Protein AF-A0A439Z851-F1 (afdb_monomer)

Foldseek 3Di:
DAKDKDKDKDWDWDADPVGDIDIDMDIDMDMFTDWDWAKEKDKEWVPHFEEAEAAFFAKIKMKIKIATQTQAWFADKWKWKCQQDPDCPPIDTFAADDDPREFPQPPPRPRIRGHGTIGMGMDMDTDHFAKGKMKMKIWTPWDAGPVGDTDIYMYMGIGIYHYWYPLFAALLVCLVQLQQAQLDPPSGDPPLVVCVVVLSFVDSHLQLADDEPLQPPDDRSQWGKFQCQVRNNYDPDLLIAIAGSLQLSLLSNDDDDQFLLSLLSSLLSSLSSRSSRVARAQASLRSLSSCLQCCHDQSNPQPHHQCPVSSRYGDAPVVSHHGDDDGDGCPGSQAQPFAQRPDPPPPPPQPPVGGFFGSLLSSVSSNCSNNVQFIHSHDQGKTFGDPPPDTDFIDGSDRPGSSVRVVVVDPRPGGD

Mean predicted aligned error: 7.25 Å

Nearest PDB structures (foldseek):
  3wea-assembly1_A  TM=4.927E-01  e=2.701E-03  Camponotus japonicus
  9deq-assembly1_A  TM=4.827E-01  e=2.124E-02  Homo sapiens
  8xen-assembly1_A  TM=4.424E-01  e=2.382E-02  Homo sapiens
  6k73-assembly2_B  TM=4.014E-01  e=3.517E-01  Escherichia coli
  6k73-assembly1_A  TM=3.479E-01  e=2.797E-01  Escherichia coli

Solvent-accessible surface area (backbone atoms only — not comparable to full-atom values): 22623 Å² total; per-residue (Å²): 120,46,86,44,73,51,70,51,74,51,76,51,77,49,68,50,99,87,72,54,74,47,68,58,71,52,77,50,79,48,72,52,72,42,82,44,68,39,46,45,45,48,38,22,44,72,86,37,43,67,86,41,80,41,48,44,69,38,80,38,40,39,40,40,40,42,28,22,78,28,74,47,68,41,42,69,78,44,51,40,31,30,78,50,47,97,52,82,86,67,44,43,64,57,47,65,42,65,48,97,87,32,40,62,27,42,87,83,65,78,80,44,51,35,62,72,29,43,38,38,28,38,46,76,53,57,38,50,69,19,81,45,58,34,46,33,40,38,36,40,52,64,52,64,49,97,88,71,54,71,47,62,34,61,22,70,32,59,23,32,33,40,8,24,54,77,68,45,44,38,39,70,54,52,36,70,35,57,51,30,50,51,72,52,91,87,63,56,46,83,66,46,60,54,35,34,74,72,63,72,32,77,44,70,58,35,58,50,49,41,84,44,88,89,52,78,88,64,70,40,54,52,35,44,67,37,39,46,88,82,49,72,36,54,83,84,59,90,36,38,40,35,37,44,41,64,29,51,50,54,47,35,59,50,93,79,71,76,26,43,62,57,53,39,46,36,26,44,52,26,38,41,51,24,34,43,48,70,37,52,64,59,56,64,54,52,30,51,49,36,26,45,46,47,21,34,81,69,40,43,91,38,83,44,57,40,37,85,82,70,78,48,42,58,47,42,64,82,75,46,62,45,71,46,79,81,76,44,47,65,87,34,60,50,26,63,47,60,24,32,72,83,63,96,76,76,80,68,86,69,88,67,78,56,34,43,29,14,42,53,17,52,37,46,53,34,43,29,32,19,62,43,26,46,28,19,19,36,88,77,32,35,26,31,39,37,79,86,84,49,74,80,40,74,33,58,28,38,84,63,30,54,57,47,43,53,40,74,71,52,94,54,67,43,49,82

pLDDT: mean 92.01, std 7.91, range [50.75, 98.88]

Sequence (416 aa):
MGDYSNIGTASGSFTDDAGHTATPQDTDPSSYFGADPHITLDKKTNGVDHGLNIFQGQPVTWTYDVKNDGNVALSNVVVTDDNGTPGIGDDFHPAAILSGGFNSGDANQNGLLDVGETWHYQATGTAQLGGYVNNATATTDAYTDTAGHSRTPSATDSSDYEGYSNKALTQGFWGSHTDAWDNIPGNEGNPTKSAVKSGVLSSLDVNPSVDDPATVGVDESKYLLLGDANHNGLVDDDHNLWISISLAKSIESSSTSGDARVIMLQQAIAAQLNIDNGVAQPFNLIDEAVMWLKGQGAWASLGVNLDSNNDGFIDTNGAGTALAGPAVKTSSIAWNKYVDVIDPASGIADWNGGQEANGEGLKNALMWFNQDQLVTSGPGGNVGWFNGTTIIDEHPNTLDQFWLTLHEVGGLTGIK

Structure (mmCIF, N/CA/C/O backbone):
data_AF-A0A439Z851-F1
#
_entry.id   AF-A0A439Z851-F1
#
loop_
_atom_site.group_PDB
_atom_site.id
_atom_site.type_symbol
_atom_site.label_atom_id
_atom_site.label_alt_id
_atom_site.label_comp_id
_atom_site.label_asym_id
_atom_site.label_entity_id
_atom_site.label_seq_id
_atom_site.pdbx_PDB_ins_code
_atom_site.Cartn_x
_atom_site.Cartn_y
_atom_site.Cartn_z
_atom_site.occupancy
_atom_site.B_iso_or_equiv
_atom_site.auth_seq_id
_atom_site.auth_comp_id
_atom_site.auth_asym_id
_atom_site.auth_atom_id
_atom_site.pdbx_PDB_model_num
ATOM 1 N N . MET A 1 1 ? 15.062 -5.256 -45.054 1.00 73.56 1 MET A N 1
ATOM 2 C CA . MET A 1 1 ? 16.273 -5.178 -44.217 1.00 73.56 1 MET A CA 1
ATOM 3 C C . MET A 1 1 ? 17.325 -6.111 -44.784 1.00 73.56 1 MET A C 1
ATOM 5 O O . MET A 1 1 ? 16.938 -7.127 -45.354 1.00 73.56 1 MET A O 1
ATOM 9 N N . GLY A 1 2 ? 18.606 -5.764 -44.655 1.00 80.75 2 GLY A N 1
ATOM 10 C CA . GLY A 1 2 ? 19.725 -6.557 -45.184 1.00 80.75 2 GLY A CA 1
ATOM 11 C C . GLY A 1 2 ? 20.246 -6.094 -46.548 1.00 80.75 2 GLY A C 1
ATOM 12 O O . GLY A 1 2 ? 19.911 -5.000 -47.007 1.00 80.75 2 GLY A O 1
ATOM 13 N N . ASP A 1 3 ? 21.080 -6.925 -47.172 1.00 86.56 3 ASP A N 1
ATOM 14 C CA . ASP A 1 3 ? 21.765 -6.605 -48.427 1.00 86.56 3 ASP A CA 1
ATOM 15 C C . ASP A 1 3 ? 20.793 -6.494 -49.608 1.00 86.56 3 ASP A C 1
ATOM 17 O O . ASP A 1 3 ? 20.005 -7.399 -49.892 1.00 86.56 3 ASP A O 1
ATOM 21 N N . TYR A 1 4 ? 20.894 -5.393 -50.345 1.00 88.12 4 TYR A N 1
ATOM 22 C CA . TYR A 1 4 ? 20.236 -5.185 -51.625 1.00 88.12 4 TYR A CA 1
ATOM 23 C C . TYR A 1 4 ? 21.284 -4.981 -52.711 1.00 88.12 4 TYR A C 1
ATOM 25 O O . TYR A 1 4 ? 22.249 -4.244 -52.519 1.00 88.12 4 TYR A O 1
ATOM 33 N N . SER A 1 5 ? 21.063 -5.579 -53.881 1.00 90.06 5 SER A N 1
ATOM 34 C CA . SER A 1 5 ? 21.848 -5.295 -55.080 1.00 90.06 5 SER A CA 1
ATOM 35 C C . SER A 1 5 ? 20.963 -5.228 -56.320 1.00 90.06 5 SER A C 1
ATOM 37 O O . SER A 1 5 ? 19.970 -5.947 -56.440 1.00 90.06 5 SER A O 1
ATOM 39 N N . ASN A 1 6 ? 21.332 -4.363 -57.257 1.00 89.88 6 ASN A N 1
ATOM 40 C CA . ASN A 1 6 ? 20.752 -4.278 -58.587 1.00 89.88 6 ASN A CA 1
ATOM 41 C C . ASN A 1 6 ? 21.854 -4.076 -59.626 1.00 89.88 6 ASN A C 1
ATOM 43 O O . ASN A 1 6 ? 22.918 -3.548 -59.329 1.00 89.88 6 ASN A O 1
ATOM 47 N N . ILE A 1 7 ? 21.596 -4.488 -60.864 1.00 93.25 7 ILE A N 1
ATOM 48 C CA . ILE A 1 7 ? 22.549 -4.345 -61.966 1.00 93.25 7 ILE A CA 1
ATOM 49 C C . ILE A 1 7 ? 21.865 -3.562 -63.082 1.00 93.25 7 ILE A C 1
ATOM 51 O O . ILE A 1 7 ? 20.864 -4.015 -63.641 1.00 93.25 7 ILE A O 1
ATOM 55 N N . GLY A 1 8 ? 22.393 -2.383 -63.404 1.00 89.19 8 GLY A N 1
ATOM 56 C CA . GLY A 1 8 ? 22.031 -1.653 -64.614 1.00 89.19 8 GLY A CA 1
ATOM 57 C C . GLY A 1 8 ? 22.664 -2.332 -65.822 1.00 89.19 8 GLY A C 1
ATOM 58 O O . GLY A 1 8 ? 23.831 -2.699 -65.775 1.00 89.19 8 GLY A O 1
ATOM 59 N N . THR A 1 9 ? 21.909 -2.539 -66.898 1.00 94.88 9 THR A N 1
ATOM 60 C CA . THR A 1 9 ? 22.429 -3.134 -68.138 1.00 94.88 9 THR A CA 1
ATOM 61 C C . THR A 1 9 ? 22.182 -2.192 -69.307 1.00 94.88 9 THR A C 1
ATOM 63 O O . THR A 1 9 ? 21.034 -1.844 -69.583 1.00 94.88 9 THR A O 1
ATOM 66 N N . ALA A 1 10 ? 23.242 -1.829 -70.027 1.00 92.69 10 ALA A N 1
ATOM 67 C CA . ALA A 1 10 ? 23.162 -1.149 -71.313 1.00 92.69 10 ALA A CA 1
ATOM 68 C C . ALA A 1 10 ? 23.450 -2.159 -72.429 1.00 92.69 10 ALA A C 1
ATOM 70 O O . ALA A 1 10 ? 24.402 -2.930 -72.347 1.00 92.69 10 ALA A O 1
ATOM 71 N N . SER A 1 11 ? 22.633 -2.172 -73.481 1.00 93.69 11 SER A N 1
ATOM 72 C CA . SER A 1 11 ? 22.869 -3.022 -74.652 1.00 93.69 11 SER A CA 1
ATOM 73 C C . SER A 1 11 ? 22.677 -2.233 -75.940 1.00 93.69 11 SER A C 1
ATOM 75 O O . SER A 1 11 ? 21.852 -1.321 -76.011 1.00 93.69 11 SER A O 1
ATOM 77 N N . GLY A 1 12 ? 23.469 -2.574 -76.954 1.00 88.75 12 GLY A N 1
ATOM 78 C CA . GLY A 1 12 ? 23.361 -2.033 -78.303 1.00 88.75 12 GLY A CA 1
ATOM 79 C C . GLY A 1 12 ? 23.318 -3.151 -79.336 1.00 88.75 12 GLY A C 1
ATOM 80 O O . GLY A 1 12 ? 23.657 -4.294 -79.046 1.00 88.75 12 GLY A O 1
ATOM 81 N N . SER A 1 13 ? 22.909 -2.822 -80.557 1.00 92.69 13 SER A N 1
ATOM 82 C CA . SER A 1 13 ? 23.019 -3.708 -81.715 1.00 92.69 13 SER A CA 1
ATOM 83 C C . SER A 1 13 ? 23.504 -2.891 -82.902 1.00 92.69 13 SER A C 1
ATOM 85 O O . SER A 1 13 ? 22.978 -1.810 -83.169 1.00 92.69 13 SER A O 1
ATOM 87 N N . PHE A 1 14 ? 24.513 -3.395 -83.600 1.00 91.31 14 PHE A N 1
ATOM 88 C CA . PHE A 1 14 ? 24.993 -2.828 -84.853 1.00 91.31 14 PHE A CA 1
ATOM 89 C C . PHE A 1 14 ? 25.066 -3.936 -85.892 1.00 91.31 14 PHE A C 1
ATOM 91 O O . PHE A 1 14 ? 25.589 -5.006 -85.597 1.00 91.31 14 PHE A O 1
ATOM 98 N N . THR A 1 15 ? 24.543 -3.685 -87.091 1.00 92.62 15 THR A N 1
ATOM 99 C CA . THR A 1 15 ? 24.711 -4.578 -88.242 1.00 92.62 15 THR A CA 1
ATOM 100 C C . THR A 1 15 ? 25.468 -3.827 -89.325 1.00 92.62 15 THR A C 1
ATOM 102 O O . THR A 1 15 ? 25.049 -2.732 -89.696 1.00 92.62 15 THR A O 1
ATOM 105 N N . ASP A 1 16 ? 26.589 -4.384 -89.781 1.00 90.88 16 ASP A N 1
ATOM 106 C CA . ASP A 1 16 ? 27.398 -3.785 -90.843 1.00 90.88 16 ASP A CA 1
ATOM 107 C C . ASP A 1 16 ? 26.775 -4.001 -92.237 1.00 90.88 16 ASP A C 1
ATOM 109 O O . ASP A 1 16 ? 25.852 -4.799 -92.421 1.00 90.88 16 ASP A O 1
ATOM 113 N N . ASP A 1 17 ? 27.304 -3.305 -93.244 1.00 91.00 17 ASP A N 1
ATOM 114 C CA . ASP A 1 17 ? 26.834 -3.406 -94.635 1.00 91.00 17 ASP A CA 1
ATOM 115 C C . ASP A 1 17 ? 27.077 -4.799 -95.262 1.00 91.00 17 ASP A C 1
ATOM 117 O O . ASP A 1 17 ? 26.545 -5.101 -96.332 1.00 91.00 17 ASP A O 1
ATOM 121 N N . ALA A 1 18 ? 27.874 -5.656 -94.610 1.00 92.06 18 ALA A N 1
ATOM 122 C CA . ALA A 1 18 ? 28.127 -7.042 -95.006 1.00 92.06 18 ALA A CA 1
ATOM 123 C C . ALA A 1 18 ? 27.180 -8.047 -94.316 1.00 92.06 18 ALA A C 1
ATOM 125 O O . ALA A 1 18 ? 27.230 -9.240 -94.623 1.00 92.06 18 ALA A O 1
ATOM 126 N N . GLY A 1 19 ? 26.296 -7.581 -93.429 1.00 89.75 19 GLY A N 1
ATOM 127 C CA . GLY A 1 19 ? 25.303 -8.392 -92.728 1.00 89.75 19 GLY A CA 1
ATOM 128 C C . GLY A 1 19 ? 25.787 -9.029 -91.423 1.00 89.75 19 GLY A C 1
ATOM 129 O O . GLY A 1 19 ? 25.095 -9.901 -90.897 1.00 89.75 19 GLY A O 1
ATOM 130 N N . HIS A 1 20 ? 26.938 -8.629 -90.875 1.00 91.25 20 HIS A N 1
ATOM 131 C CA . HIS A 1 20 ? 27.374 -9.081 -89.553 1.00 91.25 20 HIS A CA 1
ATOM 132 C C . HIS A 1 20 ? 26.755 -8.222 -88.454 1.00 91.25 20 HIS A C 1
ATOM 134 O O . HIS A 1 20 ? 26.862 -6.998 -88.489 1.00 91.25 20 HIS A O 1
ATOM 140 N N . THR A 1 21 ? 26.174 -8.862 -87.439 1.00 91.38 21 THR A N 1
ATOM 141 C CA . THR A 1 21 ? 25.609 -8.180 -86.268 1.00 91.38 21 THR A CA 1
ATOM 142 C C . THR A 1 21 ? 26.505 -8.347 -85.042 1.00 91.38 21 THR A C 1
ATOM 144 O O . THR A 1 21 ? 26.934 -9.456 -84.728 1.00 91.38 21 THR A O 1
ATOM 147 N N . ALA A 1 22 ? 26.735 -7.258 -84.308 1.00 90.62 22 ALA A N 1
ATOM 148 C CA . ALA A 1 22 ? 27.354 -7.257 -82.986 1.00 90.62 22 ALA A CA 1
ATOM 149 C C . ALA A 1 22 ? 26.386 -6.677 -81.949 1.00 90.62 22 ALA A C 1
ATOM 151 O O . ALA A 1 22 ? 25.751 -5.651 -82.196 1.00 90.62 22 ALA A O 1
ATOM 152 N N . THR A 1 23 ? 26.307 -7.312 -80.779 1.00 90.25 23 THR A N 1
ATOM 153 C CA . THR A 1 23 ? 25.448 -6.882 -79.667 1.00 90.25 23 THR A CA 1
ATOM 154 C C . THR A 1 23 ? 26.278 -6.619 -78.410 1.00 90.25 23 THR A C 1
ATOM 156 O O . THR A 1 23 ? 26.336 -7.480 -77.528 1.00 90.25 23 THR A O 1
ATOM 159 N N . PRO A 1 24 ? 26.999 -5.485 -78.330 1.00 90.81 24 PRO A N 1
ATOM 160 C CA . PRO A 1 24 ? 27.742 -5.145 -77.126 1.00 90.81 24 PRO A CA 1
ATOM 161 C C . PRO A 1 24 ? 26.783 -4.939 -75.948 1.00 90.81 24 PRO A C 1
ATOM 163 O O . PRO A 1 24 ? 25.703 -4.361 -76.099 1.00 90.81 24 PRO A O 1
ATOM 166 N N . GLN A 1 25 ? 27.207 -5.398 -74.775 1.00 94.25 25 GLN A N 1
ATOM 167 C CA . GLN A 1 25 ? 26.517 -5.212 -73.506 1.00 94.25 25 GLN A CA 1
ATOM 168 C C . GLN A 1 25 ? 27.514 -4.683 -72.479 1.00 94.25 25 GLN A C 1
ATOM 170 O O . GLN A 1 25 ? 28.668 -5.111 -72.469 1.00 94.25 25 GLN A O 1
ATOM 175 N N . ASP A 1 26 ? 27.047 -3.783 -71.623 1.00 94.81 26 ASP A N 1
ATOM 176 C CA . ASP A 1 26 ? 27.766 -3.315 -70.445 1.00 94.81 26 ASP A CA 1
ATOM 177 C C . ASP A 1 26 ? 26.853 -3.394 -69.217 1.00 94.81 26 ASP A C 1
ATOM 179 O O . ASP A 1 26 ? 25.626 -3.278 -69.334 1.00 94.81 26 ASP A O 1
ATOM 183 N N . THR A 1 27 ? 27.439 -3.628 -68.047 1.00 93.62 27 THR A N 1
ATOM 184 C CA . THR A 1 27 ? 26.701 -3.796 -66.791 1.00 93.62 27 THR A CA 1
ATOM 185 C C . THR A 1 27 ? 27.349 -3.018 -65.662 1.00 93.62 27 THR A C 1
ATOM 187 O O . THR A 1 27 ? 28.555 -3.133 -65.463 1.00 93.62 27 THR A O 1
ATOM 190 N N . ASP A 1 28 ? 26.536 -2.322 -64.872 1.00 92.88 28 ASP A N 1
ATOM 191 C CA . ASP A 1 28 ? 26.976 -1.543 -63.715 1.00 92.88 28 ASP A CA 1
ATOM 192 C C . ASP A 1 28 ? 26.214 -1.987 -62.450 1.00 92.88 28 ASP A C 1
ATOM 194 O O . ASP A 1 28 ? 24.989 -1.808 -62.380 1.00 92.88 28 ASP A O 1
ATOM 198 N N . PRO A 1 29 ? 26.875 -2.646 -61.479 1.00 91.19 29 PRO A N 1
ATOM 199 C CA . PRO A 1 29 ? 26.244 -3.064 -60.234 1.00 91.19 29 PRO A CA 1
ATOM 200 C C . PRO A 1 29 ? 26.103 -1.899 -59.241 1.00 91.19 29 PRO A C 1
ATOM 202 O O . PRO A 1 29 ? 26.996 -1.074 -59.078 1.00 91.19 29 PRO A O 1
ATOM 205 N N . SER A 1 30 ? 25.005 -1.887 -58.493 1.00 89.31 30 SER A N 1
ATOM 206 C CA . SER A 1 30 ? 24.768 -1.003 -57.352 1.00 89.31 30 SER A CA 1
ATOM 207 C C . SER A 1 30 ? 24.191 -1.809 -56.187 1.00 89.31 30 SER A C 1
ATOM 209 O O . SER A 1 30 ? 23.520 -2.821 -56.393 1.00 89.31 30 SER A O 1
ATOM 211 N N . SER A 1 31 ? 24.488 -1.408 -54.953 1.00 89.00 31 SER A N 1
ATOM 212 C CA . SER A 1 31 ? 24.058 -2.123 -53.749 1.00 89.00 31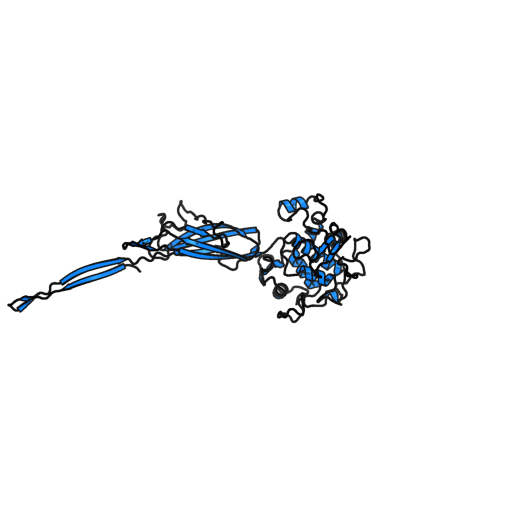 SER A CA 1
ATOM 213 C C . SER A 1 31 ? 23.952 -1.202 -52.539 1.00 89.00 31 SER A C 1
ATOM 215 O O . SER A 1 31 ? 24.675 -0.210 -52.455 1.00 89.00 31 SER A O 1
ATOM 217 N N . TYR A 1 32 ? 23.099 -1.562 -51.579 1.00 87.00 32 TYR A N 1
ATOM 218 C CA . TYR A 1 32 ? 23.018 -0.924 -50.261 1.00 87.00 32 TYR A CA 1
ATOM 219 C C . TYR A 1 32 ? 22.652 -1.950 -49.178 1.00 87.00 32 TYR A C 1
ATOM 221 O O . TYR A 1 32 ? 22.094 -3.001 -49.487 1.00 87.00 32 TYR A O 1
ATOM 229 N N . PHE A 1 33 ? 22.933 -1.639 -47.910 1.00 87.38 33 PHE A N 1
ATOM 230 C CA . PHE A 1 33 ? 22.472 -2.418 -46.756 1.00 87.38 33 PHE A CA 1
ATOM 231 C C . PHE A 1 33 ? 21.316 -1.689 -46.066 1.00 87.38 33 PHE A C 1
ATOM 233 O O . PHE A 1 33 ? 21.454 -0.534 -45.667 1.00 87.38 33 PHE A O 1
ATOM 240 N N . GLY A 1 34 ? 20.162 -2.345 -45.938 1.00 89.19 34 GLY A N 1
ATOM 241 C CA . GLY A 1 34 ? 19.017 -1.800 -45.210 1.00 89.19 34 GLY A CA 1
ATOM 242 C C . GLY A 1 34 ? 19.156 -2.023 -43.705 1.00 89.19 34 GLY A C 1
ATOM 243 O O . GLY A 1 34 ? 18.816 -3.115 -43.232 1.00 89.19 34 GLY A O 1
ATOM 244 N N . ALA A 1 35 ? 19.628 -1.002 -42.985 1.00 93.12 35 ALA A N 1
ATOM 245 C CA . ALA A 1 35 ? 19.745 -1.005 -41.529 1.00 93.12 35 ALA A CA 1
ATOM 246 C C . ALA A 1 35 ? 18.383 -0.837 -40.832 1.00 93.12 35 ALA A C 1
ATOM 248 O O . ALA A 1 35 ? 17.551 -0.023 -41.236 1.00 93.12 35 ALA A O 1
ATOM 249 N N . ASP A 1 36 ? 18.202 -1.597 -39.759 1.00 94.19 36 ASP A N 1
ATOM 250 C CA . ASP A 1 36 ? 17.069 -1.591 -38.840 1.00 94.19 36 ASP A CA 1
ATOM 251 C C . ASP A 1 36 ? 17.590 -1.580 -37.400 1.00 94.19 36 ASP A C 1
ATOM 253 O O . ASP A 1 36 ? 17.677 -2.623 -36.748 1.00 94.19 36 ASP A O 1
ATOM 257 N N . PRO A 1 37 ? 18.054 -0.423 -36.914 1.00 96.81 37 PRO A N 1
ATOM 258 C CA . PRO A 1 37 ? 18.438 -0.286 -35.520 1.00 96.81 37 PRO A CA 1
ATOM 259 C C . PRO A 1 37 ? 17.169 -0.375 -34.657 1.00 96.81 37 PRO A C 1
ATOM 261 O O . PRO A 1 37 ? 16.234 0.406 -34.847 1.00 96.81 37 PRO A O 1
ATOM 264 N N . HIS A 1 38 ? 17.131 -1.323 -33.723 1.00 97.94 38 HIS A N 1
ATOM 265 C CA . HIS A 1 38 ? 15.991 -1.551 -32.837 1.00 97.94 38 HIS A CA 1
ATOM 266 C C . HIS A 1 38 ? 16.469 -2.133 -31.505 1.00 97.94 38 HIS A C 1
ATOM 268 O O . HIS A 1 38 ? 17.499 -2.809 -31.455 1.00 97.94 38 HIS A O 1
ATOM 274 N N . ILE A 1 39 ? 15.733 -1.827 -30.438 1.00 98.75 39 ILE A N 1
ATOM 275 C CA . ILE A 1 39 ? 15.947 -2.397 -29.112 1.00 98.75 39 ILE A CA 1
ATOM 276 C C . ILE A 1 39 ? 14.608 -2.767 -28.482 1.00 98.75 39 ILE A C 1
ATOM 278 O O . ILE A 1 39 ? 13.585 -2.156 -28.790 1.00 98.75 39 ILE A O 1
ATOM 282 N N . THR A 1 40 ? 14.636 -3.695 -27.533 1.00 98.81 40 THR A N 1
ATOM 283 C CA . THR A 1 40 ? 13.547 -3.940 -26.583 1.00 98.81 40 THR A CA 1
ATOM 284 C C . THR A 1 40 ? 14.035 -3.700 -25.162 1.00 98.81 40 THR A C 1
ATOM 286 O O . THR A 1 40 ? 15.229 -3.821 -24.887 1.00 98.81 40 THR A O 1
ATOM 289 N N . LEU A 1 41 ? 13.107 -3.395 -24.261 1.00 98.88 41 LEU A N 1
ATOM 290 C CA . LEU A 1 41 ? 13.341 -3.273 -22.828 1.00 98.88 41 LEU A CA 1
ATOM 291 C C . LEU A 1 41 ? 12.378 -4.225 -22.114 1.00 98.88 41 LEU A C 1
ATOM 293 O O . LEU A 1 41 ? 11.213 -4.278 -22.489 1.00 98.88 41 LEU A O 1
ATOM 297 N N . ASP A 1 42 ? 12.888 -4.977 -21.146 1.00 98.69 42 ASP A N 1
ATOM 298 C CA . ASP A 1 42 ? 12.107 -5.822 -20.236 1.00 98.69 42 ASP A CA 1
ATOM 299 C C . ASP A 1 42 ? 12.479 -5.433 -18.799 1.00 98.69 42 ASP A C 1
ATOM 301 O O . ASP A 1 42 ? 13.640 -5.544 -18.385 1.00 98.69 42 ASP A O 1
ATOM 305 N N . LYS A 1 43 ? 11.505 -4.897 -18.071 1.00 98.31 43 LYS A N 1
ATOM 306 C CA . LYS A 1 43 ? 11.617 -4.399 -16.711 1.00 98.31 43 LYS A CA 1
ATOM 307 C C . LYS A 1 43 ? 10.860 -5.323 -15.769 1.00 98.31 43 LYS A C 1
ATOM 309 O O . LYS A 1 43 ? 9.739 -5.731 -16.027 1.00 98.31 43 LYS A O 1
ATOM 314 N N . LYS A 1 44 ? 11.455 -5.612 -14.611 1.00 98.56 44 LYS A N 1
ATOM 315 C CA . LYS A 1 44 ? 10.802 -6.420 -13.573 1.00 98.56 44 LYS A CA 1
ATOM 316 C C . LYS A 1 44 ? 11.004 -5.846 -12.181 1.00 98.56 44 LYS A C 1
ATOM 318 O O . LYS A 1 44 ? 12.098 -5.393 -11.848 1.00 98.56 44 LYS A O 1
ATOM 323 N N . THR A 1 45 ? 9.980 -5.973 -11.344 1.00 98.38 45 THR A N 1
ATOM 324 C CA . THR A 1 45 ? 9.999 -5.741 -9.895 1.00 98.38 45 THR A CA 1
ATOM 325 C C . THR A 1 45 ? 10.200 -7.081 -9.182 1.00 98.38 45 THR A C 1
ATOM 327 O O . THR A 1 45 ? 9.363 -7.974 -9.267 1.00 98.38 45 THR A O 1
ATOM 330 N N . ASN A 1 46 ? 11.312 -7.262 -8.467 1.00 97.38 46 ASN A N 1
ATOM 331 C CA . ASN A 1 46 ? 11.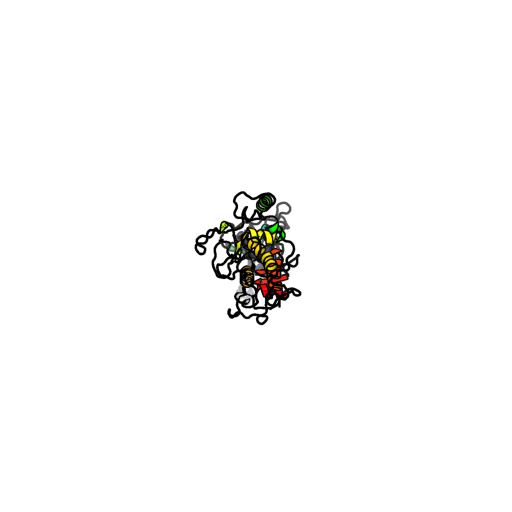648 -8.511 -7.763 1.00 97.38 46 ASN A CA 1
ATOM 332 C C . ASN A 1 46 ? 11.557 -9.774 -8.652 1.00 97.38 46 ASN A C 1
ATOM 334 O O . ASN A 1 46 ? 11.229 -10.863 -8.181 1.00 97.38 46 ASN A O 1
ATOM 338 N N . GLY A 1 47 ? 11.867 -9.633 -9.946 1.00 97.25 47 GLY A N 1
ATOM 339 C CA . GLY A 1 47 ? 11.806 -10.722 -10.925 1.00 97.25 47 GLY A CA 1
ATOM 340 C C . GLY A 1 47 ? 10.405 -11.040 -11.461 1.00 97.25 47 GLY A C 1
ATOM 341 O O . GLY A 1 47 ? 10.262 -12.015 -12.197 1.00 97.25 47 GLY A O 1
ATOM 342 N N . VAL A 1 48 ? 9.397 -10.228 -11.134 1.00 97.25 48 VAL A N 1
ATOM 343 C CA . VAL A 1 48 ? 8.029 -10.304 -11.663 1.00 97.25 48 VAL A CA 1
ATOM 344 C C . VAL A 1 48 ? 7.707 -9.016 -12.421 1.00 97.25 48 VAL A C 1
ATOM 346 O O . VAL A 1 48 ? 8.187 -7.948 -12.059 1.00 97.25 48 VAL A O 1
ATOM 349 N N . ASP A 1 49 ? 6.938 -9.136 -13.494 1.00 93.94 49 ASP A N 1
ATOM 350 C CA . ASP A 1 49 ? 6.551 -8.018 -14.358 1.00 93.94 49 ASP A CA 1
ATOM 351 C C . ASP A 1 49 ? 5.404 -7.198 -13.726 1.00 93.94 49 ASP A C 1
ATOM 353 O O . ASP A 1 49 ? 5.599 -6.067 -13.276 1.00 93.94 49 ASP A O 1
ATOM 357 N N . HIS A 1 50 ? 4.248 -7.843 -13.532 1.00 95.00 50 HIS A N 1
ATOM 358 C CA . HIS A 1 50 ? 3.024 -7.225 -13.014 1.00 95.00 50 HIS A CA 1
ATOM 359 C C . HIS A 1 50 ? 2.334 -8.085 -11.946 1.00 95.00 50 HIS A C 1
ATOM 361 O O . HIS A 1 50 ? 2.494 -9.311 -11.925 1.00 95.00 50 HIS A O 1
ATOM 367 N N . GLY A 1 51 ? 1.507 -7.453 -11.107 1.00 90.56 51 GLY A N 1
ATOM 368 C CA . GLY A 1 51 ? 0.598 -8.135 -10.175 1.00 90.56 51 GLY A CA 1
ATOM 369 C C . GLY A 1 51 ? 1.277 -8.699 -8.926 1.00 90.56 51 GLY A C 1
ATOM 370 O O . GLY A 1 51 ? 0.844 -9.715 -8.379 1.00 90.56 51 GLY A O 1
ATOM 371 N N . LEU A 1 52 ? 2.385 -8.089 -8.504 1.00 94.50 52 LEU A N 1
ATOM 372 C CA . LEU A 1 52 ? 3.086 -8.477 -7.288 1.00 94.50 52 LEU A CA 1
ATOM 373 C C . LEU A 1 52 ? 2.493 -7.753 -6.073 1.00 94.50 52 LEU A C 1
ATOM 375 O O . LEU A 1 52 ? 2.346 -6.539 -6.098 1.00 94.50 52 LEU A O 1
ATOM 379 N N . ASN A 1 53 ? 2.265 -8.474 -4.975 1.00 95.31 53 ASN A N 1
ATOM 380 C CA . ASN A 1 53 ? 1.896 -7.872 -3.692 1.00 95.31 53 ASN A CA 1
ATOM 381 C C . ASN A 1 53 ? 3.120 -7.820 -2.777 1.00 95.31 53 ASN A C 1
ATOM 383 O O . ASN A 1 53 ? 3.778 -8.841 -2.547 1.00 95.31 53 ASN A O 1
ATOM 387 N N . ILE A 1 54 ? 3.437 -6.635 -2.253 1.00 95.19 54 ILE A N 1
ATOM 388 C CA . ILE A 1 54 ? 4.613 -6.414 -1.404 1.00 95.19 54 ILE A CA 1
ATOM 389 C C . ILE A 1 54 ? 4.202 -5.636 -0.160 1.00 95.19 54 ILE A C 1
ATOM 391 O O . ILE A 1 54 ? 3.506 -4.632 -0.247 1.00 95.19 54 ILE A O 1
ATOM 395 N N . PHE A 1 55 ? 4.662 -6.057 1.016 1.00 94.75 55 PHE A N 1
ATOM 396 C CA . PHE A 1 55 ? 4.449 -5.254 2.216 1.00 94.75 55 PHE A CA 1
ATOM 397 C C . PHE A 1 55 ? 5.296 -3.981 2.201 1.00 94.75 55 PHE A C 1
ATOM 399 O O . PHE A 1 55 ? 6.476 -4.005 1.834 1.00 94.75 55 PHE A O 1
ATOM 406 N N . GLN A 1 56 ? 4.713 -2.877 2.658 1.00 93.44 56 GLN A N 1
ATOM 407 C CA . GLN A 1 56 ? 5.389 -1.592 2.763 1.00 93.44 56 GLN A CA 1
ATOM 408 C C . GLN A 1 56 ? 6.716 -1.725 3.532 1.00 93.44 56 GLN A C 1
ATOM 410 O O . GLN A 1 56 ? 6.829 -2.422 4.542 1.00 93.44 56 GLN A O 1
ATOM 415 N N . GLY A 1 57 ? 7.750 -1.037 3.050 1.00 92.31 57 GLY A N 1
ATOM 416 C CA . GLY A 1 57 ? 9.079 -1.029 3.658 1.00 92.31 57 GLY A CA 1
ATOM 417 C C . GLY A 1 57 ? 9.928 -2.266 3.352 1.00 92.31 57 GLY A C 1
ATOM 418 O O . GLY A 1 57 ? 11.112 -2.269 3.694 1.00 92.31 57 GLY A O 1
ATOM 419 N N . GLN A 1 58 ? 9.384 -3.292 2.686 1.00 95.50 58 GLN A N 1
ATOM 420 C CA . GLN A 1 58 ? 10.192 -4.411 2.199 1.00 95.50 58 GLN A CA 1
ATOM 421 C C . GLN A 1 58 ? 11.109 -3.967 1.052 1.00 95.50 58 GLN A C 1
ATOM 423 O O . GLN A 1 58 ? 10.738 -3.088 0.270 1.00 95.50 58 GLN A O 1
ATOM 428 N N . PRO A 1 59 ? 12.314 -4.552 0.935 1.00 97.19 59 PRO A N 1
ATOM 429 C CA . PRO A 1 59 ? 13.236 -4.218 -0.140 1.00 97.19 59 PRO A CA 1
ATOM 430 C C . PRO A 1 59 ? 12.661 -4.601 -1.510 1.00 97.19 59 PRO A C 1
ATOM 432 O O . PRO A 1 59 ? 12.086 -5.676 -1.689 1.00 97.19 59 PRO A O 1
ATOM 435 N N . VAL A 1 60 ? 12.878 -3.728 -2.489 1.00 98.19 60 VAL A N 1
ATOM 436 C CA . VAL A 1 60 ? 12.519 -3.928 -3.895 1.00 98.19 60 VAL A CA 1
ATOM 437 C C . VAL A 1 60 ? 13.779 -3.844 -4.742 1.00 98.19 60 VAL A C 1
ATOM 439 O O . VAL A 1 60 ? 14.638 -2.992 -4.517 1.00 98.19 60 VAL A O 1
ATOM 442 N N . THR A 1 61 ? 13.898 -4.742 -5.713 1.00 98.25 61 THR A N 1
ATOM 443 C CA . THR A 1 61 ? 14.935 -4.722 -6.745 1.00 98.25 61 THR A CA 1
ATOM 444 C C . THR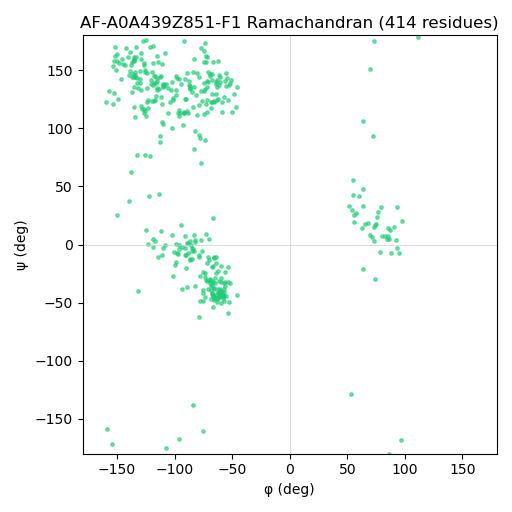 A 1 61 ? 14.263 -4.609 -8.103 1.00 98.25 61 THR A C 1
ATOM 446 O O . THR A 1 61 ? 13.448 -5.460 -8.453 1.00 98.25 61 THR A O 1
ATOM 449 N N . TRP A 1 62 ? 14.625 -3.583 -8.866 1.00 98.69 62 TRP A N 1
ATOM 450 C CA . TRP A 1 62 ? 14.220 -3.442 -10.259 1.00 98.69 62 TRP A CA 1
ATOM 451 C C . TRP A 1 62 ? 15.350 -3.911 -11.163 1.00 98.69 62 TRP A C 1
ATOM 453 O O . TRP A 1 62 ? 16.510 -3.543 -10.951 1.00 98.69 62 TRP A O 1
ATOM 463 N N . THR A 1 63 ? 15.016 -4.726 -12.157 1.00 98.62 63 THR A N 1
ATOM 464 C CA . THR A 1 63 ? 15.944 -5.192 -13.194 1.00 98.62 63 THR A CA 1
ATOM 465 C C . THR A 1 63 ? 15.483 -4.702 -14.552 1.00 98.62 63 THR A C 1
ATOM 467 O O . THR A 1 63 ? 14.280 -4.635 -14.787 1.00 98.62 63 THR A O 1
ATOM 470 N N . TYR A 1 64 ? 16.437 -4.392 -15.426 1.00 98.81 64 TYR A N 1
ATOM 471 C CA . TYR A 1 64 ? 16.186 -3.843 -16.756 1.00 98.81 64 TYR A CA 1
ATOM 472 C C . TYR A 1 64 ? 17.073 -4.569 -17.763 1.00 98.81 64 TYR A C 1
ATOM 474 O O . TYR A 1 64 ? 18.303 -4.481 -17.678 1.00 98.81 64 TYR A O 1
ATOM 482 N N . ASP A 1 65 ? 16.448 -5.248 -18.716 1.00 98.75 65 ASP A N 1
ATOM 483 C CA . ASP A 1 65 ? 17.117 -6.014 -19.760 1.00 98.75 65 ASP A CA 1
ATOM 484 C C . ASP A 1 65 ? 16.906 -5.318 -21.110 1.00 98.75 65 ASP A C 1
ATOM 486 O O . ASP A 1 65 ? 15.818 -5.352 -21.685 1.00 98.75 65 ASP A O 1
ATOM 490 N N . VAL A 1 66 ? 17.954 -4.659 -21.617 1.00 98.88 66 VAL A N 1
ATOM 491 C CA . VAL A 1 66 ? 17.932 -3.972 -22.917 1.00 98.88 66 VAL A CA 1
ATOM 492 C C . VAL A 1 66 ? 18.528 -4.881 -23.977 1.00 98.88 66 VAL A C 1
ATOM 494 O O . VAL A 1 66 ? 19.728 -5.152 -23.960 1.00 98.88 66 VAL A O 1
ATOM 497 N N . LYS A 1 67 ? 17.717 -5.327 -24.931 1.00 98.75 67 LYS A N 1
ATOM 498 C CA . LYS A 1 67 ? 18.146 -6.236 -25.999 1.00 98.75 67 LYS A CA 1
ATOM 499 C C . LYS A 1 67 ? 18.200 -5.525 -27.339 1.00 98.75 67 LYS A C 1
ATOM 501 O O . LYS A 1 67 ? 17.264 -4.815 -27.680 1.00 98.75 67 LYS A O 1
ATOM 506 N N . ASN A 1 68 ? 19.244 -5.777 -28.127 1.00 98.56 68 ASN A N 1
ATOM 507 C CA . ASN A 1 68 ? 19.277 -5.398 -29.540 1.00 98.56 68 ASN A CA 1
ATOM 508 C C . ASN A 1 68 ? 18.773 -6.560 -30.399 1.00 98.56 68 ASN A C 1
ATOM 510 O O . ASN A 1 68 ? 19.468 -7.548 -30.635 1.00 98.56 68 ASN A O 1
ATOM 514 N N . ASP A 1 69 ? 17.535 -6.443 -30.850 1.00 98.25 69 ASP A N 1
ATOM 515 C CA . ASP A 1 69 ? 16.872 -7.331 -31.804 1.00 98.25 69 ASP A CA 1
ATOM 516 C C . ASP A 1 69 ? 16.814 -6.729 -33.223 1.00 98.25 69 ASP A C 1
ATOM 518 O O . ASP A 1 69 ? 16.181 -7.299 -34.114 1.00 98.25 69 ASP A O 1
ATOM 522 N N . GLY A 1 70 ? 17.502 -5.604 -33.438 1.00 97.12 70 GLY A N 1
ATOM 523 C CA . GLY A 1 70 ? 17.760 -5.027 -34.749 1.00 97.12 70 GLY A CA 1
ATOM 524 C C . GLY A 1 70 ? 18.840 -5.779 -35.531 1.00 97.12 70 GLY A C 1
ATOM 525 O O . GLY A 1 70 ? 19.159 -6.940 -35.270 1.00 97.12 70 GLY A O 1
ATOM 526 N N . ASN A 1 71 ? 19.422 -5.118 -36.534 1.00 95.94 71 ASN A N 1
ATOM 527 C CA . ASN A 1 71 ? 20.437 -5.730 -37.408 1.00 95.94 71 ASN A CA 1
ATOM 528 C C . ASN A 1 71 ? 21.768 -4.963 -37.494 1.00 95.94 71 ASN A C 1
ATOM 530 O O . ASN A 1 71 ? 22.590 -5.258 -38.365 1.00 95.94 71 ASN A O 1
ATOM 534 N N . VAL A 1 72 ? 21.983 -3.993 -36.605 1.00 96.75 72 VAL A N 1
ATOM 535 C CA . VAL A 1 72 ? 23.219 -3.208 -36.487 1.00 96.75 72 VAL A CA 1
ATOM 536 C C . VAL A 1 72 ? 23.579 -3.017 -35.017 1.00 96.75 72 VAL A C 1
ATOM 538 O O . VAL A 1 72 ? 22.690 -2.957 -34.173 1.00 96.75 72 VAL A O 1
ATOM 541 N N . ALA A 1 73 ? 24.872 -2.923 -34.711 1.00 97.62 73 ALA A N 1
ATOM 542 C CA . ALA A 1 73 ? 25.358 -2.628 -33.364 1.00 97.62 73 ALA A CA 1
ATOM 543 C C . ALA A 1 73 ? 25.006 -1.192 -32.945 1.00 97.62 73 ALA A C 1
ATOM 545 O O . ALA A 1 73 ? 24.991 -0.284 -33.784 1.00 97.62 73 ALA A O 1
ATOM 546 N N . LEU A 1 74 ? 24.744 -0.989 -31.654 1.00 98.38 74 LEU A N 1
ATOM 547 C CA . LEU A 1 74 ? 24.297 0.288 -31.093 1.00 98.38 74 LEU A CA 1
ATOM 548 C C . LEU A 1 74 ? 25.235 0.756 -29.976 1.00 98.38 74 LEU A C 1
ATOM 550 O O . LEU A 1 74 ? 25.804 -0.057 -29.254 1.00 98.38 74 LEU A O 1
ATOM 554 N N . SER A 1 75 ? 25.400 2.069 -29.819 1.00 97.19 75 SER A N 1
ATOM 555 C CA . SER A 1 75 ? 26.247 2.672 -28.782 1.00 97.19 75 SER A CA 1
ATOM 556 C C . SER A 1 75 ? 25.432 3.481 -27.777 1.00 97.19 75 SER A C 1
ATOM 558 O O . SER A 1 75 ? 24.307 3.890 -28.064 1.00 97.19 75 SER A O 1
ATOM 560 N N . ASN A 1 76 ? 26.041 3.755 -26.617 1.00 96.69 76 ASN A N 1
ATOM 561 C CA . ASN A 1 76 ? 25.509 4.659 -25.592 1.00 96.69 76 ASN A CA 1
ATOM 562 C C . ASN A 1 76 ? 24.089 4.283 -25.131 1.00 96.69 76 ASN A C 1
ATOM 564 O O . ASN A 1 76 ? 23.159 5.081 -25.214 1.00 96.69 76 ASN A O 1
ATOM 568 N N . VAL A 1 77 ? 23.925 3.039 -24.675 1.00 98.38 77 VAL A N 1
ATOM 569 C CA . VAL A 1 77 ? 22.651 2.562 -24.130 1.00 98.38 77 VAL A CA 1
ATOM 570 C C . VAL A 1 77 ? 22.407 3.202 -22.763 1.00 98.38 77 VAL A C 1
ATOM 572 O O . VAL A 1 77 ? 23.130 2.926 -21.800 1.00 98.38 77 VAL A O 1
ATOM 575 N N . VAL A 1 78 ? 21.372 4.035 -22.680 1.00 98.31 78 VAL A N 1
ATOM 576 C CA . VAL A 1 78 ? 20.942 4.722 -21.459 1.00 98.31 78 VAL A CA 1
ATOM 577 C C . VAL A 1 78 ? 19.534 4.266 -21.105 1.00 98.31 78 VAL A C 1
ATOM 579 O O . VAL A 1 78 ? 18.618 4.406 -21.913 1.00 98.31 78 VAL A O 1
ATOM 582 N N . VAL A 1 79 ? 19.369 3.750 -19.888 1.00 98.75 79 VAL A N 1
ATOM 583 C CA . VAL A 1 79 ? 18.061 3.477 -19.284 1.00 98.75 79 VAL A CA 1
ATOM 584 C C . VAL A 1 79 ? 17.720 4.638 -18.356 1.00 98.75 79 VAL A C 1
ATOM 586 O O . VAL A 1 79 ? 18.540 5.015 -17.518 1.00 98.75 79 VAL A O 1
ATOM 589 N N . THR A 1 80 ? 16.533 5.206 -18.515 1.00 98.56 80 THR A N 1
ATOM 590 C CA . THR A 1 80 ? 15.954 6.214 -17.622 1.00 98.56 80 THR A CA 1
ATOM 591 C C . THR A 1 80 ? 14.697 5.630 -16.998 1.00 98.56 80 THR A C 1
ATOM 593 O O . THR A 1 80 ? 13.841 5.127 -17.720 1.00 98.56 80 THR A O 1
ATOM 596 N N . ASP A 1 81 ? 14.606 5.678 -15.679 1.00 98.50 81 ASP A N 1
ATOM 597 C CA . ASP A 1 81 ? 13.483 5.201 -14.875 1.00 98.50 81 ASP A CA 1
ATOM 598 C C . ASP A 1 81 ? 12.741 6.398 -14.279 1.00 98.50 81 ASP A C 1
ATOM 600 O O . ASP A 1 81 ? 13.408 7.318 -13.807 1.00 98.50 81 ASP A O 1
ATOM 604 N N . ASP A 1 82 ? 11.407 6.388 -14.309 1.00 97.38 82 ASP A N 1
ATOM 605 C CA . ASP A 1 82 ? 10.563 7.497 -13.833 1.00 97.38 82 ASP A CA 1
ATOM 606 C C . ASP A 1 82 ? 10.337 7.496 -12.311 1.00 97.38 82 ASP A C 1
ATOM 608 O O . ASP A 1 82 ? 9.560 8.288 -11.779 1.00 97.38 82 ASP A O 1
ATOM 612 N N . ASN A 1 83 ? 10.980 6.566 -11.595 1.00 95.75 83 ASN A N 1
ATOM 613 C CA . ASN A 1 83 ? 10.841 6.367 -10.156 1.00 95.75 83 ASN A CA 1
ATOM 614 C C . ASN A 1 83 ? 9.385 6.141 -9.694 1.00 95.75 83 ASN A C 1
ATOM 616 O O . ASN A 1 83 ? 9.073 6.247 -8.504 1.00 95.75 83 ASN A O 1
ATOM 620 N N . GLY A 1 84 ? 8.491 5.761 -10.608 1.00 94.25 84 GLY A N 1
ATOM 621 C CA . GLY A 1 84 ? 7.063 5.620 -10.358 1.00 94.25 84 GLY A CA 1
ATOM 622 C C . GLY A 1 84 ? 6.311 6.944 -10.270 1.00 94.25 84 GLY A C 1
ATOM 623 O O . GLY A 1 84 ? 5.255 7.003 -9.634 1.00 94.25 84 GLY A O 1
ATOM 624 N N . THR A 1 85 ? 6.834 8.020 -10.867 1.00 93.75 85 THR A N 1
ATOM 625 C CA . THR A 1 85 ? 6.160 9.319 -10.898 1.00 93.75 85 THR A CA 1
ATOM 626 C C . THR A 1 85 ? 5.998 9.861 -12.323 1.00 93.75 85 THR A C 1
ATOM 628 O O . THR A 1 85 ? 6.819 9.606 -13.195 1.00 93.75 85 THR A O 1
ATOM 631 N N . PRO A 1 86 ? 4.947 10.657 -12.612 1.00 90.38 86 PRO A N 1
ATOM 632 C CA . PRO A 1 86 ? 4.790 11.268 -13.936 1.00 90.38 86 PRO A CA 1
ATOM 633 C C . PRO A 1 86 ? 5.788 12.396 -14.250 1.00 90.38 86 PRO A C 1
ATOM 635 O O . PRO A 1 86 ? 5.772 12.932 -15.361 1.00 90.38 86 PRO A O 1
ATOM 638 N N . GLY A 1 87 ? 6.545 12.876 -13.259 1.00 90.75 87 GLY A N 1
ATOM 639 C CA . GLY A 1 87 ? 7.369 14.073 -13.375 1.00 90.75 87 GLY A CA 1
ATOM 640 C C . GLY A 1 87 ? 8.850 13.734 -13.435 1.00 90.75 87 GLY A C 1
ATOM 641 O O . GLY A 1 87 ? 9.337 12.991 -12.613 1.00 90.75 87 GLY A O 1
ATOM 642 N N . ILE A 1 88 ? 9.598 14.407 -14.307 1.00 93.12 88 ILE A N 1
ATOM 643 C CA . ILE A 1 88 ? 11.023 14.111 -14.557 1.00 93.12 88 ILE A CA 1
ATOM 644 C C . ILE A 1 88 ? 12.005 14.518 -13.435 1.00 93.12 88 ILE A C 1
ATOM 646 O O . ILE A 1 88 ? 13.210 14.630 -13.661 1.00 93.12 88 ILE A O 1
ATOM 650 N N . GLY A 1 89 ? 11.496 14.924 -12.270 1.00 95.12 89 GLY A N 1
ATOM 651 C CA . GLY A 1 89 ? 12.295 15.571 -11.222 1.00 95.12 89 GLY A CA 1
ATOM 652 C C . GLY A 1 89 ? 13.136 14.595 -10.403 1.00 95.12 89 GLY A C 1
ATOM 653 O O . GLY A 1 89 ? 14.174 14.991 -9.867 1.00 95.12 89 GLY A O 1
ATOM 654 N N . ASP A 1 90 ? 12.676 13.352 -10.306 1.00 95.56 90 ASP A N 1
ATOM 655 C CA . ASP A 1 90 ? 13.299 12.247 -9.583 1.00 95.56 90 ASP A CA 1
ATOM 656 C C . ASP A 1 90 ? 13.681 11.066 -10.488 1.00 95.56 90 ASP A C 1
ATOM 658 O O . ASP A 1 90 ? 14.216 10.076 -9.982 1.00 95.56 90 ASP A O 1
ATOM 662 N N . ASP A 1 91 ? 13.499 11.204 -11.807 1.00 97.44 91 ASP A N 1
ATOM 663 C CA . ASP A 1 91 ? 13.993 10.256 -12.801 1.00 97.44 91 ASP A CA 1
ATOM 664 C C . ASP A 1 91 ? 15.482 9.958 -12.593 1.00 97.44 91 ASP A C 1
ATOM 666 O O . ASP A 1 91 ? 16.303 10.845 -12.315 1.00 97.44 91 ASP A O 1
ATOM 670 N N . PHE A 1 92 ? 15.862 8.699 -12.791 1.00 98.06 92 PHE A N 1
ATOM 671 C CA . PHE A 1 92 ? 17.236 8.262 -12.573 1.00 98.06 92 PHE A CA 1
ATOM 672 C C . PHE A 1 92 ? 17.709 7.240 -13.607 1.00 98.06 92 PHE A C 1
ATOM 674 O O . PHE A 1 92 ? 16.939 6.693 -14.392 1.00 98.06 92 PHE A O 1
ATOM 681 N N . HIS A 1 93 ? 19.017 6.972 -13.599 1.00 98.25 93 HIS A N 1
ATOM 682 C CA . HIS A 1 93 ? 19.642 5.954 -14.440 1.00 98.25 93 HIS A CA 1
ATOM 683 C C . HIS A 1 93 ? 20.026 4.729 -13.601 1.00 98.25 93 HIS A C 1
ATOM 685 O O . HIS A 1 93 ? 20.922 4.843 -12.754 1.00 98.25 93 HIS A O 1
ATOM 691 N N . PRO A 1 94 ? 19.387 3.562 -13.812 1.00 98.50 94 PRO A N 1
ATOM 692 C CA . PRO A 1 94 ? 19.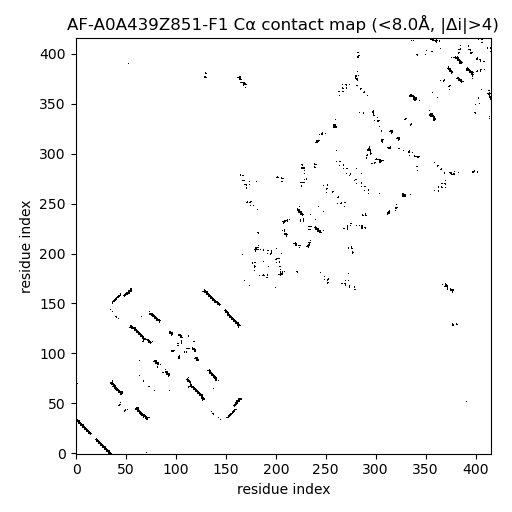781 2.315 -13.168 1.00 98.50 94 PRO A CA 1
ATOM 693 C C . PRO A 1 94 ? 21.255 1.970 -13.419 1.00 98.50 94 PRO A C 1
ATOM 695 O O . PRO A 1 94 ? 21.818 2.251 -14.480 1.00 98.50 94 PRO A O 1
ATOM 698 N N . ALA A 1 95 ? 21.898 1.329 -12.444 1.00 98.38 95 ALA A N 1
ATOM 699 C CA . ALA A 1 95 ? 23.306 0.967 -12.549 1.00 98.38 95 ALA A CA 1
ATOM 700 C C . ALA A 1 95 ? 23.484 -0.264 -13.448 1.00 98.38 95 ALA A C 1
ATOM 702 O O . ALA A 1 95 ? 22.811 -1.276 -13.261 1.00 98.38 95 ALA A O 1
ATOM 703 N N . ALA A 1 96 ? 24.425 -0.211 -14.393 1.00 98.25 96 ALA A N 1
ATOM 704 C CA . ALA A 1 96 ? 24.781 -1.373 -15.203 1.00 98.25 96 ALA A CA 1
ATOM 705 C C . ALA A 1 96 ? 25.358 -2.497 -14.327 1.00 98.25 96 ALA A C 1
ATOM 707 O O . ALA A 1 96 ? 26.229 -2.261 -13.483 1.00 98.25 96 ALA A O 1
ATOM 708 N N . ILE A 1 97 ? 24.917 -3.732 -14.558 1.00 98.19 97 ILE A N 1
ATOM 709 C CA . ILE A 1 97 ? 25.505 -4.914 -13.925 1.00 98.19 97 ILE A CA 1
ATOM 710 C C . ILE A 1 97 ? 26.770 -5.254 -14.704 1.00 98.19 97 ILE A C 1
ATOM 712 O O . ILE A 1 97 ? 26.684 -5.655 -15.864 1.00 98.19 97 ILE A O 1
ATOM 716 N N . LEU A 1 98 ? 27.942 -5.074 -14.089 1.00 98.06 98 LEU A N 1
ATOM 717 C CA . LEU A 1 98 ? 29.221 -5.182 -14.791 1.00 98.06 98 LEU A CA 1
ATOM 718 C C . LEU A 1 98 ? 29.888 -6.557 -14.647 1.00 98.06 98 LEU A C 1
ATOM 720 O O . LEU A 1 98 ? 29.935 -7.132 -13.560 1.00 98.06 98 LEU A O 1
ATOM 724 N N . SER A 1 99 ? 30.518 -7.021 -15.727 1.00 96.12 99 SER A N 1
ATOM 725 C CA . SER A 1 99 ? 31.452 -8.149 -15.755 1.00 96.12 99 SER A CA 1
ATOM 726 C C . SER A 1 99 ? 32.745 -7.709 -16.442 1.00 96.12 99 SER A C 1
ATOM 728 O O . SER A 1 99 ? 32.741 -7.291 -17.595 1.00 96.12 99 SER A O 1
ATOM 730 N N . GLY A 1 100 ? 33.868 -7.718 -15.719 1.00 93.38 100 GLY A N 1
ATOM 731 C CA . GLY A 1 100 ? 35.157 -7.278 -16.276 1.00 93.38 100 GLY A CA 1
ATOM 732 C C . GLY A 1 100 ? 35.235 -5.789 -16.655 1.00 93.38 100 GLY A C 1
ATOM 733 O O . GLY A 1 100 ? 36.138 -5.408 -17.390 1.00 93.38 100 GLY A O 1
ATOM 734 N N . GLY A 1 101 ? 34.322 -4.949 -16.152 1.00 95.44 101 GLY A N 1
ATOM 735 C CA . GLY A 1 101 ? 34.246 -3.515 -16.473 1.00 95.44 101 GLY A CA 1
ATOM 736 C C . GLY A 1 101 ? 33.308 -3.166 -17.633 1.00 95.44 101 GLY A C 1
ATOM 737 O O . GLY A 1 101 ? 33.108 -1.984 -17.896 1.00 95.44 101 GLY A O 1
ATOM 738 N N . PHE A 1 102 ? 32.703 -4.168 -18.270 1.00 97.19 102 PHE A N 1
ATOM 739 C CA . PHE A 1 102 ? 31.697 -4.022 -19.324 1.00 97.19 102 PHE A CA 1
ATOM 740 C C . PHE A 1 102 ? 30.328 -4.422 -18.798 1.00 97.19 102 PHE A C 1
ATOM 742 O O . PHE A 1 102 ? 30.245 -5.061 -17.747 1.00 97.19 102 PHE A O 1
ATOM 749 N N . ASN A 1 103 ? 29.258 -4.067 -19.511 1.00 98.19 103 ASN A N 1
ATOM 750 C CA . ASN A 1 103 ? 27.947 -4.608 -19.179 1.00 98.19 103 ASN A CA 1
ATOM 751 C C . ASN A 1 103 ? 28.013 -6.147 -19.213 1.00 98.19 103 ASN A C 1
ATOM 753 O O . ASN A 1 103 ? 28.679 -6.731 -20.060 1.00 98.19 103 ASN A O 1
ATOM 757 N N . SER A 1 104 ? 27.352 -6.818 -18.277 1.00 97.69 104 SER A N 1
ATOM 758 C CA . SER A 1 104 ? 27.326 -8.283 -18.195 1.00 97.69 104 SER A CA 1
ATOM 759 C C . SER A 1 104 ? 26.752 -8.964 -19.445 1.00 97.69 104 SER A C 1
ATOM 761 O O . SER A 1 104 ? 27.035 -10.141 -19.661 1.00 97.69 104 SER A O 1
ATOM 763 N N . GLY A 1 105 ? 26.009 -8.219 -20.266 1.00 97.19 105 GL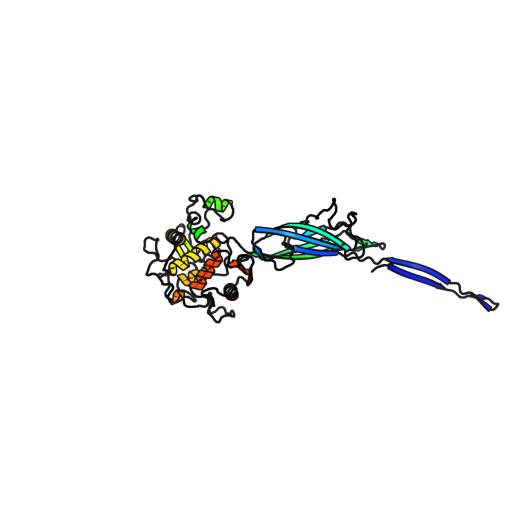Y A N 1
ATOM 764 C CA . GLY A 1 105 ? 25.515 -8.621 -21.579 1.00 97.19 105 GLY A CA 1
ATOM 765 C C . GLY A 1 105 ? 26.441 -8.385 -22.773 1.00 97.19 105 GLY A C 1
ATOM 766 O O . GLY A 1 105 ? 26.148 -8.899 -23.849 1.00 97.19 105 GLY A O 1
ATOM 767 N N . ASP A 1 106 ? 27.515 -7.609 -22.598 1.00 97.88 106 ASP A N 1
ATOM 768 C CA . ASP A 1 106 ? 28.506 -7.297 -23.636 1.00 97.88 106 ASP A CA 1
ATOM 769 C C . ASP A 1 106 ? 29.454 -8.498 -23.783 1.00 97.88 106 ASP A C 1
ATOM 771 O O . ASP A 1 106 ? 30.403 -8.695 -23.012 1.00 97.88 106 ASP A O 1
ATOM 775 N N . ALA A 1 107 ? 29.134 -9.375 -24.732 1.00 96.25 107 ALA A N 1
ATOM 776 C CA . ALA A 1 107 ? 29.740 -10.694 -24.844 1.00 96.25 107 ALA A CA 1
ATOM 777 C C . ALA A 1 107 ? 31.176 -10.626 -25.372 1.00 96.25 107 ALA A C 1
ATOM 779 O O . ALA A 1 107 ? 31.994 -11.504 -25.073 1.00 96.25 107 ALA A O 1
ATOM 780 N N . ASN A 1 108 ? 31.487 -9.601 -26.167 1.00 96.31 108 ASN A N 1
ATOM 781 C CA . ASN A 1 108 ? 32.804 -9.411 -26.766 1.00 96.31 108 ASN A CA 1
ATOM 782 C C . ASN A 1 108 ? 33.605 -8.250 -26.147 1.00 96.31 108 ASN A C 1
ATOM 784 O O . ASN A 1 108 ? 34.768 -8.072 -26.520 1.00 96.31 108 ASN A O 1
ATOM 788 N N . GLN A 1 109 ? 33.032 -7.542 -25.168 1.00 97.00 109 GLN A N 1
ATOM 789 C CA . GLN A 1 109 ? 33.656 -6.473 -24.387 1.00 97.00 109 GLN A CA 1
ATOM 790 C C . GLN A 1 109 ? 34.118 -5.295 -25.251 1.00 97.00 109 GLN A C 1
ATOM 792 O O . GLN A 1 109 ? 35.221 -4.765 -25.074 1.00 97.00 109 GLN A O 1
ATOM 797 N N . ASN A 1 110 ? 33.301 -4.904 -26.231 1.00 96.94 110 ASN A N 1
ATOM 798 C CA . ASN A 1 110 ? 33.612 -3.802 -27.142 1.00 96.94 110 ASN A CA 1
ATOM 799 C C . ASN A 1 110 ? 32.896 -2.485 -26.781 1.00 96.94 110 ASN A C 1
ATOM 801 O O . ASN A 1 110 ? 33.204 -1.453 -27.384 1.00 96.94 110 ASN A O 1
ATOM 805 N N . GLY A 1 111 ? 31.993 -2.492 -25.793 1.00 96.62 111 GLY A N 1
ATOM 806 C CA . GLY A 1 111 ? 31.214 -1.325 -25.380 1.00 96.62 111 GLY A CA 1
ATOM 807 C C . GLY A 1 111 ? 30.086 -0.935 -26.342 1.00 96.62 111 GLY A C 1
ATOM 808 O O . GLY A 1 111 ? 29.593 0.193 -26.265 1.00 96.62 111 GLY A O 1
ATOM 809 N N . LEU A 1 112 ? 29.687 -1.830 -27.244 1.00 97.88 112 LEU A N 1
ATOM 810 C CA . LEU A 1 112 ? 28.542 -1.702 -28.140 1.00 97.88 112 LEU A CA 1
ATOM 811 C C . LEU A 1 112 ? 27.519 -2.780 -27.789 1.00 97.88 112 LEU A C 1
ATOM 813 O O . LEU A 1 112 ? 27.883 -3.913 -27.515 1.00 97.88 112 LEU A O 1
ATOM 817 N N . LEU A 1 113 ? 26.236 -2.430 -27.824 1.00 98.50 113 LEU A N 1
ATOM 818 C CA . LEU A 1 113 ? 25.162 -3.409 -27.748 1.00 98.50 113 LEU A CA 1
ATOM 819 C C . LEU A 1 113 ? 25.041 -4.067 -29.125 1.00 98.50 113 LEU A C 1
ATOM 821 O O . LEU A 1 113 ? 24.372 -3.548 -30.030 1.00 98.50 113 LEU A O 1
ATOM 825 N N . ASP A 1 114 ? 25.751 -5.177 -29.301 1.00 98.62 114 ASP A N 1
ATOM 826 C CA . ASP A 1 114 ? 25.779 -5.906 -30.563 1.00 98.62 114 ASP A CA 1
ATOM 827 C C . ASP A 1 114 ? 24.462 -6.646 -30.826 1.00 98.62 114 ASP A C 1
ATOM 829 O O . ASP A 1 114 ? 23.629 -6.868 -29.946 1.00 98.62 114 ASP A O 1
ATOM 833 N N . VAL A 1 115 ? 24.253 -7.024 -32.087 1.00 98.00 115 VAL A N 1
ATOM 834 C CA . VAL A 1 115 ? 23.037 -7.726 -32.508 1.00 98.00 115 VAL A CA 1
ATOM 835 C C . VAL A 1 115 ? 22.890 -9.035 -31.733 1.00 98.00 115 VAL A C 1
ATOM 837 O O . VAL A 1 115 ? 23.748 -9.916 -31.805 1.00 98.00 115 VAL A O 1
ATOM 840 N N . GLY A 1 116 ? 21.765 -9.180 -31.036 1.00 97.62 116 GLY A N 1
ATOM 841 C CA . GLY A 1 116 ? 21.445 -10.337 -30.207 1.00 97.62 116 GLY A CA 1
ATOM 842 C C . GLY A 1 116 ? 21.939 -10.255 -28.761 1.00 97.62 116 GLY A C 1
ATOM 843 O O . GLY A 1 116 ? 21.555 -11.116 -27.970 1.00 97.62 116 GLY A O 1
ATOM 844 N N . GLU A 1 117 ? 22.733 -9.248 -28.391 1.00 98.62 117 GLU A N 1
ATOM 845 C CA . GLU A 1 117 ? 23.127 -9.025 -26.999 1.00 98.62 117 GLU A CA 1
ATOM 846 C C . GLU A 1 117 ? 21.968 -8.480 -26.161 1.00 98.62 117 GLU A C 1
ATOM 848 O O . GLU A 1 117 ? 21.008 -7.896 -26.672 1.00 98.62 117 GLU A O 1
ATOM 853 N N . THR A 1 118 ? 22.048 -8.691 -24.848 1.00 98.69 118 THR A N 1
ATOM 854 C CA . THR A 1 118 ? 21.101 -8.141 -23.873 1.00 98.69 118 THR A CA 1
ATOM 855 C C . THR A 1 118 ? 21.875 -7.573 -22.705 1.00 98.69 118 THR A C 1
ATOM 857 O O . THR A 1 118 ? 22.476 -8.326 -21.952 1.00 98.69 118 THR A O 1
ATOM 860 N N . TRP A 1 119 ? 21.889 -6.252 -22.578 1.00 98.69 119 TRP A N 1
ATOM 861 C CA . TRP A 1 119 ? 22.575 -5.544 -21.511 1.00 98.69 119 TRP A CA 1
ATOM 862 C C . TRP A 1 119 ? 21.685 -5.422 -20.275 1.00 98.69 119 TRP A C 1
ATOM 864 O O . TRP A 1 119 ? 20.507 -5.088 -20.380 1.00 98.69 119 TRP A O 1
ATOM 874 N N . HIS A 1 120 ? 22.273 -5.658 -19.104 1.00 98.69 120 HIS A N 1
ATOM 875 C CA . HIS A 1 120 ? 21.563 -5.762 -17.833 1.00 98.69 120 HIS A CA 1
ATOM 876 C C . HIS A 1 120 ? 21.860 -4.574 -16.915 1.00 98.69 120 HIS A C 1
ATOM 878 O O . HIS A 1 120 ? 23.019 -4.169 -16.748 1.00 98.69 120 HIS A O 1
ATOM 884 N N . TYR A 1 121 ? 20.819 -4.052 -16.272 1.00 98.88 121 TYR A N 1
ATOM 885 C CA . TYR A 1 121 ? 20.901 -2.967 -15.298 1.00 98.88 121 TYR A CA 1
ATOM 886 C C . TYR A 1 121 ? 20.049 -3.283 -14.066 1.00 98.88 121 TYR A C 1
ATOM 888 O O . TYR A 1 121 ? 19.118 -4.088 -14.132 1.00 98.88 121 TYR A O 1
ATOM 896 N N . GLN A 1 122 ? 20.352 -2.635 -12.940 1.00 98.50 122 GLN A N 1
ATOM 897 C CA . GLN A 1 122 ? 19.585 -2.777 -11.706 1.00 98.50 122 GLN A CA 1
ATOM 898 C C . GLN A 1 122 ? 19.457 -1.482 -10.903 1.00 98.50 122 GLN A C 1
ATOM 900 O O . GLN A 1 122 ? 20.334 -0.614 -10.918 1.00 98.50 122 GLN A O 1
ATOM 905 N N . ALA A 1 123 ? 18.385 -1.415 -10.120 1.00 98.62 123 ALA A N 1
ATOM 906 C CA . ALA A 1 123 ? 18.153 -0.417 -9.086 1.00 98.62 123 ALA A CA 1
ATOM 907 C C . ALA A 1 123 ? 17.513 -1.070 -7.851 1.00 98.62 123 ALA A C 1
ATOM 909 O O . ALA A 1 123 ? 16.979 -2.177 -7.929 1.00 98.62 123 ALA A O 1
ATOM 910 N N . THR A 1 124 ? 17.580 -0.402 -6.700 1.00 98.00 124 THR A N 1
ATOM 911 C CA . THR A 1 124 ? 17.016 -0.913 -5.441 1.00 98.00 124 THR A CA 1
ATOM 912 C C . THR A 1 124 ? 16.267 0.173 -4.692 1.00 98.00 124 THR A C 1
ATOM 914 O O . THR A 1 124 ? 16.704 1.323 -4.690 1.00 98.00 124 THR A O 1
ATOM 917 N N . GLY A 1 125 ? 15.211 -0.210 -3.984 1.00 97.00 125 GLY A N 1
ATOM 918 C CA . GLY A 1 125 ? 14.412 0.684 -3.154 1.00 97.00 125 GLY A CA 1
ATOM 919 C C . GLY A 1 125 ? 13.630 -0.076 -2.090 1.00 97.00 125 GLY A C 1
ATOM 920 O O . GLY A 1 125 ? 13.980 -1.198 -1.720 1.00 97.00 125 GLY A O 1
ATOM 921 N N . THR A 1 126 ? 12.568 0.546 -1.592 1.00 96.62 126 THR A N 1
ATOM 922 C CA . THR A 1 126 ? 11.646 -0.044 -0.615 1.00 96.62 126 THR A CA 1
ATOM 923 C C . THR A 1 126 ? 10.215 0.141 -1.089 1.00 96.62 126 THR A C 1
ATOM 925 O O . THR A 1 126 ? 9.881 1.226 -1.563 1.00 96.62 126 THR A O 1
ATOM 928 N N . ALA A 1 127 ? 9.380 -0.883 -0.924 1.00 96.31 127 ALA A N 1
ATOM 929 C CA . ALA A 1 127 ? 7.983 -0.836 -1.330 1.00 96.31 127 ALA A CA 1
ATOM 930 C C . ALA A 1 127 ? 7.214 0.253 -0.570 1.00 96.31 127 ALA A C 1
ATOM 932 O O . ALA A 1 127 ? 7.382 0.429 0.643 1.00 96.31 127 ALA A O 1
ATOM 933 N N . GLN A 1 128 ? 6.376 0.981 -1.296 1.00 93.88 128 GLN A N 1
ATOM 934 C CA . GLN A 1 128 ? 5.462 1.977 -0.751 1.00 93.88 128 GLN A CA 1
ATOM 935 C C . GLN A 1 128 ? 4.103 1.336 -0.448 1.00 93.88 128 GLN A C 1
ATOM 937 O O . GLN A 1 128 ? 3.927 0.143 -0.661 1.00 93.88 128 GLN A O 1
ATOM 942 N N . LEU A 1 129 ? 3.190 2.103 0.145 1.00 94.25 129 LEU A N 1
ATOM 943 C CA . LEU A 1 129 ? 1.802 1.683 0.341 1.00 94.25 129 LEU A CA 1
ATOM 944 C C . LEU A 1 129 ? 1.004 2.058 -0.919 1.00 94.25 129 LEU A C 1
ATOM 946 O O . LEU A 1 129 ? 1.222 3.149 -1.446 1.00 94.25 129 LEU A O 1
ATOM 950 N N . GLY A 1 130 ? 0.087 1.196 -1.351 1.00 94.88 130 GLY A N 1
ATOM 951 C CA . GLY A 1 130 ? -0.755 1.403 -2.531 1.00 94.88 130 GLY A CA 1
ATOM 952 C C . GLY A 1 130 ? -0.116 0.944 -3.838 1.00 94.88 130 GLY A C 1
ATOM 953 O O . GLY A 1 130 ? 1.010 0.439 -3.860 1.00 94.88 130 GLY A O 1
ATOM 954 N N . GLY A 1 131 ? -0.860 1.124 -4.927 1.00 94.88 131 GLY A N 1
ATOM 955 C CA . GLY A 1 131 ? -0.419 0.787 -6.273 1.00 94.88 131 GLY A CA 1
ATOM 956 C C . GLY A 1 131 ? 0.775 1.621 -6.721 1.00 94.88 131 GLY A C 1
ATOM 957 O O . GLY A 1 131 ? 0.763 2.853 -6.657 1.00 94.88 131 GLY A O 1
ATOM 958 N N . TYR A 1 132 ? 1.801 0.935 -7.210 1.00 95.44 132 TYR A N 1
ATOM 959 C CA . TYR A 1 132 ? 3.028 1.532 -7.713 1.00 95.44 132 TYR A CA 1
ATOM 960 C C . TYR A 1 132 ? 3.297 1.020 -9.124 1.00 95.44 132 TYR A C 1
ATOM 962 O O . TYR A 1 132 ? 3.599 -0.155 -9.317 1.00 95.44 132 TYR A O 1
ATOM 970 N N . VAL A 1 133 ? 3.217 1.917 -10.106 1.00 96.00 133 VAL A N 1
ATOM 971 C CA . VAL A 1 133 ? 3.566 1.648 -11.506 1.00 96.00 133 VAL A CA 1
ATOM 972 C C . VAL A 1 133 ? 4.811 2.448 -11.826 1.00 96.00 133 VAL A C 1
ATOM 974 O O . VAL A 1 133 ? 4.817 3.657 -11.611 1.00 96.00 133 VAL A O 1
ATOM 977 N N . ASN A 1 134 ? 5.848 1.794 -12.342 1.00 96.88 134 ASN A N 1
ATOM 978 C CA . ASN A 1 134 ? 7.108 2.456 -12.649 1.00 96.88 134 ASN A CA 1
ATOM 979 C C . ASN A 1 134 ? 7.560 2.142 -14.074 1.00 96.88 134 ASN A C 1
ATOM 981 O O . ASN A 1 134 ? 7.852 0.989 -14.414 1.00 96.88 134 ASN A O 1
ATOM 985 N N . ASN A 1 135 ? 7.677 3.191 -14.882 1.00 97.69 135 ASN A N 1
ATOM 986 C CA . ASN A 1 135 ? 8.037 3.099 -16.285 1.00 97.69 135 ASN A CA 1
ATOM 987 C C . ASN A 1 135 ? 9.525 3.373 -16.477 1.00 97.69 135 ASN A C 1
ATOM 989 O O . ASN A 1 135 ? 10.124 4.247 -15.855 1.00 97.69 135 ASN A O 1
ATOM 993 N N . ALA A 1 136 ? 10.128 2.647 -17.407 1.00 98.50 136 ALA A N 1
ATOM 994 C CA . ALA A 1 136 ? 11.478 2.911 -17.856 1.00 98.50 136 ALA A CA 1
ATOM 995 C C . ALA A 1 136 ? 11.523 3.077 -19.370 1.00 98.50 136 ALA A C 1
ATOM 997 O O . ALA A 1 136 ? 10.756 2.470 -20.115 1.00 98.50 136 ALA A O 1
ATOM 998 N N . THR A 1 137 ? 12.455 3.909 -19.821 1.00 98.56 137 THR A N 1
ATOM 999 C CA . THR A 1 137 ? 12.765 4.131 -21.230 1.00 98.56 137 THR A CA 1
ATOM 1000 C C . THR A 1 137 ? 14.241 3.850 -21.466 1.00 98.56 137 THR A C 1
ATOM 1002 O O . THR A 1 137 ? 15.106 4.487 -20.868 1.00 98.56 137 THR A O 1
ATOM 1005 N N . ALA A 1 138 ? 14.542 2.924 -22.369 1.00 98.75 138 ALA A N 1
ATOM 1006 C CA . ALA A 1 138 ? 15.881 2.707 -22.894 1.00 98.75 138 ALA A CA 1
ATOM 1007 C C . ALA A 1 138 ? 16.055 3.492 -24.197 1.00 98.75 138 ALA A C 1
ATOM 1009 O O . ALA A 1 138 ? 15.163 3.500 -25.045 1.00 98.75 138 ALA A O 1
ATOM 1010 N N . THR A 1 139 ? 17.209 4.128 -24.374 1.00 98.38 139 THR A N 1
ATOM 1011 C CA . THR A 1 139 ? 17.599 4.838 -25.600 1.00 98.38 139 THR A CA 1
ATOM 1012 C C . THR A 1 139 ? 19.038 4.510 -25.970 1.00 98.38 139 THR A C 1
ATOM 1014 O O . THR A 1 139 ? 19.818 4.078 -25.121 1.00 98.38 139 THR A O 1
ATOM 1017 N N . THR A 1 140 ? 19.392 4.719 -27.235 1.00 98.19 140 THR A N 1
ATOM 1018 C CA . THR A 1 140 ? 20.778 4.646 -27.720 1.00 98.19 140 THR A CA 1
ATOM 1019 C C . THR A 1 140 ? 21.167 5.945 -28.418 1.00 98.19 140 THR A C 1
ATOM 1021 O O . THR A 1 140 ? 20.323 6.813 -28.656 1.00 98.19 140 THR A O 1
ATOM 1024 N N . ASP A 1 141 ? 22.424 6.064 -28.842 1.00 97.44 141 ASP A N 1
ATOM 1025 C CA . ASP A 1 141 ? 22.768 7.059 -29.859 1.00 97.44 141 ASP A CA 1
ATOM 1026 C C . ASP A 1 141 ? 22.028 6.779 -31.175 1.00 97.44 141 ASP A C 1
ATOM 1028 O O . ASP A 1 141 ? 21.612 5.652 -31.469 1.00 97.44 141 ASP A O 1
ATOM 1032 N N . ALA A 1 142 ? 21.892 7.817 -32.002 1.00 95.94 142 ALA A N 1
ATOM 1033 C CA . ALA A 1 142 ? 21.326 7.673 -33.332 1.00 95.94 142 ALA A CA 1
ATOM 1034 C C . ALA A 1 142 ? 22.259 6.854 -34.239 1.00 95.94 142 ALA A C 1
ATOM 1036 O O . ALA A 1 142 ? 23.393 7.255 -34.510 1.00 95.94 142 ALA A O 1
ATOM 1037 N N . TYR A 1 143 ? 21.755 5.755 -34.796 1.00 94.94 143 TYR A N 1
ATOM 1038 C CA . TYR A 1 143 ? 22.423 5.066 -35.892 1.00 94.94 143 TYR A CA 1
ATOM 1039 C C . TYR A 1 143 ? 22.207 5.859 -37.182 1.00 94.94 143 TYR A C 1
ATOM 1041 O O . TYR A 1 143 ? 21.063 6.111 -37.564 1.00 94.94 143 TYR A O 1
ATOM 1049 N N . THR A 1 144 ? 23.293 6.245 -37.853 1.00 93.31 144 THR A N 1
ATOM 1050 C CA . THR A 1 144 ? 23.252 6.968 -39.132 1.00 93.31 144 THR A CA 1
ATOM 1051 C C . THR A 1 144 ? 23.752 6.068 -40.251 1.00 93.31 144 THR A C 1
ATOM 1053 O O . THR A 1 144 ? 24.883 5.587 -40.201 1.00 93.31 144 THR A O 1
ATOM 1056 N N . ASP A 1 145 ? 22.910 5.836 -41.256 1.00 88.81 145 ASP A N 1
ATOM 1057 C CA . ASP A 1 145 ? 23.267 5.028 -42.416 1.00 88.81 145 ASP A CA 1
ATOM 1058 C C . ASP A 1 145 ? 24.225 5.767 -43.371 1.00 88.81 145 ASP A C 1
ATOM 1060 O O . ASP A 1 145 ? 24.524 6.955 -43.232 1.00 88.81 145 ASP A O 1
ATOM 1064 N N . THR A 1 146 ? 24.718 5.055 -44.385 1.00 86.31 146 THR A N 1
ATOM 1065 C CA . THR A 1 146 ? 25.653 5.618 -45.373 1.00 86.31 146 THR A CA 1
ATOM 1066 C C . THR A 1 146 ? 25.020 6.694 -46.264 1.00 86.31 146 THR A C 1
ATOM 1068 O O . THR A 1 146 ? 25.741 7.493 -46.860 1.00 86.31 146 THR A O 1
ATOM 1071 N N . ALA A 1 147 ? 23.689 6.744 -46.355 1.00 87.00 147 ALA A N 1
ATOM 1072 C CA . ALA A 1 147 ? 22.958 7.793 -47.060 1.00 87.00 147 ALA A CA 1
ATOM 1073 C C . ALA A 1 147 ? 22.719 9.041 -46.182 1.00 87.00 147 ALA A C 1
ATOM 1075 O O . ALA A 1 147 ? 22.217 10.051 -46.679 1.00 87.00 147 ALA A O 1
ATOM 1076 N N . GLY A 1 148 ? 23.125 9.007 -44.907 1.00 88.19 148 GLY A N 1
ATOM 1077 C CA . GLY A 1 148 ? 22.986 10.105 -43.954 1.00 88.19 148 GLY A CA 1
ATOM 1078 C C . GLY A 1 148 ? 21.627 10.150 -43.252 1.00 88.19 148 GLY A C 1
ATOM 1079 O O . GLY A 1 148 ? 21.297 11.170 -42.648 1.00 88.19 148 GLY A O 1
ATOM 1080 N N . HIS A 1 149 ? 20.825 9.087 -43.329 1.00 89.81 149 HIS A N 1
ATOM 1081 C CA . HIS A 1 149 ? 19.577 8.979 -42.580 1.00 89.81 149 HIS A CA 1
ATOM 1082 C C . HIS A 1 149 ? 19.840 8.415 -41.188 1.00 89.81 149 HIS A C 1
ATOM 1084 O O . HIS A 1 149 ? 20.526 7.404 -41.041 1.00 89.81 149 HIS A O 1
ATOM 1090 N N . SER A 1 150 ? 19.257 9.044 -40.168 1.00 93.94 150 SER A N 1
ATOM 1091 C CA . SER A 1 150 ? 19.447 8.643 -38.776 1.00 93.94 150 SER A CA 1
ATOM 1092 C C . SER A 1 150 ? 18.170 8.081 -38.162 1.00 93.94 150 SER A C 1
ATOM 1094 O O . SER A 1 150 ? 17.068 8.570 -38.424 1.00 93.94 150 SER A O 1
ATOM 1096 N N . ARG A 1 151 ? 18.329 7.077 -37.301 1.00 93.88 151 ARG A N 1
ATOM 1097 C CA . ARG A 1 151 ? 17.281 6.559 -36.418 1.00 93.88 151 ARG A CA 1
ATOM 1098 C C . ARG A 1 151 ? 17.835 6.407 -35.012 1.00 93.88 151 ARG A C 1
ATOM 1100 O O . ARG A 1 151 ? 18.949 5.921 -34.849 1.00 93.88 151 ARG A O 1
ATOM 1107 N N . THR A 1 152 ? 17.036 6.779 -34.023 1.00 96.44 152 THR A N 1
ATOM 1108 C CA . THR A 1 152 ? 17.361 6.604 -32.606 1.00 96.44 152 THR A CA 1
ATOM 1109 C C . THR A 1 152 ? 16.445 5.533 -32.031 1.00 96.44 152 THR A C 1
ATOM 1111 O O . THR A 1 152 ? 15.260 5.809 -31.840 1.00 96.44 152 THR A O 1
ATOM 1114 N N . PRO A 1 153 ? 16.947 4.309 -31.812 1.00 97.69 153 PRO A N 1
ATOM 1115 C CA . PRO A 1 153 ? 16.219 3.282 -31.083 1.00 97.69 153 PRO A CA 1
ATOM 1116 C C . PRO A 1 153 ? 15.797 3.757 -29.695 1.00 97.69 153 PRO A C 1
ATOM 1118 O O . PRO A 1 153 ? 16.579 4.366 -28.960 1.00 97.69 153 PRO A O 1
ATOM 1121 N N . SER A 1 154 ? 14.557 3.439 -29.342 1.00 98.25 154 SER A N 1
ATOM 1122 C CA . SER A 1 154 ? 14.023 3.617 -28.001 1.00 98.25 154 SER A CA 1
ATOM 1123 C C . SER A 1 154 ? 13.022 2.513 -27.696 1.00 98.25 154 SER A C 1
ATOM 1125 O O . SER A 1 154 ? 12.225 2.171 -28.571 1.00 98.25 154 SER A O 1
ATOM 1127 N N . ALA A 1 155 ? 13.010 2.024 -26.464 1.00 98.69 155 ALA A N 1
ATOM 1128 C CA . ALA A 1 155 ? 12.002 1.094 -25.971 1.00 98.69 155 ALA A CA 1
ATOM 1129 C C . ALA A 1 155 ? 11.516 1.543 -24.598 1.00 98.69 155 ALA A C 1
ATOM 1131 O O . ALA A 1 155 ? 12.301 2.062 -23.807 1.00 98.69 155 ALA A O 1
ATOM 1132 N N . THR A 1 156 ? 10.234 1.338 -24.328 1.00 98.31 156 THR A N 1
ATOM 1133 C CA . THR A 1 156 ? 9.613 1.629 -23.036 1.00 98.31 156 THR A CA 1
ATOM 1134 C C . THR A 1 156 ? 9.023 0.361 -22.469 1.00 98.31 156 THR A C 1
ATOM 1136 O O . THR A 1 156 ? 8.425 -0.405 -23.225 1.00 98.31 156 THR A O 1
ATOM 1139 N N . ASP A 1 157 ? 9.141 0.188 -21.164 1.00 98.62 157 ASP A N 1
ATOM 1140 C CA . ASP A 1 157 ? 8.518 -0.918 -20.454 1.00 98.62 157 ASP A CA 1
ATOM 1141 C C . ASP A 1 157 ? 8.174 -0.511 -19.021 1.00 98.62 157 ASP A C 1
ATOM 1143 O O . ASP A 1 157 ? 8.744 0.449 -18.491 1.00 98.62 157 ASP A O 1
ATOM 1147 N N . SER A 1 158 ? 7.235 -1.213 -18.400 1.00 97.50 158 SER A N 1
ATOM 1148 C CA . SER A 1 158 ? 6.727 -0.882 -17.069 1.00 97.50 158 SER A CA 1
ATOM 1149 C C . SER A 1 158 ? 6.631 -2.128 -16.218 1.00 97.50 158 SER A C 1
ATOM 1151 O O . SER A 1 158 ? 6.198 -3.150 -16.721 1.00 97.50 158 SER A O 1
ATOM 1153 N N . SER A 1 159 ? 6.914 -2.003 -14.927 1.00 98.25 159 SER A N 1
ATOM 1154 C CA . SER A 1 159 ? 6.588 -3.037 -13.948 1.00 98.25 159 SER A CA 1
ATOM 1155 C C . SER A 1 159 ? 5.789 -2.427 -12.800 1.00 98.25 159 SER A C 1
ATOM 1157 O O . SER A 1 159 ? 5.887 -1.219 -12.540 1.00 98.25 159 SER A O 1
ATOM 1159 N N . ASP A 1 160 ? 5.008 -3.247 -12.097 1.00 96.75 160 ASP A N 1
ATOM 1160 C CA . ASP A 1 160 ? 4.156 -2.778 -11.000 1.00 96.75 160 ASP A CA 1
ATOM 1161 C C . ASP A 1 160 ? 4.137 -3.697 -9.777 1.00 96.75 160 ASP A C 1
ATOM 1163 O O . ASP A 1 160 ? 4.639 -4.826 -9.791 1.00 96.75 160 ASP A O 1
ATOM 1167 N N . TYR A 1 161 ? 3.623 -3.148 -8.679 1.00 96.69 161 TYR A N 1
ATOM 1168 C CA . TYR A 1 161 ? 3.224 -3.892 -7.494 1.00 96.69 161 TYR A CA 1
ATOM 1169 C C . TYR A 1 161 ? 2.111 -3.152 -6.741 1.00 96.69 161 TYR A C 1
ATOM 1171 O O . TYR A 1 161 ? 1.995 -1.929 -6.841 1.00 96.69 161 TYR A O 1
ATOM 1179 N N . GLU A 1 162 ? 1.352 -3.885 -5.928 1.00 96.12 162 GLU A N 1
ATOM 1180 C CA . GLU A 1 162 ? 0.455 -3.325 -4.917 1.00 96.12 162 GLU A CA 1
ATOM 1181 C C . GLU A 1 162 ? 1.107 -3.426 -3.530 1.00 96.12 162 GLU A C 1
ATOM 1183 O O . GLU A 1 162 ? 1.556 -4.489 -3.079 1.00 96.12 162 GLU A O 1
ATOM 1188 N N . GLY A 1 163 ? 1.217 -2.282 -2.860 1.00 95.88 163 GLY A N 1
ATOM 1189 C CA . GLY A 1 163 ? 1.859 -2.143 -1.564 1.00 95.88 163 GLY A CA 1
ATOM 1190 C C . GLY A 1 163 ? 0.896 -2.288 -0.390 1.00 95.88 163 GLY A C 1
ATOM 1191 O O . GLY A 1 163 ? 0.087 -1.393 -0.172 1.00 95.88 163 GLY A O 1
ATOM 1192 N N . TYR A 1 164 ? 1.014 -3.334 0.428 1.00 95.56 164 TYR A N 1
ATOM 1193 C CA . TYR A 1 164 ? 0.137 -3.558 1.590 1.00 95.56 164 TYR A CA 1
ATOM 1194 C C . TYR A 1 164 ? 0.760 -3.111 2.914 1.00 95.56 164 TYR A C 1
ATOM 1196 O O . TYR A 1 164 ? 1.964 -3.257 3.136 1.00 95.56 164 TYR A O 1
ATOM 1204 N N . SER A 1 165 ? -0.060 -2.604 3.833 1.00 93.06 165 SER A N 1
ATOM 1205 C CA . SER A 1 165 ? 0.369 -2.328 5.206 1.00 93.06 165 SER A CA 1
ATOM 1206 C C . SER A 1 165 ? 0.630 -3.627 5.978 1.00 93.06 165 SER A C 1
ATOM 1208 O O . SER A 1 165 ? -0.057 -4.626 5.788 1.00 93.06 165 SER A O 1
ATOM 1210 N N . ASN A 1 166 ? 1.626 -3.596 6.860 1.00 87.81 166 ASN A N 1
ATOM 1211 C CA . ASN A 1 166 ? 1.990 -4.657 7.811 1.00 87.81 166 ASN A CA 1
ATOM 1212 C C . ASN A 1 166 ? 2.370 -4.053 9.175 1.00 87.81 166 ASN A C 1
ATOM 1214 O O . ASN A 1 166 ? 3.387 -4.404 9.784 1.00 87.81 166 ASN A O 1
ATOM 1218 N N . LYS A 1 167 ? 1.640 -3.003 9.547 1.00 92.62 167 LYS A N 1
ATOM 1219 C CA . LYS A 1 167 ? 1.958 -2.126 10.674 1.00 92.62 167 LYS A CA 1
ATOM 1220 C C . LYS A 1 167 ? 0.894 -2.164 11.765 1.00 92.62 167 LYS A C 1
ATOM 1222 O O . LYS A 1 167 ? 1.016 -1.396 12.718 1.00 92.62 167 LYS A O 1
ATOM 1227 N N . ALA A 1 168 ? -0.139 -2.996 11.632 1.00 95.62 168 ALA A N 1
ATOM 1228 C CA . ALA A 1 168 ? -1.149 -3.115 12.665 1.00 95.62 168 ALA A CA 1
ATOM 1229 C C . ALA A 1 168 ? -0.555 -3.761 13.920 1.00 95.62 168 ALA A C 1
ATOM 1231 O O . ALA A 1 168 ? 0.284 -4.661 13.896 1.00 95.62 168 ALA A O 1
ATOM 1232 N N . LEU A 1 169 ? -0.993 -3.259 15.062 1.00 96.56 169 LEU A N 1
ATOM 1233 C CA . LEU A 1 169 ? -0.521 -3.640 16.374 1.00 96.56 169 LEU A CA 1
ATOM 1234 C C . LEU A 1 169 ? -1.663 -4.301 17.132 1.00 96.56 169 LEU A C 1
ATOM 1236 O O . LEU A 1 169 ? -2.804 -3.837 17.158 1.00 96.56 169 LEU A O 1
ATOM 1240 N N . THR A 1 170 ? -1.336 -5.419 17.770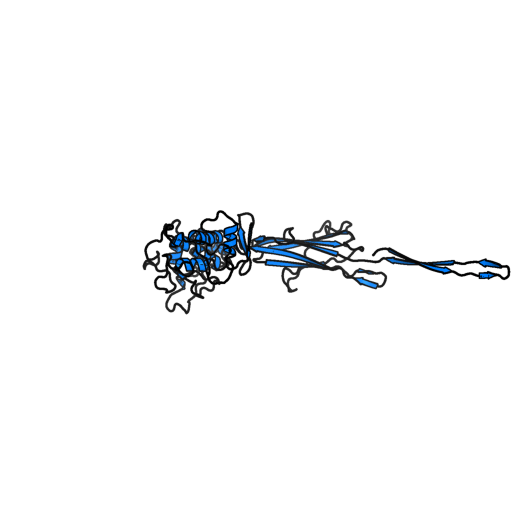 1.00 95.31 170 THR A N 1
ATOM 1241 C CA . THR A 1 170 ? -2.320 -6.197 18.524 1.00 95.31 170 THR A CA 1
ATOM 1242 C C . THR A 1 170 ? -2.827 -5.431 19.747 1.00 95.31 170 THR A C 1
ATOM 1244 O O . THR A 1 170 ? -2.096 -4.641 20.342 1.00 95.31 170 THR A O 1
ATOM 1247 N N . GLN A 1 171 ? -4.016 -5.786 20.230 1.00 93.50 171 GLN A N 1
ATOM 1248 C CA . GLN A 1 171 ? -4.552 -5.338 21.524 1.00 93.50 171 GLN A CA 1
ATOM 1249 C C . GLN A 1 171 ? -3.520 -5.433 22.672 1.00 93.50 171 GLN A C 1
ATOM 1251 O O . GLN A 1 171 ? -3.338 -4.512 23.463 1.00 93.50 171 GLN A O 1
ATOM 1256 N N . GLY A 1 172 ? -2.767 -6.538 22.752 1.00 93.12 172 GLY A N 1
ATOM 1257 C CA . GLY A 1 172 ? -1.753 -6.723 23.798 1.00 93.12 172 GLY A CA 1
ATOM 1258 C C . GLY A 1 172 ? -0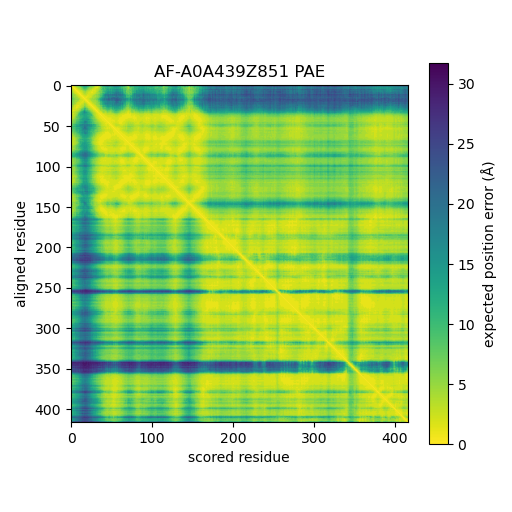.589 -5.726 23.716 1.00 93.12 172 GLY A C 1
ATOM 1259 O O . GLY A 1 172 ? -0.002 -5.368 24.742 1.00 93.12 172 GLY A O 1
ATOM 1260 N N . PHE A 1 173 ? -0.263 -5.247 22.513 1.00 96.00 173 PHE A N 1
ATOM 1261 C CA . PHE A 1 173 ? 0.689 -4.155 22.341 1.00 96.00 173 PHE A CA 1
ATOM 1262 C C . PHE A 1 173 ? 0.112 -2.865 22.934 1.00 96.00 173 PHE A C 1
ATOM 1264 O O . PHE A 1 173 ? 0.727 -2.294 23.834 1.00 96.00 173 PHE A O 1
ATOM 1271 N N . TRP A 1 174 ? -1.090 -2.460 22.523 1.00 96.88 174 TRP A N 1
ATOM 1272 C CA . TRP A 1 174 ? -1.727 -1.227 22.996 1.00 96.88 174 TRP A CA 1
ATOM 1273 C C . TRP A 1 174 ? -1.967 -1.214 24.509 1.00 96.88 174 TRP A C 1
ATOM 1275 O O . TRP A 1 174 ? -1.662 -0.223 25.178 1.00 96.88 174 TRP A O 1
ATOM 1285 N N . GLY A 1 175 ? -2.382 -2.347 25.080 1.00 94.81 175 GLY A N 1
ATOM 1286 C CA . GLY A 1 175 ? -2.532 -2.527 26.525 1.00 94.81 175 GLY A CA 1
ATOM 1287 C C . GLY A 1 175 ? -1.218 -2.503 27.319 1.00 94.81 175 GLY A C 1
ATOM 1288 O O . GLY A 1 175 ? -1.246 -2.279 28.529 1.00 94.81 175 GLY A O 1
ATOM 1289 N N . SER A 1 176 ? -0.062 -2.703 26.675 1.00 94.12 176 SER A N 1
ATOM 1290 C CA . SER A 1 176 ? 1.267 -2.567 27.303 1.00 94.12 176 SER A CA 1
ATOM 1291 C C . SER A 1 176 ? 1.950 -1.219 27.039 1.00 94.12 176 SER A C 1
ATOM 1293 O O . SER A 1 176 ? 2.963 -0.926 27.675 1.00 94.12 176 SER A O 1
ATOM 1295 N N . HIS A 1 177 ? 1.369 -0.391 26.166 1.00 96.19 177 HIS A N 1
ATOM 1296 C CA . HIS A 1 177 ? 1.844 0.942 25.777 1.00 96.19 177 HIS A CA 1
ATOM 1297 C C . HIS A 1 177 ? 0.766 1.998 26.053 1.00 96.19 177 HIS A C 1
ATOM 1299 O O . HIS A 1 177 ? 0.513 2.883 25.246 1.00 96.19 177 HIS A O 1
ATOM 1305 N N . THR A 1 178 ? 0.083 1.894 27.198 1.00 95.69 178 THR A N 1
ATOM 1306 C CA . THR A 1 178 ? -1.025 2.802 27.544 1.00 95.69 178 THR A CA 1
ATOM 1307 C C . THR A 1 178 ? -0.608 4.259 27.724 1.00 95.69 178 THR A C 1
ATOM 1309 O O . THR A 1 178 ? -1.461 5.128 27.818 1.00 95.69 178 THR A O 1
ATOM 1312 N N . ASP A 1 179 ? 0.685 4.515 27.885 1.00 95.81 179 ASP A N 1
ATOM 1313 C CA . ASP A 1 179 ? 1.271 5.853 27.932 1.00 95.81 179 ASP A CA 1
ATOM 1314 C C . ASP A 1 179 ? 1.439 6.472 26.536 1.00 95.81 179 ASP A C 1
ATOM 1316 O O . ASP A 1 179 ? 1.720 7.654 26.451 1.00 95.81 179 ASP A O 1
ATOM 1320 N N . ALA A 1 180 ? 1.259 5.701 25.459 1.00 96.62 180 ALA A N 1
ATOM 1321 C CA . ALA A 1 180 ? 1.392 6.170 24.080 1.00 96.62 180 ALA A CA 1
ATOM 1322 C C . ALA A 1 180 ? 0.113 6.797 23.499 1.00 96.62 180 ALA A C 1
ATOM 1324 O O . ALA A 1 180 ? 0.095 7.135 22.323 1.00 96.62 180 ALA A O 1
ATOM 1325 N N . TRP A 1 181 ? -0.975 6.851 24.264 1.00 96.44 181 TRP A N 1
ATOM 1326 C CA . TRP A 1 181 ? -2.292 7.311 23.799 1.00 96.44 181 TRP A CA 1
ATOM 1327 C C . TRP A 1 181 ? -3.107 7.949 24.931 1.00 96.44 181 TRP A C 1
ATOM 1329 O O . TRP A 1 181 ? -4.339 7.906 24.947 1.00 96.44 181 TRP A O 1
ATOM 1339 N N . ASP A 1 182 ? -2.424 8.474 25.950 1.00 94.44 182 ASP A N 1
ATOM 1340 C CA . ASP A 1 182 ? -3.079 8.984 27.151 1.00 94.44 182 ASP A CA 1
ATOM 1341 C C . ASP A 1 182 ? -3.275 10.493 27.205 1.00 94.44 182 ASP A C 1
ATOM 1343 O O . ASP A 1 182 ? -3.854 10.961 28.189 1.00 94.44 182 ASP A O 1
ATOM 1347 N N . ASN A 1 183 ? -2.852 11.218 26.165 1.00 93.62 183 ASN A N 1
ATOM 1348 C CA . ASN A 1 183 ? -2.920 12.673 26.065 1.00 93.62 183 ASN A CA 1
ATOM 1349 C C . ASN A 1 183 ? -2.191 13.390 27.210 1.00 93.62 183 ASN A C 1
ATOM 1351 O O . ASN A 1 183 ? -2.550 14.515 27.576 1.00 93.62 183 ASN A O 1
ATOM 1355 N N . ILE A 1 184 ? -1.172 12.765 27.816 1.00 92.06 184 ILE A N 1
ATOM 1356 C CA . ILE A 1 184 ? -0.346 13.378 28.863 1.00 92.06 184 ILE A CA 1
ATOM 1357 C C . ILE A 1 184 ? 1.077 13.582 28.332 1.00 92.06 184 ILE A C 1
ATOM 1359 O O . ILE A 1 184 ? 1.938 12.718 28.514 1.00 92.06 184 ILE A O 1
ATOM 1363 N N . PRO A 1 185 ? 1.388 14.771 27.777 1.00 89.50 185 PRO A N 1
ATOM 1364 C CA . PRO A 1 185 ? 2.691 15.035 27.188 1.00 89.50 185 PRO A CA 1
ATOM 1365 C C . PRO A 1 185 ? 3.856 14.748 28.140 1.00 89.50 185 PRO A C 1
ATOM 1367 O O . PRO A 1 185 ? 3.969 15.339 29.221 1.00 89.50 185 PRO A O 1
ATOM 1370 N N . GLY A 1 186 ? 4.778 13.891 27.700 1.00 90.50 186 GLY A N 1
ATOM 1371 C CA . GLY A 1 186 ? 6.008 13.584 28.427 1.00 90.50 186 GLY A CA 1
ATOM 1372 C C . GLY A 1 186 ? 5.858 12.481 29.473 1.00 90.50 186 GLY A C 1
ATOM 1373 O O . GLY A 1 186 ? 6.813 12.235 30.223 1.00 90.50 186 GLY A O 1
ATOM 1374 N N . ASN A 1 187 ? 4.702 11.816 29.528 1.00 93.38 187 ASN A N 1
ATOM 1375 C CA . ASN A 1 187 ? 4.466 10.660 30.388 1.00 93.38 187 ASN A CA 1
ATOM 1376 C C . ASN A 1 187 ? 5.068 9.361 29.814 1.00 93.38 187 ASN A C 1
ATOM 1378 O O . ASN A 1 187 ? 5.155 8.355 30.519 1.00 93.38 187 ASN A O 1
ATOM 1382 N N . GLU A 1 188 ? 5.551 9.378 28.569 1.00 95.88 188 GLU A N 1
ATOM 1383 C CA . GLU A 1 188 ? 5.949 8.169 27.849 1.00 95.88 188 GLU A CA 1
ATOM 1384 C C . GLU A 1 188 ? 7.245 7.572 28.415 1.00 95.88 188 GLU A C 1
ATOM 1386 O O . GLU A 1 188 ? 8.309 8.206 28.483 1.00 95.88 188 GLU A O 1
ATOM 1391 N N . GLY A 1 189 ? 7.183 6.307 28.810 1.00 94.19 189 GLY A N 1
ATOM 1392 C CA . GLY A 1 189 ? 8.297 5.514 29.298 1.00 94.19 189 GLY A CA 1
ATOM 1393 C C . GLY A 1 189 ? 8.939 4.648 28.215 1.00 94.19 189 GLY A C 1
ATOM 1394 O O . GLY A 1 189 ? 8.710 4.785 27.015 1.00 94.19 189 GLY A O 1
ATOM 1395 N N . ASN A 1 190 ? 9.788 3.721 28.657 1.00 93.44 190 ASN A N 1
ATOM 1396 C CA . ASN A 1 190 ? 10.050 2.514 27.876 1.00 93.44 190 ASN A CA 1
ATOM 1397 C C . ASN A 1 190 ? 8.985 1.481 28.274 1.00 93.44 190 ASN A C 1
ATOM 1399 O O . ASN A 1 190 ? 8.755 1.336 29.478 1.00 93.44 190 ASN A O 1
ATOM 1403 N N . PRO A 1 191 ? 8.393 0.737 27.326 1.00 94.19 191 PRO A N 1
ATOM 1404 C CA . PRO A 1 191 ? 8.862 0.524 25.947 1.00 94.19 191 PRO A CA 1
ATOM 1405 C C . PRO A 1 191 ? 8.470 1.574 24.882 1.00 94.19 191 PRO A C 1
ATOM 1407 O O . PRO A 1 191 ? 9.113 1.597 23.834 1.00 94.19 191 PRO A O 1
ATOM 1410 N N . THR A 1 192 ? 7.535 2.489 25.141 1.00 96.62 192 THR A N 1
ATOM 1411 C CA . THR A 1 192 ? 6.985 3.453 24.156 1.00 96.62 192 THR A CA 1
ATOM 1412 C C . THR A 1 192 ? 8.032 4.281 23.412 1.00 96.62 192 THR A C 1
ATOM 1414 O O . THR A 1 192 ? 8.086 4.273 22.181 1.00 96.62 192 THR A O 1
ATOM 1417 N N . LYS A 1 193 ? 8.982 4.892 24.126 1.00 96.69 193 LYS A N 1
ATOM 1418 C CA . LYS A 1 193 ? 10.103 5.630 23.507 1.00 96.69 193 LYS A CA 1
ATOM 1419 C C . LYS A 1 193 ? 10.937 4.783 22.542 1.00 96.69 193 LYS A C 1
ATOM 1421 O O . LYS A 1 193 ? 11.482 5.304 21.569 1.00 96.69 193 LYS A O 1
ATOM 1426 N N . SER A 1 194 ? 11.068 3.486 22.818 1.00 96.69 194 SER A N 1
ATOM 1427 C CA . SER A 1 194 ? 11.796 2.565 21.941 1.00 96.69 194 SER A CA 1
ATOM 1428 C C . SER A 1 194 ? 10.983 2.225 20.693 1.00 96.69 194 SER A C 1
ATOM 1430 O O . SER A 1 194 ? 11.563 2.203 19.611 1.00 96.69 194 SER A O 1
ATOM 1432 N N . ALA A 1 195 ? 9.666 2.044 20.830 1.00 97.12 195 ALA A N 1
ATOM 1433 C CA . ALA A 1 195 ? 8.759 1.777 19.715 1.00 97.12 195 ALA A CA 1
ATOM 1434 C C . ALA A 1 195 ? 8.730 2.933 18.696 1.00 97.12 195 ALA A C 1
ATOM 1436 O O . ALA A 1 195 ? 8.852 2.686 17.494 1.00 97.12 195 ALA A O 1
ATOM 1437 N N . VAL A 1 196 ? 8.697 4.189 19.161 1.00 97.12 196 VAL A N 1
ATOM 1438 C CA . VAL A 1 196 ? 8.816 5.375 18.286 1.00 97.12 196 VAL A CA 1
ATOM 1439 C C . VAL A 1 196 ? 10.164 5.399 17.571 1.00 97.12 196 VAL A C 1
ATOM 1441 O O . VAL A 1 196 ? 10.243 5.586 16.361 1.00 97.12 196 VAL A O 1
ATOM 1444 N N . LYS A 1 197 ? 11.259 5.150 18.301 1.00 97.12 197 LYS A N 1
ATOM 1445 C CA . LYS A 1 197 ? 12.608 5.151 17.718 1.00 97.12 197 LYS A CA 1
ATOM 1446 C C . LYS A 1 197 ? 12.785 4.087 16.626 1.00 97.12 197 LYS A C 1
ATOM 1448 O O . LYS A 1 197 ? 13.574 4.300 15.709 1.00 97.12 197 LYS A O 1
ATOM 1453 N N . SER A 1 198 ? 12.097 2.951 16.733 1.00 95.06 198 SER A N 1
ATOM 1454 C CA . SER A 1 198 ? 12.087 1.907 15.701 1.00 95.06 198 SER A CA 1
ATOM 1455 C C . SER A 1 198 ? 11.086 2.151 14.568 1.00 95.06 198 SER A C 1
ATOM 1457 O O . SER A 1 198 ? 11.079 1.368 13.624 1.00 95.06 198 SER A O 1
ATOM 1459 N N . GLY A 1 199 ? 10.251 3.192 14.649 1.00 93.88 199 GLY A N 1
ATOM 1460 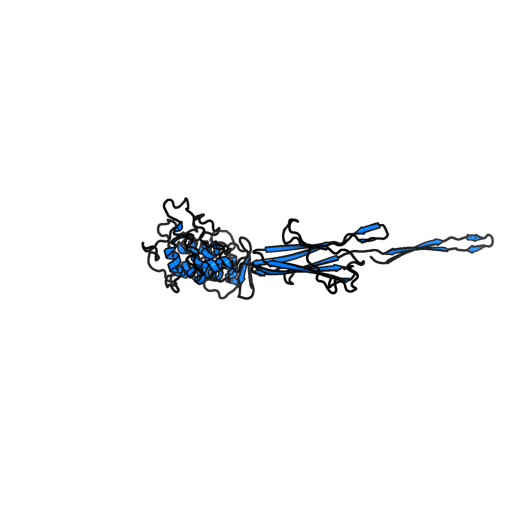C CA . GLY A 1 199 ? 9.193 3.471 13.673 1.00 93.88 199 GLY A CA 1
ATOM 1461 C C . GLY A 1 199 ? 7.970 2.554 13.782 1.00 93.88 199 GLY A C 1
ATOM 1462 O O . GLY A 1 199 ? 7.207 2.459 12.828 1.00 93.88 199 GLY A O 1
ATOM 1463 N N . VAL A 1 200 ? 7.801 1.864 14.917 1.00 95.56 200 VAL A N 1
ATOM 1464 C CA . VAL A 1 200 ? 6.606 1.053 15.221 1.00 95.56 200 VAL A CA 1
ATOM 1465 C C . VAL A 1 200 ? 5.435 1.964 15.589 1.00 95.56 200 VAL A C 1
ATOM 1467 O O . VAL A 1 200 ? 4.316 1.743 15.140 1.00 95.56 200 VAL A O 1
ATOM 1470 N N . LEU A 1 201 ? 5.717 3.002 16.380 1.00 96.94 201 LEU A N 1
ATOM 1471 C CA . LEU A 1 201 ? 4.780 4.085 16.665 1.00 96.94 201 LEU A CA 1
ATOM 1472 C C . LEU A 1 201 ? 5.136 5.320 15.832 1.00 96.94 201 LEU A C 1
ATOM 1474 O O . LEU A 1 201 ? 6.319 5.644 15.685 1.00 96.94 201 LEU A O 1
ATOM 1478 N N . SER A 1 202 ? 4.119 6.006 15.317 1.00 95.06 202 SER A N 1
ATOM 1479 C CA . SER A 1 202 ? 4.232 7.235 14.525 1.00 95.06 202 SER A CA 1
ATOM 1480 C C . SER A 1 202 ? 4.675 8.435 15.374 1.00 95.06 202 SER A C 1
ATOM 1482 O O . SER A 1 202 ? 5.406 9.306 14.894 1.00 95.06 202 SER A O 1
ATOM 1484 N N . SER A 1 203 ? 4.297 8.453 16.651 1.00 95.50 203 SER A N 1
ATOM 1485 C CA . SER A 1 203 ? 4.553 9.532 17.606 1.00 95.50 203 SER A CA 1
ATOM 1486 C C . SER A 1 203 ? 4.630 9.004 19.043 1.00 95.50 203 SER A C 1
ATOM 1488 O O . SER A 1 203 ? 4.362 7.838 19.322 1.00 95.50 203 SER A O 1
ATOM 1490 N N . LEU A 1 204 ? 5.061 9.870 19.968 1.00 96.00 204 LEU A N 1
ATOM 1491 C CA . LEU A 1 204 ? 5.055 9.562 21.403 1.00 96.00 204 LEU A CA 1
ATOM 1492 C C . LEU A 1 204 ? 3.633 9.445 21.958 1.00 96.00 204 LEU A C 1
ATOM 1494 O O . LEU A 1 204 ? 3.409 8.602 22.815 1.00 96.00 204 LEU A O 1
ATOM 1498 N N . ASP A 1 205 ? 2.712 10.247 21.429 1.00 94.88 205 ASP A N 1
ATOM 1499 C CA . ASP A 1 205 ? 1.285 10.156 21.703 1.00 94.88 205 ASP A CA 1
ATOM 1500 C C . ASP A 1 205 ? 0.545 10.057 20.370 1.00 94.88 205 ASP A C 1
ATOM 1502 O O . ASP A 1 205 ? 0.699 10.949 19.525 1.00 94.88 205 ASP A O 1
ATOM 1506 N N . VAL A 1 206 ? -0.143 8.940 20.139 1.00 95.56 206 VAL A N 1
ATOM 1507 C CA . VAL A 1 206 ? -0.857 8.674 18.884 1.00 95.56 206 VAL A CA 1
ATOM 1508 C C . VAL A 1 206 ? -2.297 9.159 18.921 1.00 95.56 206 VAL A C 1
ATOM 1510 O O . VAL A 1 206 ? -2.857 9.368 17.856 1.00 95.56 206 VAL A O 1
ATOM 1513 N N . ASN A 1 207 ? -2.888 9.363 20.103 1.00 95.44 207 ASN A N 1
ATOM 1514 C CA . ASN A 1 207 ? -4.284 9.776 20.203 1.00 95.44 207 ASN A CA 1
ATOM 1515 C C . ASN A 1 207 ? -4.428 11.220 19.675 1.00 95.44 207 ASN A C 1
ATOM 1517 O O . ASN A 1 207 ? -3.832 12.138 20.244 1.00 95.44 207 ASN A O 1
ATOM 1521 N N . PRO A 1 208 ? -5.194 11.450 18.592 1.00 92.56 208 PRO A N 1
ATOM 1522 C CA . PRO A 1 208 ? -5.293 12.763 17.965 1.00 92.56 208 PRO A CA 1
ATOM 1523 C C . PRO A 1 208 ? -6.290 13.693 18.668 1.00 92.56 208 PRO A C 1
ATOM 1525 O O . PRO A 1 208 ? -6.509 14.798 18.180 1.00 92.56 208 PRO A O 1
ATOM 1528 N N . SER A 1 209 ? -6.913 13.263 19.774 1.00 85.69 209 SER A N 1
ATOM 1529 C CA . SER A 1 209 ? -7.998 13.984 20.447 1.00 85.69 209 SER A CA 1
ATOM 1530 C C . SER A 1 209 ? -7.687 15.465 20.688 1.00 85.69 209 SER A C 1
ATOM 1532 O O . SER A 1 209 ? -6.657 15.848 21.254 1.00 85.69 209 SER A O 1
ATOM 1534 N N . VAL A 1 210 ? -8.637 16.302 20.278 1.00 85.62 210 VAL A N 1
ATOM 1535 C CA . VAL A 1 210 ? -8.636 17.754 20.452 1.00 85.62 210 VAL A CA 1
ATOM 1536 C C . VAL A 1 210 ? -10.000 18.219 20.962 1.00 85.62 210 VAL A C 1
ATOM 1538 O O . VAL A 1 210 ? -10.988 17.498 20.844 1.00 85.62 210 VAL A O 1
ATOM 1541 N N . ASP A 1 211 ? -10.059 19.431 21.522 1.00 83.94 211 ASP A N 1
ATOM 1542 C CA . ASP A 1 211 ? -11.320 20.039 21.962 1.00 83.94 211 ASP A CA 1
ATOM 1543 C C . ASP A 1 211 ? -12.291 20.166 20.774 1.00 83.94 211 ASP A C 1
ATOM 1545 O O . ASP A 1 211 ? -12.059 20.946 19.839 1.00 83.94 211 ASP A O 1
ATOM 1549 N N . ASP A 1 212 ? -13.399 19.430 20.831 1.00 80.88 212 ASP A N 1
ATOM 1550 C CA . ASP A 1 212 ? -14.422 19.429 19.794 1.00 80.88 212 ASP A CA 1
ATOM 1551 C C . ASP A 1 212 ? -15.487 20.513 20.077 1.00 80.88 212 ASP A C 1
ATOM 1553 O O . ASP A 1 212 ? -16.103 20.550 21.151 1.00 80.88 212 ASP A O 1
ATOM 1557 N N . PRO A 1 213 ? -15.763 21.426 19.124 1.00 79.00 213 PRO A N 1
ATOM 1558 C CA . PRO A 1 213 ? -16.829 22.416 19.260 1.00 79.00 213 PRO A CA 1
ATOM 1559 C C . PRO A 1 213 ? -18.228 21.836 19.538 1.00 79.00 213 PRO A C 1
ATOM 1561 O O . PRO A 1 213 ? -19.082 22.563 20.057 1.00 79.00 213 PRO A O 1
ATOM 1564 N N . ALA A 1 214 ? -18.490 20.578 19.177 1.00 76.69 214 ALA A N 1
ATOM 1565 C CA . ALA A 1 214 ? -19.761 19.892 19.388 1.00 76.69 214 ALA A CA 1
ATOM 1566 C C . ALA A 1 214 ? -19.997 19.494 20.858 1.00 76.69 214 ALA A C 1
ATOM 1568 O O . ALA A 1 214 ? -21.151 19.408 21.286 1.00 76.69 214 ALA A O 1
ATOM 1569 N N . THR A 1 215 ? -18.940 19.335 21.661 1.00 81.19 215 THR A N 1
ATOM 1570 C CA . THR A 1 215 ? -18.991 18.821 23.044 1.00 81.19 215 THR A CA 1
ATOM 1571 C C . THR A 1 215 ? -18.611 19.880 24.086 1.00 81.19 215 THR A C 1
ATOM 1573 O O . THR A 1 215 ? -17.922 19.623 25.070 1.00 81.19 215 THR A O 1
ATOM 1576 N N . VAL A 1 216 ? -19.130 21.104 23.918 1.00 79.62 216 VAL A N 1
ATOM 1577 C CA . VAL A 1 216 ? -18.806 22.269 24.766 1.00 79.62 216 VAL A CA 1
ATOM 1578 C C . VAL A 1 216 ? -18.844 21.957 26.270 1.00 79.62 216 VAL A C 1
ATOM 1580 O O . VAL A 1 216 ? -19.903 21.713 26.852 1.00 79.62 216 VAL A O 1
ATOM 1583 N N . GLY A 1 217 ? -17.691 22.107 26.927 1.00 82.31 217 GLY A N 1
ATOM 1584 C CA . GLY A 1 217 ? -17.548 21.954 28.378 1.00 82.31 217 GLY A CA 1
ATOM 1585 C C . GLY A 1 217 ? -17.154 20.549 28.834 1.00 82.31 217 GLY A C 1
ATOM 1586 O O . GLY A 1 217 ? -17.067 20.322 30.046 1.00 82.31 217 GLY A O 1
ATOM 1587 N N . VAL A 1 218 ? -16.903 19.636 27.896 1.00 86.69 218 VAL A N 1
ATOM 1588 C CA . VAL A 1 218 ? -16.139 18.413 28.133 1.00 86.69 218 VAL A CA 1
ATOM 1589 C C . VAL A 1 218 ? -14.639 18.737 28.021 1.00 86.69 218 VAL A C 1
ATOM 1591 O O . VAL A 1 218 ? -14.251 19.811 27.578 1.00 86.69 218 VAL A O 1
ATOM 1594 N N . ASP A 1 219 ? -13.809 17.878 28.607 1.00 88.38 219 ASP A N 1
ATOM 1595 C CA . ASP A 1 219 ? -12.351 17.915 28.481 1.00 88.38 219 ASP A CA 1
ATOM 1596 C C . ASP A 1 219 ? -11.962 16.662 27.696 1.00 88.38 219 ASP A C 1
ATOM 1598 O O . ASP A 1 219 ? -11.797 15.582 28.279 1.00 88.38 219 ASP A O 1
ATOM 1602 N N . GLU A 1 220 ? -11.948 16.796 26.371 1.00 87.50 220 GLU A N 1
ATOM 1603 C CA . GLU A 1 220 ? -11.794 15.716 25.392 1.00 87.50 220 GLU A CA 1
ATOM 1604 C C . GLU A 1 220 ? -10.427 15.046 25.505 1.00 87.50 220 GLU A C 1
ATOM 1606 O O . GLU A 1 220 ? -10.330 13.842 25.285 1.00 87.50 220 GLU A O 1
ATOM 1611 N N . SER A 1 221 ? -9.417 15.750 26.035 1.00 87.88 221 SER A N 1
ATOM 1612 C CA . SER A 1 221 ? -8.102 15.174 26.344 1.00 87.88 221 SER A CA 1
ATOM 1613 C C . SER A 1 221 ? -8.178 13.925 27.234 1.00 87.88 221 SER A C 1
ATOM 1615 O O . SER A 1 221 ? -7.253 13.122 27.270 1.00 87.88 221 SER A O 1
ATOM 1617 N N . LYS A 1 222 ? -9.290 13.700 27.945 1.00 91.38 222 LYS A N 1
ATOM 1618 C CA . LYS A 1 222 ? -9.520 12.503 28.768 1.00 91.38 222 LYS A CA 1
ATOM 1619 C C . LYS A 1 222 ? -10.110 11.313 28.014 1.00 91.38 222 LYS A C 1
ATOM 1621 O O . LYS A 1 222 ? -10.409 10.300 28.661 1.00 91.38 222 LYS A O 1
ATOM 1626 N N . TYR A 1 223 ? -10.306 11.414 26.707 1.00 94.12 223 TYR A N 1
ATOM 1627 C CA . TYR A 1 223 ? -11.028 10.438 25.907 1.00 94.12 223 TYR A CA 1
ATOM 1628 C C . TYR A 1 223 ? -10.234 9.998 24.671 1.00 94.12 223 TYR A C 1
ATOM 1630 O O . TYR A 1 223 ? -9.286 10.643 24.229 1.00 94.12 223 TYR A O 1
ATOM 1638 N N . LEU A 1 224 ? -10.619 8.837 24.157 1.00 96.00 224 LEU A N 1
ATOM 1639 C CA . LEU A 1 224 ? -10.264 8.334 22.838 1.00 96.00 224 LEU A CA 1
ATOM 1640 C C . LEU A 1 224 ? -11.540 8.358 21.992 1.00 96.00 224 LEU A C 1
ATOM 1642 O O . LEU A 1 224 ? -12.602 7.955 22.483 1.00 96.00 224 LEU A O 1
ATOM 1646 N N . LEU A 1 225 ? -11.438 8.834 20.755 1.00 96.19 225 LEU A N 1
ATOM 1647 C CA . LEU A 1 225 ? -12.554 8.871 19.817 1.00 96.19 225 LEU A CA 1
ATOM 1648 C C . LEU A 1 225 ? -12.561 7.596 18.983 1.00 96.19 225 LEU A C 1
ATOM 1650 O O . LEU A 1 225 ? -11.641 7.371 18.211 1.00 96.19 225 LEU A O 1
ATOM 1654 N N . LEU A 1 226 ? -13.581 6.754 19.135 1.00 97.38 226 LEU A N 1
ATOM 1655 C CA . LEU A 1 226 ? -13.809 5.639 18.216 1.00 97.38 226 LEU A CA 1
ATOM 1656 C C . LEU A 1 226 ? -14.595 6.137 17.002 1.00 97.38 226 LEU A C 1
ATOM 1658 O O . LEU A 1 226 ? -15.443 7.019 17.152 1.00 97.38 226 LEU A O 1
ATOM 1662 N N . GLY A 1 227 ? -14.358 5.540 15.835 1.00 94.38 227 GLY A N 1
ATOM 1663 C CA . GLY A 1 227 ? -15.007 5.956 14.587 1.00 94.38 227 GLY A CA 1
ATOM 1664 C C . GLY A 1 227 ? -14.271 7.088 13.871 1.00 94.38 227 GLY A C 1
ATOM 1665 O O . GLY A 1 227 ? -14.766 7.623 12.889 1.00 94.38 227 GLY A O 1
ATOM 1666 N N . ASP A 1 228 ? -13.110 7.511 14.375 1.00 92.38 228 ASP A N 1
ATOM 1667 C CA . ASP A 1 228 ? -12.320 8.567 13.745 1.00 92.38 228 ASP A CA 1
ATOM 1668 C C . ASP A 1 228 ? -11.468 7.961 12.624 1.00 92.38 228 ASP A C 1
ATOM 1670 O O . ASP A 1 228 ? -10.306 7.605 12.808 1.00 92.38 228 ASP A O 1
ATOM 1674 N N . ALA A 1 229 ? -12.080 7.781 11.454 1.00 87.31 229 ALA A N 1
ATOM 1675 C CA . ALA A 1 229 ? -11.447 7.165 10.292 1.00 87.31 229 ALA A CA 1
ATOM 1676 C C . ALA A 1 229 ? -10.386 8.045 9.607 1.00 87.31 229 ALA A C 1
ATOM 1678 O O . ALA A 1 229 ? -9.628 7.540 8.776 1.00 87.31 229 ALA A O 1
ATOM 1679 N N . ASN A 1 230 ? -10.360 9.350 9.894 1.00 87.88 230 ASN A N 1
ATOM 1680 C CA . ASN A 1 230 ? -9.444 10.309 9.271 1.00 87.88 230 ASN A CA 1
ATOM 1681 C C . ASN A 1 230 ? -8.364 10.836 10.241 1.00 87.88 230 ASN A C 1
ATOM 1683 O O . ASN A 1 230 ? -7.457 11.553 9.808 1.00 87.88 230 ASN A O 1
ATOM 1687 N N . HIS A 1 231 ? -8.441 10.413 11.506 1.00 89.12 231 HIS A N 1
ATOM 1688 C CA . HIS A 1 231 ? -7.481 10.616 12.587 1.00 89.12 231 HIS A CA 1
ATOM 1689 C C . HIS A 1 231 ? -7.321 12.102 12.942 1.00 89.12 231 HIS A C 1
ATOM 1691 O O . HIS A 1 231 ? -6.217 12.566 13.252 1.00 89.12 231 HIS A O 1
ATOM 1697 N N . ASN A 1 232 ? -8.397 12.885 12.816 1.00 89.81 232 ASN A N 1
ATOM 1698 C CA . ASN A 1 232 ? -8.388 14.323 13.088 1.00 89.81 232 ASN A CA 1
ATOM 1699 C C . ASN A 1 232 ? -8.746 14.669 14.547 1.00 89.81 232 ASN A C 1
ATOM 1701 O O . ASN A 1 232 ? -8.602 15.831 14.935 1.00 89.81 232 ASN A O 1
ATOM 1705 N N . GLY A 1 233 ? -9.189 13.685 15.336 1.00 89.75 233 GLY A N 1
ATOM 1706 C CA . GLY A 1 233 ? -9.602 13.832 16.727 1.00 89.75 233 GLY A CA 1
ATOM 1707 C C . GLY A 1 233 ? -10.946 14.534 16.936 1.00 89.75 233 GLY A C 1
ATOM 1708 O O . GLY A 1 233 ? -11.204 14.970 18.059 1.00 89.75 233 GLY A O 1
ATOM 1709 N N . LEU A 1 234 ? -11.772 14.679 15.895 1.00 90.56 234 LEU A N 1
ATOM 1710 C CA . LEU A 1 234 ? -13.048 15.401 15.889 1.00 90.56 234 LEU A CA 1
ATOM 1711 C C . LEU A 1 234 ? -14.217 14.479 15.533 1.00 90.56 234 LEU A C 1
ATOM 1713 O O . LEU A 1 234 ? -14.087 13.544 14.747 1.00 90.56 234 LEU A O 1
ATOM 1717 N N . VAL A 1 235 ? -15.390 14.778 16.087 1.00 90.19 235 VAL A N 1
ATOM 1718 C CA . VAL A 1 235 ? -16.648 14.142 15.699 1.00 90.19 235 VAL A CA 1
ATOM 1719 C C . VAL A 1 235 ? -17.083 14.696 14.346 1.00 90.19 235 VAL A C 1
ATOM 1721 O O . VAL A 1 235 ? -17.476 15.859 14.226 1.00 90.19 235 VAL A O 1
ATOM 1724 N N . ASP A 1 236 ? -17.050 13.843 13.330 1.00 86.56 236 ASP A N 1
ATOM 1725 C CA . ASP A 1 236 ? -17.424 14.187 11.962 1.00 86.56 236 ASP A CA 1
ATOM 1726 C C . ASP A 1 236 ? -18.829 13.686 11.599 1.00 86.56 236 ASP A C 1
ATOM 1728 O O . ASP A 1 236 ? -19.506 14.294 10.760 1.00 86.56 236 ASP A O 1
ATOM 1732 N N . ASP A 1 237 ? -19.297 12.606 12.233 1.00 86.62 237 ASP A N 1
ATOM 1733 C CA . ASP A 1 237 ? -20.595 12.000 11.950 1.00 86.62 237 ASP A CA 1
ATOM 1734 C C . ASP A 1 237 ? -21.196 11.207 13.135 1.00 86.62 237 ASP A C 1
ATOM 1736 O O . ASP A 1 237 ? -20.741 11.254 14.280 1.00 86.62 237 ASP A O 1
ATOM 1740 N N . ASP A 1 238 ? -22.294 10.494 12.865 1.00 84.31 238 ASP A N 1
ATOM 1741 C CA . ASP A 1 238 ? -22.995 9.676 13.858 1.00 84.31 238 ASP A CA 1
ATOM 1742 C C . ASP A 1 238 ? -22.272 8.346 14.171 1.00 84.31 238 ASP A C 1
ATOM 1744 O O . ASP A 1 238 ? -22.699 7.625 15.081 1.00 84.31 238 ASP A O 1
ATOM 1748 N N . HIS A 1 239 ? -21.187 8.008 13.471 1.00 90.19 239 HIS A N 1
ATOM 1749 C CA . HIS A 1 239 ? -20.374 6.809 13.695 1.00 90.19 239 HIS A CA 1
ATOM 1750 C C . HIS A 1 239 ? -19.224 7.051 14.673 1.00 90.19 239 HIS A C 1
ATOM 1752 O O . HIS A 1 239 ? -18.432 6.146 14.923 1.00 90.19 239 HIS A O 1
ATOM 1758 N N . ASN A 1 240 ? -19.173 8.227 15.300 1.00 93.50 240 ASN A N 1
ATOM 1759 C CA . ASN A 1 240 ? -18.233 8.515 16.369 1.00 93.50 240 ASN A CA 1
ATOM 1760 C C . ASN A 1 240 ? -18.780 8.159 17.764 1.00 93.50 240 ASN A C 1
ATOM 1762 O O . ASN A 1 240 ? -19.989 8.239 18.040 1.00 93.50 240 ASN A O 1
ATOM 1766 N N . LEU A 1 241 ? -17.873 7.753 18.661 1.00 95.62 241 LEU A N 1
ATOM 1767 C CA . LEU A 1 241 ? -18.176 7.443 20.060 1.00 95.62 241 LEU A CA 1
ATOM 1768 C C . LEU A 1 241 ? -16.956 7.648 20.968 1.00 95.62 241 LEU A C 1
ATOM 1770 O O . LEU A 1 241 ? -15.933 6.978 20.824 1.00 95.62 241 LEU A O 1
ATOM 1774 N N . TRP A 1 242 ? -17.089 8.518 21.965 1.00 95.50 242 TRP A N 1
ATOM 1775 C CA . TRP A 1 242 ? -16.040 8.798 22.939 1.00 95.50 242 TRP A CA 1
ATOM 1776 C C . TRP A 1 242 ? -15.989 7.748 24.050 1.00 95.50 242 TRP A C 1
ATOM 1778 O O . TRP A 1 242 ? -16.970 7.491 24.756 1.00 95.50 242 TRP A O 1
ATOM 1788 N N . ILE A 1 243 ? -14.799 7.198 24.289 1.00 96.12 243 ILE A N 1
ATOM 1789 C CA . ILE A 1 243 ? -14.500 6.342 25.439 1.00 96.12 243 ILE A CA 1
ATOM 1790 C C . ILE A 1 243 ? -13.479 7.022 26.344 1.00 96.12 243 ILE A C 1
ATOM 1792 O O . ILE A 1 243 ? -12.463 7.530 25.881 1.00 96.12 243 ILE A O 1
ATOM 1796 N N . SER A 1 244 ? -13.717 7.041 27.659 1.00 94.56 244 SER A N 1
ATOM 1797 C CA . SER A 1 244 ? -12.728 7.618 28.573 1.00 94.56 244 SER A CA 1
ATOM 1798 C C . SER A 1 244 ? -11.433 6.805 28.530 1.00 94.56 244 SER A C 1
ATOM 1800 O O . SER A 1 244 ? -11.458 5.573 28.568 1.00 94.56 244 SER A O 1
ATOM 1802 N N . ILE A 1 245 ? -10.285 7.481 28.531 1.00 94.06 245 ILE A N 1
ATOM 1803 C CA . ILE A 1 245 ? -8.963 6.838 28.512 1.00 94.06 245 ILE A CA 1
ATOM 1804 C C . ILE A 1 245 ? -8.818 5.877 29.698 1.00 94.06 245 ILE A C 1
ATOM 1806 O O . ILE A 1 245 ? -8.245 4.800 29.574 1.00 94.06 245 ILE A O 1
ATOM 1810 N N . SER A 1 246 ? -9.397 6.215 30.854 1.00 92.19 246 SER A N 1
ATOM 1811 C CA . SER A 1 246 ? -9.386 5.334 32.031 1.00 92.19 246 SER A CA 1
ATOM 1812 C C . SER A 1 246 ? -10.115 4.006 31.792 1.00 92.19 246 SER A C 1
ATOM 1814 O O . SER A 1 246 ? -9.625 2.959 32.220 1.00 92.19 246 SER A O 1
ATOM 1816 N N . LEU A 1 247 ? -11.261 4.032 31.105 1.00 95.19 247 LEU A N 1
ATOM 1817 C CA . LEU A 1 247 ? -12.004 2.828 30.739 1.00 95.19 247 LEU A CA 1
ATOM 1818 C C . LEU A 1 247 ? -11.302 2.067 29.612 1.00 95.19 247 LEU A C 1
ATOM 1820 O O . LEU A 1 247 ? -11.132 0.857 29.716 1.00 95.19 247 LEU A O 1
ATOM 1824 N N . ALA A 1 248 ? -10.847 2.759 28.568 1.00 96.12 248 ALA A N 1
ATOM 1825 C CA . ALA A 1 248 ? -10.120 2.132 27.469 1.00 96.12 248 ALA A CA 1
ATOM 1826 C C . ALA A 1 248 ? -8.876 1.387 27.982 1.00 96.12 248 ALA A C 1
ATOM 1828 O O . ALA A 1 248 ? -8.671 0.218 27.657 1.00 96.12 248 ALA A O 1
ATOM 1829 N N . LYS A 1 249 ? -8.104 2.000 28.894 1.00 93.81 249 LYS A N 1
ATOM 1830 C CA . LYS A 1 249 ? -6.928 1.364 29.517 1.00 93.81 249 LYS A CA 1
ATOM 1831 C C . LYS A 1 249 ? -7.304 0.108 30.296 1.00 93.81 249 LYS A C 1
ATOM 1833 O O . LYS A 1 249 ? -6.577 -0.885 30.240 1.00 93.81 249 LYS A O 1
ATOM 1838 N N . SER A 1 250 ? -8.421 0.124 31.027 1.00 92.06 250 SER A N 1
ATOM 1839 C CA . SER A 1 250 ? -8.867 -1.051 31.788 1.00 92.06 250 SER A CA 1
ATOM 1840 C C . SER A 1 250 ? -9.333 -2.195 30.880 1.00 92.06 250 SER A C 1
ATOM 1842 O O . SER A 1 250 ? -9.165 -3.362 31.234 1.00 92.06 250 SER A O 1
ATOM 1844 N N . ILE A 1 251 ? -9.868 -1.871 29.701 1.00 94.69 251 ILE A N 1
ATOM 1845 C CA . ILE A 1 251 ? -10.318 -2.833 28.692 1.00 94.69 251 ILE A CA 1
ATOM 1846 C C . ILE A 1 251 ? -9.130 -3.464 27.949 1.00 94.69 251 ILE A C 1
ATOM 1848 O O . ILE A 1 251 ? -9.046 -4.695 27.882 1.00 94.69 251 ILE A O 1
ATOM 1852 N N . GLU A 1 252 ? -8.187 -2.650 27.469 1.00 93.38 252 GLU A N 1
ATOM 1853 C CA . GLU A 1 252 ? -7.012 -3.111 26.710 1.00 93.38 252 GLU A CA 1
ATOM 1854 C C . GLU A 1 252 ? -6.041 -3.938 27.560 1.00 93.38 252 GLU A C 1
ATOM 1856 O O . GLU A 1 252 ? -5.420 -4.881 27.074 1.00 93.38 252 GLU A O 1
ATOM 1861 N N . SER A 1 253 ? -5.944 -3.636 28.858 1.00 86.94 253 SER A N 1
ATOM 1862 C CA . SER A 1 253 ? -5.102 -4.389 29.799 1.00 86.94 253 SER A CA 1
ATOM 1863 C C . SER A 1 253 ? -5.770 -5.649 30.379 1.00 86.94 253 SER A C 1
ATOM 1865 O O . SER A 1 253 ? -5.130 -6.402 31.119 1.00 86.94 253 SER A O 1
ATOM 1867 N N . SER A 1 254 ? -7.042 -5.913 30.054 1.00 80.00 254 SER A N 1
ATOM 1868 C CA . SER A 1 254 ? -7.789 -7.085 30.529 1.00 80.00 254 SER A CA 1
ATOM 1869 C C . SER A 1 254 ? -7.665 -8.276 29.574 1.00 80.00 254 SER A C 1
ATOM 1871 O O . SER A 1 254 ? -7.710 -8.125 28.357 1.00 80.00 254 SER A O 1
ATOM 1873 N N . SER A 1 255 ? -7.570 -9.495 30.116 1.00 66.19 255 SER A N 1
ATOM 1874 C CA . SER A 1 255 ? -7.357 -10.716 29.325 1.00 66.19 255 SER A CA 1
ATOM 1875 C C . SER A 1 255 ? -8.617 -11.535 29.029 1.00 66.19 255 SER A C 1
ATOM 1877 O O . SER A 1 255 ? -8.575 -12.392 28.151 1.00 66.19 255 SER A O 1
ATOM 1879 N N . THR A 1 256 ? -9.741 -11.304 29.722 1.00 70.25 256 THR A N 1
ATOM 1880 C CA . THR A 1 256 ? -10.995 -12.049 29.489 1.00 70.25 256 THR A CA 1
ATOM 1881 C C . THR A 1 256 ? -12.223 -11.277 29.966 1.00 70.25 256 THR A C 1
ATOM 1883 O O . THR A 1 256 ? -12.274 -10.861 31.125 1.00 70.25 256 THR A O 1
ATOM 1886 N N . SER A 1 257 ? -13.258 -11.190 29.128 1.00 83.44 257 SER A N 1
ATOM 1887 C CA . SER A 1 257 ? -14.586 -10.704 29.515 1.00 83.44 257 SER A CA 1
ATOM 1888 C C . SER A 1 257 ? -15.680 -11.644 29.013 1.00 83.44 257 SER A C 1
ATOM 1890 O O . SER A 1 257 ? -15.578 -12.204 27.928 1.00 83.44 257 SER A O 1
ATOM 1892 N N . GLY A 1 258 ? -16.737 -11.823 29.810 1.00 88.44 258 GLY A N 1
ATOM 1893 C CA . GLY A 1 258 ? -17.976 -12.481 29.371 1.00 88.44 258 GLY A CA 1
ATOM 1894 C C . GLY A 1 258 ? -19.017 -11.507 28.806 1.00 88.44 258 GLY A C 1
ATOM 1895 O O . GLY A 1 258 ? -20.096 -11.942 28.403 1.00 88.44 258 GLY A O 1
ATOM 1896 N N . ASP A 1 259 ? -18.720 -10.205 28.828 1.00 94.69 259 ASP A N 1
ATOM 1897 C CA . ASP A 1 259 ? -19.559 -9.145 28.274 1.00 94.69 259 ASP A CA 1
ATOM 1898 C C . ASP A 1 259 ? -19.142 -8.870 26.826 1.00 94.69 259 ASP A C 1
ATOM 1900 O O . ASP A 1 259 ? -18.047 -8.367 26.576 1.00 94.69 259 ASP A O 1
ATOM 1904 N N . ALA A 1 260 ? -20.032 -9.182 25.887 1.00 96.06 260 ALA A N 1
ATOM 1905 C CA . ALA A 1 260 ? -19.870 -8.960 24.454 1.00 96.06 260 ALA A CA 1
ATOM 1906 C C . ALA A 1 260 ? -19.474 -7.513 24.119 1.00 96.06 260 ALA A C 1
ATOM 1908 O O . ALA A 1 260 ? -18.701 -7.291 23.194 1.00 96.06 260 ALA A O 1
ATOM 1909 N N . ARG A 1 261 ? -19.944 -6.535 24.906 1.00 96.31 261 ARG A N 1
ATOM 1910 C CA . ARG A 1 261 ? -19.604 -5.116 24.720 1.00 96.31 261 ARG A CA 1
ATOM 1911 C C . ARG A 1 261 ? -18.124 -4.852 24.960 1.00 96.31 261 ARG A C 1
ATOM 1913 O O . ARG A 1 261 ? -17.488 -4.162 24.179 1.00 96.31 261 ARG A O 1
ATOM 1920 N N . VAL A 1 262 ? -17.569 -5.447 26.016 1.00 95.81 262 VAL A N 1
ATOM 1921 C CA . VAL A 1 262 ? -16.137 -5.346 26.323 1.00 95.81 262 VAL A CA 1
ATOM 1922 C C . VAL A 1 262 ? -15.320 -6.078 25.265 1.00 95.81 262 VAL A C 1
ATOM 1924 O O . VAL A 1 262 ? -14.318 -5.543 24.822 1.00 95.81 262 VAL A O 1
ATOM 1927 N N . ILE A 1 263 ? -15.760 -7.263 24.827 1.00 95.50 263 ILE A N 1
ATOM 1928 C CA . ILE A 1 263 ? -15.074 -8.025 23.771 1.00 95.50 263 ILE A CA 1
ATOM 1929 C C . ILE A 1 263 ? -14.988 -7.205 22.471 1.00 95.50 263 ILE A C 1
ATOM 1931 O O . ILE A 1 263 ? -13.930 -7.168 21.848 1.00 95.50 263 ILE A O 1
ATOM 1935 N N . MET A 1 264 ? -16.080 -6.544 22.071 1.00 97.06 264 MET A N 1
ATOM 1936 C CA . MET A 1 264 ? -16.083 -5.673 20.892 1.00 97.06 264 MET A CA 1
ATOM 1937 C C . MET A 1 264 ? -15.178 -4.453 21.098 1.00 97.06 264 MET A C 1
ATOM 1939 O O . MET A 1 264 ? -14.325 -4.186 20.258 1.00 97.06 264 MET A O 1
ATOM 1943 N N . LEU A 1 265 ? -15.296 -3.764 22.243 1.00 97.38 265 LEU A N 1
ATOM 1944 C CA . LEU A 1 265 ? -14.450 -2.611 22.572 1.00 97.38 265 LEU A CA 1
ATOM 1945 C C . LEU A 1 265 ? -12.958 -2.948 22.548 1.00 97.38 265 LEU A C 1
ATOM 1947 O O . LEU A 1 265 ? -12.189 -2.139 22.058 1.00 97.38 265 LEU A O 1
ATOM 1951 N N . GLN A 1 266 ? -12.548 -4.132 23.006 1.00 96.06 266 GLN A N 1
ATOM 1952 C CA . GLN A 1 266 ? -11.144 -4.557 22.943 1.00 96.06 266 GLN A CA 1
ATOM 1953 C C . GLN A 1 266 ? -10.588 -4.545 21.515 1.00 96.06 266 GLN A C 1
ATOM 1955 O O . GLN A 1 266 ? -9.452 -4.154 21.280 1.00 96.06 266 GLN A O 1
ATOM 1960 N N . GLN A 1 267 ? -11.381 -4.990 20.539 1.00 96.94 267 GLN A N 1
ATOM 1961 C CA . GLN A 1 267 ? -10.921 -4.993 19.153 1.00 96.94 267 GLN A CA 1
ATOM 1962 C C . GLN A 1 267 ? -11.092 -3.623 18.493 1.00 96.94 267 GLN A C 1
ATOM 1964 O O . GLN A 1 267 ? -10.224 -3.225 17.723 1.00 96.94 267 GLN A O 1
ATOM 1969 N N . ALA A 1 268 ? -12.156 -2.889 18.829 1.00 97.69 268 ALA A N 1
ATOM 1970 C CA . ALA A 1 268 ? -12.416 -1.551 18.303 1.00 97.69 268 ALA A CA 1
ATOM 1971 C C . ALA A 1 268 ? -11.389 -0.516 18.790 1.00 97.69 268 ALA A C 1
ATOM 1973 O O . ALA A 1 268 ? -10.899 0.265 17.988 1.00 97.69 268 ALA A O 1
ATOM 1974 N N . ILE A 1 269 ? -11.006 -0.539 20.072 1.00 98.00 269 ILE A N 1
ATOM 1975 C CA . ILE A 1 269 ? -9.979 0.358 20.625 1.00 98.00 269 ILE A CA 1
ATOM 1976 C C . ILE A 1 269 ? -8.633 0.089 19.952 1.00 98.00 269 ILE A C 1
ATOM 1978 O O . ILE A 1 269 ? -7.999 1.018 19.468 1.00 98.00 269 ILE A O 1
ATOM 1982 N N . ALA A 1 270 ? -8.210 -1.176 19.872 1.00 97.62 270 ALA A N 1
ATOM 1983 C CA . ALA A 1 270 ? -6.969 -1.531 19.189 1.00 97.62 270 ALA A CA 1
ATOM 1984 C C . ALA A 1 270 ? -6.991 -1.144 17.697 1.00 97.62 270 ALA A C 1
ATOM 1986 O O . ALA A 1 270 ? -5.985 -0.659 17.183 1.00 97.62 270 ALA A O 1
ATOM 1987 N N . ALA A 1 271 ? -8.134 -1.305 17.022 1.00 97.56 271 ALA A N 1
ATOM 1988 C CA . ALA A 1 271 ? -8.299 -0.900 15.629 1.00 97.56 271 ALA A CA 1
ATOM 1989 C C . ALA A 1 271 ? -8.207 0.621 15.468 1.00 97.56 271 ALA A C 1
ATOM 1991 O O . ALA A 1 271 ? -7.453 1.079 14.615 1.00 97.56 271 ALA A O 1
ATOM 1992 N N . GLN A 1 272 ? -8.884 1.392 16.323 1.00 98.00 272 GLN A N 1
ATOM 1993 C CA . GLN A 1 272 ? -8.789 2.851 16.333 1.00 98.00 272 GLN A CA 1
ATOM 1994 C C . GLN A 1 272 ? -7.355 3.324 16.600 1.00 98.00 272 GLN A C 1
ATOM 1996 O O . GLN A 1 272 ? -6.854 4.182 15.894 1.00 98.00 272 GLN A O 1
ATOM 2001 N N . LEU A 1 273 ? -6.639 2.718 17.548 1.00 97.88 273 LEU A N 1
ATOM 2002 C CA . LEU A 1 273 ? -5.246 3.092 17.811 1.00 97.88 273 LEU A CA 1
ATOM 2003 C C . LEU A 1 273 ? -4.310 2.730 16.645 1.00 97.88 273 LEU A C 1
ATOM 2005 O O . LEU A 1 273 ? -3.330 3.428 16.401 1.00 97.88 273 LEU A O 1
ATOM 2009 N N . ASN A 1 274 ? -4.596 1.658 15.898 1.00 97.38 274 ASN A N 1
ATOM 2010 C CA . ASN A 1 274 ? -3.874 1.340 14.660 1.00 97.38 274 ASN A CA 1
ATOM 2011 C C . ASN A 1 274 ? -4.119 2.390 13.576 1.00 97.38 274 ASN A C 1
ATOM 2013 O O . ASN A 1 274 ? -3.169 2.838 12.933 1.00 97.38 274 ASN A O 1
ATOM 2017 N N . ILE A 1 275 ? -5.380 2.775 13.417 1.00 95.75 275 ILE A N 1
ATOM 2018 C CA . ILE A 1 275 ? -5.861 3.867 12.572 1.00 95.75 275 ILE A CA 1
ATOM 2019 C C . ILE A 1 275 ? -5.091 5.149 12.940 1.00 95.75 275 ILE A C 1
ATOM 2021 O O . ILE A 1 275 ? -4.267 5.596 12.145 1.00 95.75 275 ILE A O 1
ATOM 2025 N N . ASP A 1 276 ? -5.146 5.603 14.191 1.00 96.25 276 ASP A N 1
ATOM 2026 C CA . ASP A 1 276 ? -4.409 6.769 14.706 1.00 96.25 276 ASP A CA 1
ATOM 2027 C C . ASP A 1 276 ? -2.877 6.671 14.502 1.00 96.25 276 ASP A C 1
ATOM 2029 O O . ASP A 1 276 ? -2.191 7.660 14.228 1.00 96.25 276 ASP A O 1
ATOM 2033 N N . ASN A 1 277 ? -2.315 5.457 14.547 1.00 95.75 277 ASN A N 1
ATOM 2034 C CA . ASN A 1 277 ? -0.902 5.182 14.256 1.00 95.75 277 ASN A CA 1
ATOM 2035 C C . ASN A 1 277 ? -0.555 5.179 12.747 1.00 95.75 277 ASN A C 1
ATOM 2037 O O . ASN A 1 277 ? 0.584 4.901 12.360 1.00 95.75 277 ASN A O 1
ATOM 2041 N N . GLY A 1 278 ? -1.515 5.501 11.880 1.00 92.88 278 GLY A N 1
ATOM 2042 C CA . GLY A 1 278 ? -1.357 5.634 10.433 1.00 92.88 278 GLY A CA 1
ATOM 2043 C C . GLY A 1 278 ? -1.614 4.354 9.635 1.00 92.88 278 GLY A C 1
ATOM 2044 O O . GLY A 1 278 ? -1.215 4.280 8.470 1.00 92.88 278 GLY A O 1
ATOM 2045 N N . VAL A 1 279 ? -2.244 3.338 10.229 1.00 93.81 279 VAL A N 1
ATOM 2046 C CA . VAL A 1 279 ? -2.645 2.121 9.513 1.00 93.81 279 VAL A CA 1
ATOM 2047 C C . VAL A 1 279 ? -3.984 2.367 8.828 1.00 93.81 279 VAL A C 1
ATOM 2049 O O . VAL A 1 279 ? -4.996 2.589 9.481 1.00 93.81 279 VAL A O 1
ATOM 2052 N N . ALA A 1 280 ? -4.012 2.282 7.501 1.00 91.88 280 ALA A N 1
ATOM 2053 C CA . ALA A 1 280 ? -5.264 2.384 6.765 1.00 91.88 280 ALA A CA 1
ATOM 2054 C C . ALA A 1 280 ? -6.175 1.186 7.078 1.00 91.88 280 ALA A C 1
ATOM 2056 O O . ALA A 1 280 ? -5.801 0.028 6.868 1.00 91.88 280 ALA A O 1
ATOM 2057 N N . GLN A 1 281 ? -7.378 1.465 7.567 1.00 91.69 281 GLN A N 1
ATOM 2058 C CA . GLN A 1 281 ? -8.378 0.440 7.843 1.00 91.69 281 GLN A CA 1
ATOM 2059 C C . GLN A 1 281 ? -9.035 -0.110 6.570 1.00 91.69 281 GLN A C 1
ATOM 2061 O O . GLN A 1 281 ? -9.087 0.580 5.541 1.00 91.69 281 GLN A O 1
ATOM 2066 N N . PRO A 1 282 ? -9.593 -1.331 6.635 1.00 91.62 282 PRO A N 1
ATOM 2067 C CA . PRO A 1 282 ? -10.646 -1.743 5.722 1.00 91.62 282 PRO A CA 1
ATOM 2068 C C . PRO A 1 282 ? -11.797 -0.736 5.776 1.00 91.62 282 PRO A C 1
ATOM 2070 O O . PRO A 1 282 ? -12.089 -0.177 6.835 1.00 91.62 282 PRO A O 1
ATOM 2073 N N . PHE A 1 283 ? -12.411 -0.481 4.626 1.00 88.38 283 PHE A N 1
ATOM 2074 C CA . PHE A 1 283 ? -13.391 0.582 4.436 1.00 88.38 283 PHE A CA 1
ATOM 2075 C C . PHE A 1 283 ? -14.488 0.551 5.517 1.00 88.38 283 PHE A C 1
ATOM 2077 O O . PHE A 1 283 ? -15.260 -0.402 5.581 1.00 88.38 283 PHE A O 1
ATOM 2084 N N . ASN A 1 284 ? -14.537 1.593 6.358 1.00 88.25 284 ASN A N 1
ATOM 2085 C CA . ASN A 1 284 ? -15.518 1.805 7.434 1.00 88.25 284 ASN A CA 1
ATOM 2086 C C . ASN A 1 284 ? -15.640 0.664 8.470 1.00 88.25 284 ASN A C 1
ATOM 2088 O O . ASN A 1 284 ? -16.667 0.519 9.135 1.00 88.25 284 ASN A O 1
ATOM 2092 N N . LEU A 1 285 ? -14.592 -0.145 8.659 1.00 92.50 285 LEU A N 1
ATOM 2093 C CA . LEU A 1 285 ? -14.618 -1.230 9.645 1.00 92.50 285 LEU A CA 1
ATOM 2094 C C . LEU A 1 285 ? -14.799 -0.712 11.085 1.00 92.50 285 LEU A C 1
ATOM 2096 O O . LEU A 1 285 ? -15.493 -1.346 11.886 1.00 92.50 285 LEU A O 1
ATOM 2100 N N . ILE A 1 286 ? -14.171 0.418 11.432 1.00 94.38 286 ILE A N 1
ATOM 2101 C CA . ILE A 1 286 ? -14.303 1.003 12.773 1.00 94.38 286 ILE A CA 1
ATOM 2102 C C . ILE A 1 286 ? -15.693 1.602 13.011 1.00 94.38 286 ILE A C 1
ATOM 2104 O O . ILE A 1 286 ? -16.258 1.410 14.089 1.00 94.38 286 ILE A O 1
ATOM 2108 N N . ASP A 1 287 ? -16.273 2.239 11.994 1.00 92.75 287 ASP A N 1
ATOM 2109 C CA . ASP A 1 287 ? -17.613 2.830 12.041 1.00 92.75 287 ASP A CA 1
ATOM 2110 C C . ASP A 1 287 ? -18.651 1.756 12.370 1.00 92.75 287 ASP A C 1
ATOM 2112 O O . ASP A 1 287 ? -19.507 1.942 13.234 1.00 92.75 287 ASP A O 1
ATOM 2116 N N . GLU A 1 288 ? -18.514 0.569 11.780 1.00 91.69 288 GLU A N 1
ATOM 2117 C CA . GLU A 1 288 ? -19.396 -0.563 12.058 1.00 91.69 288 GLU A CA 1
ATOM 2118 C C . GLU A 1 288 ? -19.285 -1.096 13.477 1.00 91.69 288 GLU A C 1
ATOM 2120 O O . GLU A 1 288 ? -20.289 -1.446 14.110 1.00 91.69 288 GLU A O 1
ATOM 2125 N N . ALA A 1 289 ? -18.069 -1.112 14.020 1.00 95.38 289 ALA A N 1
ATOM 2126 C CA . ALA A 1 289 ? -17.865 -1.419 15.426 1.00 95.38 289 ALA A CA 1
ATOM 2127 C C . ALA A 1 289 ? -18.627 -0.421 16.309 1.00 95.38 289 ALA A C 1
ATOM 2129 O O . ALA A 1 289 ? -19.314 -0.830 17.250 1.00 95.38 289 ALA A O 1
ATOM 2130 N N . VAL A 1 290 ? -18.560 0.874 15.988 1.00 96.25 290 VAL A N 1
ATOM 2131 C CA . VAL A 1 290 ? -19.275 1.920 16.728 1.00 96.25 290 VAL A CA 1
ATOM 2132 C C . VAL A 1 290 ? -20.790 1.791 16.567 1.00 96.25 290 VAL A C 1
ATOM 2134 O O . VAL A 1 290 ? -21.514 1.833 17.566 1.00 96.25 290 VAL A O 1
ATOM 2137 N N . MET A 1 291 ? -21.288 1.541 15.357 1.00 93.44 291 MET A N 1
ATOM 2138 C CA . MET A 1 291 ? -22.713 1.314 15.106 1.00 93.44 291 MET A CA 1
ATOM 2139 C C . MET A 1 291 ? -23.242 0.111 15.890 1.00 93.44 291 MET A C 1
ATOM 2141 O O . MET A 1 291 ? -24.326 0.189 16.480 1.00 93.44 291 MET A O 1
ATOM 2145 N N . TRP A 1 292 ? -22.469 -0.976 15.981 1.00 95.75 292 TRP A N 1
ATOM 2146 C CA . TRP A 1 292 ? -22.805 -2.117 16.834 1.00 95.75 292 TRP A CA 1
ATOM 2147 C C . TRP A 1 292 ? -22.858 -1.722 18.317 1.00 95.75 292 TRP A C 1
ATOM 2149 O O . TRP A 1 292 ? -23.811 -2.072 19.019 1.00 95.75 292 TRP A O 1
ATOM 2159 N N . LEU A 1 293 ? -21.869 -0.960 18.802 1.00 96.94 293 LEU A N 1
ATOM 2160 C CA . LEU A 1 293 ? -21.770 -0.515 20.200 1.00 96.94 293 LEU A CA 1
ATOM 2161 C C . LEU A 1 293 ? -22.910 0.430 20.608 1.00 96.94 293 LEU A C 1
ATOM 2163 O O . LEU A 1 293 ? -23.370 0.368 21.752 1.00 96.94 293 LEU A O 1
ATOM 2167 N N . LYS A 1 294 ? -23.400 1.258 19.682 1.00 94.81 294 LYS A N 1
ATOM 2168 C CA . LYS A 1 294 ? -24.543 2.169 19.876 1.00 94.81 294 LYS A CA 1
ATOM 2169 C C . LYS A 1 294 ? -25.894 1.497 19.599 1.00 94.81 294 LYS A C 1
ATOM 2171 O O . LYS A 1 294 ? -26.939 2.039 19.949 1.00 94.81 294 LYS A O 1
ATOM 2176 N N . GLY A 1 295 ? -25.900 0.313 18.982 1.00 93.44 295 GLY A N 1
ATOM 2177 C CA . GLY A 1 295 ? -27.127 -0.356 18.545 1.00 93.44 295 GLY A CA 1
ATOM 2178 C C . GLY A 1 295 ? -27.869 0.445 17.481 1.00 93.44 295 GLY A C 1
ATOM 2179 O O . GLY A 1 295 ? -29.074 0.676 17.605 1.00 93.44 295 GLY A O 1
ATOM 2180 N N . GLN A 1 296 ? -27.141 0.900 16.465 1.00 91.50 296 GLN A N 1
ATOM 2181 C CA . GLN A 1 296 ? -27.626 1.753 15.381 1.00 91.50 296 GLN A CA 1
ATOM 2182 C C . GLN A 1 296 ? -27.484 1.062 14.016 1.00 91.50 296 GLN A C 1
ATOM 2184 O O . GLN A 1 296 ? -26.915 -0.024 13.905 1.00 91.50 296 GLN A O 1
ATOM 2189 N N . GLY A 1 297 ? -28.071 1.666 12.977 1.00 88.25 297 GLY A N 1
ATOM 2190 C CA . GLY A 1 297 ? -28.081 1.124 11.616 1.00 88.25 297 GLY A CA 1
ATOM 2191 C C . GLY A 1 297 ? -28.607 -0.308 11.548 1.00 88.25 297 GLY A C 1
ATOM 2192 O O . GLY A 1 297 ? -29.673 -0.616 12.090 1.00 88.25 297 GLY A O 1
ATOM 2193 N N . ALA A 1 298 ? -27.845 -1.194 10.910 1.00 87.50 298 ALA A N 1
ATOM 2194 C CA . ALA A 1 298 ? -28.186 -2.607 10.776 1.00 87.50 298 ALA A CA 1
ATOM 2195 C C . ALA A 1 298 ? -28.274 -3.351 12.123 1.00 87.50 298 ALA A C 1
ATOM 2197 O O . ALA A 1 298 ? -28.986 -4.351 12.253 1.00 87.50 298 ALA A O 1
ATOM 2198 N N . TRP A 1 299 ? -27.613 -2.820 13.154 1.00 91.06 299 TRP A N 1
ATOM 2199 C CA . TRP A 1 299 ? -27.565 -3.374 14.506 1.00 91.06 299 TRP A CA 1
ATOM 2200 C C . TRP A 1 299 ? -28.697 -2.874 15.415 1.00 91.06 299 TRP A C 1
ATOM 2202 O O . TRP A 1 299 ? -28.785 -3.256 16.590 1.00 91.06 299 TRP A O 1
ATOM 2212 N N . ALA A 1 300 ? -29.593 -2.034 14.890 1.00 91.00 300 ALA A N 1
ATOM 2213 C CA . ALA A 1 300 ? -30.676 -1.447 15.660 1.00 91.00 300 ALA A CA 1
ATOM 2214 C C . ALA A 1 300 ? -31.629 -2.490 16.258 1.00 91.00 300 ALA A C 1
ATOM 2216 O O . ALA A 1 300 ? -31.967 -3.511 15.662 1.00 91.00 300 ALA A O 1
ATOM 2217 N N . SER A 1 301 ? -32.130 -2.196 17.462 1.00 90.31 301 SER A N 1
ATOM 2218 C CA . SER A 1 301 ? -33.084 -3.045 18.198 1.00 90.31 301 SER A CA 1
ATOM 2219 C C . SER A 1 301 ? -32.573 -4.444 18.588 1.00 90.31 301 SER A C 1
ATOM 2221 O O . SER A 1 301 ? -33.371 -5.283 19.010 1.00 90.31 301 SER A O 1
ATOM 2223 N N . LEU A 1 302 ? -31.262 -4.712 18.511 1.00 91.75 302 LEU A N 1
ATOM 2224 C CA . LEU A 1 302 ? -30.696 -6.015 18.890 1.00 91.75 302 LEU A CA 1
ATOM 2225 C C . LEU A 1 302 ? -30.310 -6.132 20.377 1.00 91.75 302 LEU A C 1
ATOM 2227 O O . LEU A 1 302 ? -30.023 -7.235 20.851 1.00 91.75 302 LEU A O 1
ATOM 2231 N N . GLY A 1 303 ? -30.376 -5.029 21.133 1.00 90.00 303 GLY A N 1
ATOM 2232 C CA . GLY A 1 303 ? -30.231 -5.022 22.595 1.00 90.00 303 GLY A CA 1
ATOM 2233 C C . GLY A 1 303 ? -28.836 -4.669 23.123 1.00 90.00 303 GLY A C 1
ATOM 2234 O O . GLY A 1 303 ? -28.533 -5.001 24.269 1.00 90.00 303 GLY A O 1
ATOM 2235 N N . VAL A 1 304 ? -28.006 -4.010 22.312 1.00 93.19 304 VAL A N 1
ATOM 2236 C CA . VAL A 1 304 ? -26.762 -3.342 22.728 1.00 93.19 304 VAL A CA 1
ATOM 2237 C C . VAL A 1 304 ? -26.950 -1.844 22.525 1.00 93.19 304 VAL A C 1
ATOM 2239 O O . VAL A 1 304 ? -27.487 -1.445 21.502 1.00 93.19 304 VAL A O 1
ATOM 2242 N N . ASN A 1 305 ? -26.566 -1.045 23.517 1.00 94.75 305 ASN A N 1
ATOM 2243 C CA . ASN A 1 305 ? -26.354 0.392 23.388 1.00 94.75 305 ASN A CA 1
ATOM 2244 C C . ASN A 1 305 ? -25.446 0.837 24.548 1.00 94.75 305 ASN A C 1
ATOM 2246 O O . ASN A 1 305 ? -25.754 0.550 25.710 1.00 94.75 305 ASN A O 1
ATOM 2250 N N . LEU A 1 306 ? -24.308 1.450 24.232 1.00 96.44 306 LEU A N 1
ATOM 2251 C CA . LEU A 1 306 ? -23.369 2.024 25.195 1.00 96.44 306 LEU A CA 1
ATOM 2252 C C . LEU A 1 306 ? -23.530 3.528 25.404 1.00 96.44 306 LEU A C 1
ATOM 2254 O O . LEU A 1 306 ? -22.910 4.049 26.320 1.00 96.44 306 LEU A O 1
ATOM 2258 N N . ASP A 1 307 ? -24.355 4.185 24.603 1.00 94.75 307 ASP A N 1
ATOM 2259 C CA . ASP A 1 307 ? -24.659 5.611 24.659 1.00 94.75 307 ASP A CA 1
ATOM 2260 C C . ASP A 1 307 ? -26.187 5.753 24.757 1.00 94.75 307 ASP A C 1
ATOM 2262 O O . ASP A 1 307 ? -26.912 5.932 23.777 1.00 94.75 307 ASP A O 1
ATOM 2266 N N . SER A 1 308 ? -26.727 5.516 25.953 1.00 93.12 308 SER A N 1
ATOM 2267 C CA . SER A 1 308 ? -28.180 5.438 26.160 1.00 93.12 308 SER A CA 1
ATOM 2268 C C . SER A 1 308 ? -28.849 6.810 26.144 1.00 93.12 308 SER A C 1
ATOM 2270 O O . SER A 1 308 ? -30.064 6.903 25.946 1.00 93.12 308 SER A O 1
ATOM 2272 N N . ASN A 1 309 ? -28.085 7.860 26.432 1.00 92.38 309 ASN A N 1
ATOM 2273 C CA . ASN A 1 309 ? -28.524 9.250 26.452 1.00 92.38 309 ASN A CA 1
ATOM 2274 C C . ASN A 1 309 ? -28.229 9.992 25.136 1.00 92.38 309 ASN A C 1
ATOM 2276 O O . ASN A 1 309 ? -28.711 11.118 24.996 1.00 92.38 309 ASN A O 1
ATOM 2280 N N . ASN A 1 310 ? -27.561 9.344 24.175 1.00 91.88 310 ASN A N 1
ATOM 2281 C CA . ASN A 1 310 ? -27.176 9.880 22.869 1.00 91.88 310 ASN A CA 1
ATOM 2282 C C . ASN A 1 310 ? -26.359 11.174 22.994 1.00 91.88 310 ASN A C 1
ATOM 2284 O O . ASN A 1 310 ? -26.631 12.146 22.284 1.00 91.88 310 ASN A O 1
ATOM 2288 N N . ASP A 1 311 ? -25.421 11.218 23.940 1.00 91.19 311 ASP A N 1
ATOM 2289 C CA . ASP A 1 311 ? -24.513 12.357 24.105 1.00 91.19 311 ASP A CA 1
ATOM 2290 C C . ASP A 1 311 ? -23.156 12.152 23.417 1.00 91.19 311 ASP A C 1
ATOM 2292 O O . ASP A 1 311 ? -22.328 13.062 23.431 1.00 91.19 311 ASP A O 1
ATOM 2296 N N . GLY A 1 312 ? -22.950 10.996 22.776 1.00 92.19 312 GLY A N 1
ATOM 2297 C CA . GLY A 1 312 ? -21.713 10.652 22.086 1.00 92.19 312 GLY A CA 1
ATOM 2298 C C . GLY A 1 312 ? -20.642 10.064 23.002 1.00 92.19 312 GLY A C 1
ATOM 2299 O O . GLY A 1 312 ? -19.540 9.800 22.524 1.00 92.19 312 GLY A O 1
ATOM 2300 N N . PHE A 1 313 ? -20.934 9.824 24.284 1.00 93.94 313 PHE A N 1
ATOM 2301 C CA . PHE A 1 313 ? -20.002 9.241 25.245 1.00 93.94 313 PHE A CA 1
ATOM 2302 C C . PHE A 1 313 ? -20.486 7.877 25.737 1.00 93.94 313 PHE A C 1
ATOM 2304 O O . PHE A 1 313 ? -21.666 7.636 25.973 1.00 93.94 313 PHE A O 1
ATOM 2311 N N . ILE A 1 314 ? -19.543 6.958 25.957 1.00 96.50 314 ILE A N 1
ATOM 2312 C CA . ILE A 1 314 ? -19.864 5.672 26.579 1.00 96.50 314 ILE A CA 1
ATOM 2313 C C . ILE A 1 314 ? -20.327 5.882 28.026 1.00 96.50 314 ILE A C 1
ATOM 2315 O O . ILE A 1 314 ? -19.579 6.368 28.880 1.00 96.50 314 ILE A O 1
ATOM 2319 N N . ASP A 1 315 ? -21.525 5.388 28.331 1.00 95.50 315 ASP A N 1
ATOM 2320 C CA . ASP A 1 315 ? -22.098 5.335 29.669 1.00 95.50 315 ASP A CA 1
ATOM 2321 C C . ASP A 1 315 ? -21.251 4.452 30.606 1.00 95.50 315 ASP A C 1
ATOM 2323 O O . ASP A 1 315 ? -21.029 3.254 30.373 1.00 95.50 315 ASP A O 1
ATOM 2327 N N . THR A 1 316 ? -20.833 5.005 31.749 1.00 93.81 316 THR A N 1
ATOM 2328 C CA . THR A 1 316 ? -19.988 4.301 32.733 1.00 93.81 316 THR A CA 1
ATOM 2329 C C . THR A 1 316 ? -20.617 4.199 34.125 1.00 93.81 316 THR A C 1
ATOM 2331 O O . THR A 1 316 ? -21.609 4.848 34.450 1.00 93.81 316 THR A O 1
ATOM 2334 N N . ASN A 1 317 ? -20.009 3.395 35.003 1.00 85.81 317 ASN A N 1
ATOM 2335 C CA . ASN A 1 317 ? -20.391 3.203 36.410 1.00 85.81 317 ASN A CA 1
ATOM 2336 C C . ASN A 1 317 ? -20.204 4.443 37.324 1.00 85.81 317 ASN A C 1
ATOM 2338 O O . ASN A 1 317 ? -20.032 4.294 38.536 1.00 85.81 317 ASN A O 1
ATOM 2342 N N . GLY A 1 318 ? -20.170 5.657 36.767 1.00 79.56 318 GLY A N 1
ATOM 2343 C CA . GLY A 1 318 ? -19.884 6.920 37.457 1.00 79.56 318 GLY A CA 1
ATOM 2344 C C . GLY A 1 318 ? -18.410 7.116 37.833 1.00 79.56 318 GLY A C 1
ATOM 2345 O O . GLY A 1 318 ? -17.934 8.245 37.846 1.00 79.56 318 GLY A O 1
ATOM 2346 N N . ALA A 1 319 ? -17.669 6.034 38.096 1.00 78.31 319 ALA A N 1
ATOM 2347 C CA . ALA A 1 319 ? -16.224 6.065 38.325 1.00 78.31 319 ALA A CA 1
ATOM 2348 C C . ALA A 1 319 ? -15.401 6.023 37.024 1.00 78.31 319 ALA A C 1
ATOM 2350 O O . ALA A 1 319 ? -14.178 6.100 37.093 1.00 78.31 319 ALA A O 1
ATOM 2351 N N . GLY A 1 320 ? -16.035 5.846 35.858 1.00 80.88 320 GLY A N 1
ATOM 2352 C CA . GLY A 1 320 ? -15.344 5.812 34.565 1.00 80.88 320 GLY A CA 1
ATOM 2353 C C . GLY A 1 320 ? -14.433 4.599 34.362 1.00 80.88 320 GLY A C 1
ATOM 2354 O O . GLY A 1 320 ? -13.543 4.648 33.525 1.00 80.88 320 GLY A O 1
ATOM 2355 N N . THR A 1 321 ? -14.611 3.528 35.143 1.00 83.12 321 THR A N 1
ATOM 2356 C CA . THR A 1 321 ? -13.722 2.344 35.133 1.00 83.12 321 THR A CA 1
ATOM 2357 C C . THR A 1 321 ? -14.404 1.069 34.648 1.00 83.12 321 THR A C 1
ATOM 2359 O O . THR A 1 321 ? -13.726 0.074 34.396 1.00 83.12 321 THR A O 1
ATOM 2362 N N . ALA A 1 322 ? -15.731 1.087 34.509 1.00 89.88 322 ALA A N 1
ATOM 2363 C CA . ALA A 1 322 ? -16.515 0.001 33.932 1.00 89.88 322 ALA A CA 1
ATOM 2364 C C . ALA A 1 322 ? -17.750 0.547 33.206 1.00 89.88 322 ALA A C 1
ATOM 2366 O O . ALA A 1 322 ? -18.249 1.622 33.548 1.00 89.88 322 ALA A O 1
ATOM 2367 N N . LEU A 1 323 ? -18.260 -0.236 32.254 1.00 95.12 323 LEU A N 1
ATOM 2368 C CA . LEU A 1 323 ? -19.490 0.058 31.519 1.00 95.12 323 LEU A CA 1
ATOM 2369 C C . LEU A 1 323 ? -20.702 0.133 32.455 1.00 95.12 323 LEU A C 1
ATOM 2371 O O . LEU A 1 323 ? -20.801 -0.622 33.429 1.00 95.12 323 LEU A O 1
ATOM 2375 N N . ALA A 1 324 ? -21.649 1.010 32.133 1.00 94.50 324 ALA A N 1
ATOM 2376 C CA . ALA A 1 324 ? -22.955 1.019 32.772 1.00 94.50 324 ALA A CA 1
ATOM 2377 C C . ALA A 1 324 ? -23.819 -0.176 32.323 1.00 94.50 324 ALA A C 1
ATOM 2379 O O . ALA A 1 324 ? -23.596 -0.806 31.284 1.00 94.50 324 ALA A O 1
ATOM 2380 N N . GLY A 1 325 ? -24.851 -0.479 33.113 1.00 90.81 325 GLY A N 1
ATOM 2381 C CA . GLY A 1 325 ? -25.857 -1.483 32.768 1.00 90.81 325 GLY A CA 1
ATOM 2382 C C . GLY A 1 325 ? -25.385 -2.945 32.856 1.00 90.81 325 GLY A C 1
ATOM 2383 O O . GLY A 1 325 ? -24.227 -3.236 33.167 1.00 90.81 325 GLY A O 1
ATOM 2384 N N . PRO A 1 326 ? -26.307 -3.901 32.643 1.00 90.94 326 PRO A N 1
ATOM 2385 C CA . PRO A 1 326 ? -25.999 -5.323 32.707 1.00 90.94 326 PRO A CA 1
ATOM 2386 C C . PRO A 1 326 ? -25.137 -5.771 31.521 1.00 90.94 326 PRO A C 1
ATOM 2388 O O . PRO A 1 326 ? -25.286 -5.277 30.407 1.00 90.94 326 PRO A O 1
ATOM 2391 N N . ALA A 1 327 ? -24.287 -6.771 31.757 1.00 93.62 327 ALA A N 1
ATOM 2392 C CA . ALA A 1 327 ? -23.474 -7.372 30.707 1.00 93.62 327 ALA A CA 1
ATOM 2393 C C . ALA A 1 327 ? -24.329 -7.996 29.595 1.00 93.62 327 ALA A C 1
ATOM 2395 O O . ALA A 1 327 ? -25.319 -8.689 29.867 1.00 93.62 327 ALA A O 1
ATOM 2396 N N . VAL A 1 328 ? -23.895 -7.821 28.347 1.00 95.00 328 VAL A N 1
ATOM 2397 C CA . VAL A 1 328 ? -24.509 -8.465 27.183 1.00 95.00 328 VAL A CA 1
ATOM 2398 C C . VAL A 1 328 ? -23.798 -9.786 26.938 1.00 95.00 328 VAL A C 1
ATOM 2400 O O . VAL A 1 328 ? -22.581 -9.847 26.819 1.00 95.00 328 VAL A O 1
ATOM 2403 N N . LYS A 1 329 ? -24.550 -10.885 26.878 1.00 95.31 329 LYS A N 1
ATOM 2404 C CA . LYS A 1 329 ? -23.968 -12.217 26.663 1.00 95.31 329 LYS A CA 1
ATOM 2405 C C . LYS A 1 329 ? -23.669 -12.442 25.183 1.00 95.31 329 LYS A C 1
ATOM 2407 O O . LYS A 1 329 ? -24.468 -12.054 24.334 1.00 95.31 329 LYS A O 1
ATOM 2412 N N . THR A 1 330 ? -22.624 -13.205 24.878 1.00 95.00 330 THR A N 1
ATOM 2413 C CA . THR A 1 330 ? -22.341 -13.689 23.511 1.00 95.00 330 THR A CA 1
ATOM 2414 C C . THR A 1 330 ? -23.399 -14.662 22.979 1.00 95.00 330 THR A C 1
ATOM 2416 O O . THR A 1 330 ? -23.430 -14.953 21.794 1.00 95.00 330 THR A O 1
ATOM 2419 N N . SER A 1 331 ? -24.322 -15.144 23.821 1.00 94.75 331 SER A N 1
ATOM 2420 C CA . SER A 1 331 ? -25.514 -15.897 23.401 1.00 94.75 331 SER A CA 1
ATOM 2421 C C . SER A 1 331 ? -26.734 -15.017 23.085 1.00 94.75 331 SER A C 1
ATOM 2423 O O . SER A 1 331 ? -27.812 -15.538 22.803 1.00 94.75 331 SER A O 1
ATOM 2425 N N . SER A 1 332 ? -26.602 -13.691 23.180 1.00 95.38 332 SER A N 1
ATOM 2426 C CA . SER A 1 332 ? -27.686 -12.747 22.897 1.00 95.38 332 SER A CA 1
ATOM 2427 C C . SER A 1 332 ? -27.957 -12.602 21.398 1.00 95.38 332 SER A C 1
ATOM 2429 O O . SER A 1 332 ? -27.152 -13.000 20.551 1.00 95.38 332 SER A O 1
ATOM 2431 N N . ILE A 1 333 ? -29.099 -11.993 21.075 1.00 94.69 333 ILE A N 1
ATOM 2432 C CA . ILE A 1 333 ? -29.468 -11.671 19.695 1.00 94.69 333 ILE A CA 1
ATOM 2433 C C . ILE A 1 333 ? -28.459 -10.682 19.092 1.00 94.69 333 ILE A C 1
ATOM 2435 O O . ILE A 1 333 ? -28.013 -10.925 17.978 1.00 94.69 333 ILE A O 1
ATOM 2439 N N . ALA A 1 334 ? -28.021 -9.663 19.841 1.00 93.06 334 ALA A N 1
ATOM 2440 C CA . ALA A 1 334 ? -26.997 -8.706 19.401 1.00 93.06 334 ALA A CA 1
ATOM 2441 C C . ALA A 1 334 ? -25.689 -9.340 18.915 1.00 93.06 334 ALA A C 1
ATOM 2443 O O . ALA A 1 334 ? -25.042 -8.799 18.026 1.00 93.06 334 ALA A O 1
ATOM 2444 N N . TRP A 1 335 ? -25.294 -10.484 19.479 1.00 96.31 335 TRP A N 1
ATOM 2445 C CA . TRP A 1 335 ? -24.056 -11.155 19.078 1.00 96.31 335 TRP A CA 1
ATOM 2446 C C . TRP A 1 335 ? -24.252 -12.139 17.921 1.00 96.31 335 TRP A C 1
ATOM 2448 O O . TRP A 1 335 ? -23.382 -12.284 17.073 1.00 96.31 335 TRP A O 1
ATOM 2458 N N . ASN A 1 336 ? -25.390 -12.840 17.884 1.00 94.94 336 ASN A N 1
ATOM 2459 C CA . ASN A 1 336 ? -25.582 -13.976 16.973 1.00 94.94 336 ASN A CA 1
ATOM 2460 C C . ASN A 1 336 ? -26.373 -13.638 15.707 1.00 94.94 336 ASN A C 1
ATOM 2462 O O . ASN A 1 336 ? -26.358 -14.426 14.757 1.00 94.94 336 ASN A O 1
ATOM 2466 N N . LYS A 1 337 ? -27.110 -12.523 15.695 1.00 92.69 337 LYS A N 1
ATOM 2467 C CA . LYS A 1 337 ? -27.918 -12.116 14.546 1.00 92.69 337 LYS A CA 1
ATOM 2468 C C . LYS A 1 337 ? -26.999 -11.611 13.434 1.00 92.69 337 LYS A C 1
ATOM 2470 O O . LYS A 1 337 ? -26.261 -10.661 13.646 1.00 92.69 337 LYS A O 1
ATOM 2475 N N . TYR A 1 338 ? -27.080 -12.261 12.274 1.00 91.25 338 TYR A N 1
ATOM 2476 C CA . TYR A 1 338 ? -26.478 -11.759 11.042 1.00 91.25 338 TYR A CA 1
ATOM 2477 C C . TYR A 1 338 ? -27.266 -10.557 10.540 1.00 91.25 338 TYR A C 1
ATOM 2479 O O . TYR A 1 338 ? -28.510 -10.600 10.542 1.00 91.25 338 TYR A O 1
ATOM 2487 N N . VAL A 1 339 ? -26.527 -9.536 10.133 1.00 87.81 339 VAL A N 1
ATOM 2488 C CA . VAL A 1 339 ? -27.022 -8.296 9.547 1.00 87.81 339 VAL A CA 1
ATOM 2489 C C . VAL A 1 339 ? -26.202 -7.961 8.302 1.00 87.81 339 VAL A C 1
ATOM 2491 O O . VAL A 1 339 ? -25.185 -8.601 8.034 1.00 87.81 339 VAL A O 1
ATOM 2494 N N . ASP A 1 340 ? -26.692 -6.978 7.567 1.00 85.00 340 ASP A N 1
ATOM 2495 C CA . ASP A 1 340 ? -26.032 -6.340 6.434 1.00 85.00 340 ASP A CA 1
ATOM 2496 C C . ASP A 1 340 ? -25.175 -5.192 6.974 1.00 85.00 340 ASP A C 1
ATOM 2498 O O . ASP A 1 340 ? -25.716 -4.294 7.621 1.00 85.00 340 ASP A O 1
ATOM 2502 N N . VAL A 1 341 ? -23.858 -5.296 6.882 1.00 78.44 341 VAL A N 1
ATOM 2503 C CA . VAL A 1 341 ? -22.914 -4.469 7.630 1.00 78.44 341 VAL A CA 1
ATOM 2504 C C . VAL A 1 341 ? -22.475 -3.307 6.736 1.00 78.44 341 VAL A C 1
ATOM 2506 O O . VAL A 1 341 ? -21.708 -3.481 5.805 1.00 78.44 341 VAL A O 1
ATOM 2509 N N . ILE A 1 342 ? -22.915 -2.097 7.085 1.00 67.69 342 ILE A N 1
ATOM 2510 C CA . ILE A 1 342 ? -22.934 -0.872 6.268 1.00 67.69 342 ILE A CA 1
ATOM 2511 C C . ILE A 1 342 ? -24.007 -0.906 5.158 1.00 67.69 342 ILE A C 1
ATOM 2513 O O . ILE A 1 342 ? -23.794 -1.285 4.021 1.00 67.69 342 ILE A O 1
ATOM 2517 N N . ASP A 1 343 ? -25.164 -0.352 5.522 1.00 64.81 343 ASP A N 1
ATOM 2518 C CA . ASP A 1 343 ? -26.299 0.093 4.696 1.00 64.81 343 ASP A CA 1
ATOM 2519 C C . ASP A 1 343 ? -27.124 -0.922 3.853 1.00 64.81 343 ASP A C 1
ATOM 2521 O O . ASP A 1 343 ? -26.797 -1.199 2.701 1.00 64.81 343 ASP A O 1
ATOM 2525 N N . PRO A 1 344 ? -28.360 -1.253 4.292 1.00 51.12 344 PRO A N 1
ATOM 2526 C CA . PRO A 1 344 ? -29.372 -1.929 3.466 1.00 51.12 344 PRO A CA 1
ATOM 2527 C C . PRO A 1 344 ? -29.990 -1.085 2.317 1.00 51.12 344 PRO A C 1
ATOM 2529 O O . PRO A 1 344 ? -30.956 -1.533 1.685 1.00 51.12 344 PRO A O 1
ATOM 2532 N N . ALA A 1 345 ? -29.530 0.148 2.055 1.00 51.38 345 ALA A N 1
ATOM 2533 C CA . ALA A 1 345 ? -30.123 1.106 1.106 1.00 51.38 345 ALA A CA 1
ATOM 2534 C C . ALA A 1 345 ? -29.190 1.627 -0.012 1.00 51.38 345 ALA A C 1
ATOM 2536 O O . ALA A 1 345 ? -29.661 2.386 -0.870 1.00 51.38 345 ALA A O 1
ATOM 2537 N N . SER A 1 346 ? -27.924 1.203 -0.077 1.00 55.09 346 SER A N 1
ATOM 2538 C CA . SER A 1 346 ? -26.910 1.770 -0.987 1.00 55.09 346 SER A CA 1
ATOM 2539 C C . SER A 1 346 ? -27.135 1.434 -2.473 1.00 55.09 346 SER A C 1
ATOM 2541 O O . SER A 1 346 ? -26.553 2.057 -3.364 1.00 55.09 346 SER A O 1
ATOM 2543 N N . GLY A 1 347 ? -28.013 0.468 -2.776 1.00 50.75 347 GLY A N 1
ATOM 2544 C CA . GLY A 1 347 ? -28.269 0.002 -4.143 1.00 50.75 347 GLY A CA 1
ATOM 2545 C C . GLY A 1 347 ? -27.100 -0.776 -4.757 1.00 50.75 347 GLY A C 1
ATOM 2546 O O . GLY A 1 347 ? -27.143 -1.085 -5.952 1.00 50.75 347 GLY A O 1
ATOM 2547 N N . ILE A 1 348 ? -26.079 -1.093 -3.957 1.00 53.41 348 ILE A N 1
ATOM 2548 C CA . ILE A 1 348 ? -25.005 -2.019 -4.302 1.00 53.41 348 ILE A CA 1
ATOM 2549 C C . ILE A 1 348 ? -25.584 -3.438 -4.285 1.00 53.41 348 ILE A C 1
ATOM 2551 O O . ILE A 1 348 ? -26.476 -3.763 -3.502 1.00 53.41 348 ILE A O 1
ATOM 2555 N N . ALA A 1 349 ? -25.156 -4.264 -5.241 1.00 52.72 349 ALA A N 1
ATOM 2556 C CA . ALA A 1 349 ? -25.574 -5.656 -5.303 1.00 52.72 349 ALA A CA 1
ATOM 2557 C C . ALA A 1 349 ? -24.857 -6.431 -4.198 1.00 52.72 349 ALA A C 1
ATOM 2559 O O . ALA A 1 349 ? -23.770 -6.960 -4.417 1.00 52.72 349 ALA A O 1
ATOM 2560 N N . ASP A 1 350 ? -25.486 -6.486 -3.033 1.00 59.62 350 ASP A N 1
ATOM 2561 C CA . ASP A 1 350 ? -25.089 -7.385 -1.965 1.00 59.62 350 ASP A CA 1
ATOM 2562 C C . ASP A 1 350 ? -25.116 -8.833 -2.495 1.00 59.62 350 ASP A C 1
ATOM 2564 O O . ASP A 1 350 ? -26.070 -9.308 -3.131 1.00 59.62 350 ASP A O 1
ATOM 2568 N N . TRP A 1 351 ? -23.986 -9.506 -2.314 1.00 62.09 351 TRP A N 1
ATOM 2569 C CA . TRP A 1 351 ? -23.681 -10.788 -2.929 1.00 62.09 351 TRP A CA 1
ATOM 2570 C C . TRP A 1 351 ? -24.134 -11.979 -2.065 1.00 62.09 351 TRP A C 1
ATOM 2572 O O . TRP A 1 351 ? -24.154 -13.107 -2.569 1.00 62.09 351 TRP A O 1
ATOM 2582 N N . ASN A 1 352 ? -24.573 -11.756 -0.817 1.00 63.31 352 ASN A N 1
ATOM 2583 C CA . ASN A 1 352 ? -25.061 -12.800 0.096 1.00 63.31 352 ASN A CA 1
ATOM 2584 C C . ASN A 1 352 ? -26.527 -12.635 0.550 1.00 63.31 352 ASN A C 1
ATOM 2586 O O . ASN A 1 352 ? -27.065 -13.523 1.223 1.00 63.31 352 ASN A O 1
ATOM 2590 N N . GLY A 1 353 ? -27.219 -11.571 0.138 1.00 63.75 353 GLY A N 1
ATOM 2591 C CA . GLY A 1 353 ? -28.633 -11.360 0.456 1.00 63.75 353 GLY A CA 1
ATOM 2592 C C . GLY A 1 353 ? -28.879 -10.815 1.871 1.00 63.75 353 GLY A C 1
ATOM 2593 O O . GLY A 1 353 ? -29.896 -11.162 2.490 1.00 63.75 353 GLY A O 1
ATOM 2594 N N . GLY A 1 354 ? -27.954 -10.002 2.377 1.00 69.56 354 GLY A N 1
ATOM 2595 C CA . GLY A 1 354 ? -28.100 -9.083 3.501 1.00 69.56 354 GLY A CA 1
ATOM 2596 C C . GLY A 1 354 ? -27.667 -9.709 4.817 1.00 69.56 354 GLY A C 1
ATOM 2597 O O . GLY A 1 354 ? -28.308 -9.509 5.856 1.00 69.56 354 GLY A O 1
ATOM 2598 N N . GLN A 1 355 ? -26.681 -10.605 4.762 1.00 73.50 355 GLN A N 1
ATOM 2599 C CA . GLN A 1 355 ? -26.188 -11.394 5.890 1.00 73.50 355 GLN A CA 1
ATOM 2600 C C . GLN A 1 355 ? -24.663 -11.474 5.874 1.00 73.50 355 GLN A C 1
ATOM 2602 O O . GLN A 1 355 ? -24.110 -12.566 5.816 1.00 73.50 355 GLN A O 1
ATOM 2607 N N . GLU A 1 356 ? -23.992 -10.340 5.994 1.00 82.56 356 GLU A N 1
ATOM 2608 C CA . GLU A 1 356 ? -22.535 -10.259 5.901 1.00 82.56 356 GLU A CA 1
ATOM 2609 C C . GLU A 1 356 ? -21.839 -10.726 7.175 1.00 82.56 356 GLU A C 1
ATOM 2611 O O . GLU A 1 356 ? -20.967 -11.599 7.131 1.00 82.56 356 GLU A O 1
ATOM 2616 N N . ALA A 1 357 ? -22.276 -10.232 8.337 1.00 90.38 357 ALA A N 1
ATOM 2617 C CA . ALA A 1 357 ? -21.701 -10.659 9.604 1.00 90.38 357 ALA A CA 1
ATOM 2618 C C . ALA A 1 357 ? -22.674 -10.574 10.781 1.00 90.38 357 ALA A C 1
ATOM 2620 O O . ALA A 1 357 ? -23.705 -9.904 10.756 1.00 90.38 357 ALA A O 1
ATOM 2621 N N . ASN A 1 358 ? -22.338 -11.287 11.853 1.00 94.06 358 ASN A N 1
ATOM 2622 C CA . ASN A 1 358 ? -22.894 -11.054 13.185 1.00 94.06 358 ASN A CA 1
ATOM 2623 C C . ASN A 1 358 ? -21.839 -10.400 14.101 1.00 94.06 358 ASN A C 1
ATOM 2625 O O . ASN A 1 358 ? -20.732 -10.099 13.663 1.00 94.06 358 ASN A O 1
ATOM 2629 N N . GLY A 1 359 ? -22.147 -10.209 15.388 1.00 94.75 359 GLY A N 1
ATOM 2630 C CA . GLY A 1 359 ? -21.203 -9.605 16.338 1.00 94.75 359 GLY A CA 1
ATOM 2631 C C . GLY A 1 359 ? -19.887 -10.385 16.495 1.00 94.75 359 GLY A C 1
ATOM 2632 O O . GLY A 1 359 ? -18.837 -9.776 16.678 1.00 94.75 359 GLY A O 1
ATOM 2633 N N . GLU A 1 360 ? -19.910 -11.718 16.362 1.00 95.31 360 GLU A N 1
ATOM 2634 C CA . GLU A 1 360 ? -18.681 -12.529 16.340 1.00 95.31 360 GLU A CA 1
ATOM 2635 C C . GLU A 1 360 ? -17.845 -12.243 15.086 1.00 95.31 360 GLU A C 1
ATOM 2637 O O . GLU A 1 360 ? -16.630 -12.086 15.196 1.00 95.31 360 GLU A O 1
ATOM 2642 N N . GLY A 1 361 ? -18.492 -12.155 13.920 1.00 94.81 361 GLY A N 1
ATOM 2643 C CA . GLY A 1 361 ? -17.848 -11.856 12.642 1.00 94.81 361 GLY A CA 1
ATOM 2644 C C . GLY A 1 361 ? -17.218 -10.468 12.618 1.00 94.81 361 GLY A C 1
ATOM 2645 O O . GLY A 1 361 ? -16.042 -10.348 12.290 1.00 94.81 361 GLY A O 1
ATOM 2646 N N . LEU A 1 362 ? -17.946 -9.445 13.073 1.00 95.25 362 LEU A N 1
ATOM 2647 C CA . LEU A 1 362 ? -17.431 -8.077 13.183 1.00 95.25 362 LEU A CA 1
ATOM 2648 C C . LEU A 1 362 ? -16.240 -7.984 14.141 1.00 95.25 362 LEU A C 1
ATOM 2650 O O . LEU A 1 362 ? -15.196 -7.428 13.802 1.00 95.25 362 LEU A O 1
ATOM 2654 N N . LYS A 1 363 ? -16.345 -8.625 15.309 1.00 95.38 363 LYS A N 1
ATOM 2655 C CA . LYS A 1 363 ? -15.220 -8.737 16.240 1.00 95.38 363 LYS A CA 1
ATOM 2656 C C . LYS A 1 363 ? -14.013 -9.412 15.596 1.00 95.38 363 LYS A C 1
ATOM 2658 O O . LYS A 1 363 ? -12.881 -9.000 15.838 1.00 95.38 363 LYS A O 1
ATOM 2663 N N . ASN A 1 364 ? -14.231 -10.478 14.830 1.00 95.44 364 ASN A N 1
ATOM 2664 C CA . ASN A 1 364 ? -13.147 -11.189 14.167 1.00 95.44 364 ASN A CA 1
ATOM 2665 C C . ASN A 1 364 ? -12.504 -10.357 13.055 1.00 95.44 364 ASN A C 1
ATOM 2667 O O . ASN A 1 364 ? -11.283 -10.360 12.968 1.00 95.44 364 ASN A O 1
ATOM 2671 N N . ALA A 1 365 ? -13.284 -9.609 12.272 1.00 95.38 365 ALA A N 1
ATOM 2672 C CA . ALA A 1 365 ? -12.764 -8.689 11.263 1.00 95.38 365 ALA A CA 1
ATOM 2673 C C . ALA A 1 365 ? -11.812 -7.655 11.884 1.00 95.38 365 ALA A C 1
ATOM 2675 O O . ALA A 1 365 ? -10.671 -7.527 11.441 1.00 95.38 365 ALA A O 1
ATOM 2676 N N . LEU A 1 366 ? -12.227 -7.015 12.984 1.00 96.44 366 LEU A N 1
ATOM 2677 C CA . LEU A 1 366 ? -11.368 -6.111 13.758 1.00 96.44 366 LEU A CA 1
ATOM 2678 C C . LEU A 1 366 ? -10.115 -6.825 14.285 1.00 96.44 366 LEU A C 1
ATOM 2680 O O . LEU A 1 366 ? -9.009 -6.305 14.187 1.00 96.44 366 LEU A O 1
ATOM 2684 N N . MET A 1 367 ? -10.264 -8.040 14.819 1.00 95.69 367 MET A N 1
ATOM 2685 C CA . MET A 1 367 ? -9.135 -8.831 15.315 1.00 95.69 367 MET A CA 1
ATOM 2686 C C . MET A 1 367 ? -8.127 -9.165 14.206 1.00 95.69 367 MET A C 1
ATOM 2688 O O . MET A 1 367 ? -6.926 -9.075 14.443 1.00 95.69 367 MET A O 1
ATOM 2692 N N . TRP A 1 368 ? -8.591 -9.552 13.016 1.00 95.56 368 TRP A N 1
ATOM 2693 C CA . TRP A 1 368 ? -7.731 -9.868 11.875 1.00 95.56 368 TRP A CA 1
ATOM 2694 C C . TRP A 1 368 ? -7.035 -8.631 11.324 1.00 95.56 368 TRP A C 1
ATOM 2696 O O . TRP A 1 368 ? -5.863 -8.723 10.966 1.00 95.56 368 TRP A O 1
ATOM 2706 N N . PHE A 1 369 ? -7.704 -7.478 11.329 1.00 96.31 369 PHE A N 1
ATOM 2707 C CA . PHE A 1 369 ? -7.057 -6.198 11.058 1.00 96.31 369 PHE A CA 1
ATOM 2708 C C . PHE A 1 369 ? -5.941 -5.921 12.076 1.00 96.31 369 PHE A C 1
ATOM 2710 O O . PHE A 1 369 ? -4.788 -5.735 11.701 1.00 96.31 369 PHE A O 1
ATOM 2717 N N . ASN A 1 370 ? -6.236 -6.041 13.373 1.00 97.00 370 ASN A N 1
ATOM 2718 C CA . ASN A 1 370 ? -5.273 -5.832 14.463 1.00 97.00 370 ASN A CA 1
ATOM 2719 C C . ASN A 1 370 ? -4.100 -6.835 14.487 1.00 97.00 370 ASN A C 1
ATOM 2721 O O . ASN A 1 370 ? -3.165 -6.668 15.272 1.00 97.00 370 ASN A O 1
ATOM 2725 N N . GLN A 1 371 ? -4.164 -7.908 13.696 1.00 95.19 371 GLN A N 1
ATOM 2726 C CA . GLN A 1 371 ? -3.149 -8.963 13.610 1.00 95.19 371 GLN A CA 1
ATOM 2727 C C . GLN A 1 371 ? -2.419 -8.983 12.258 1.00 95.19 371 GLN A C 1
ATOM 2729 O O . GLN A 1 371 ? -1.727 -9.962 11.978 1.00 95.19 371 GLN A O 1
ATOM 2734 N N . ASP A 1 372 ? -2.584 -7.949 11.422 1.00 93.75 372 ASP A N 1
ATOM 2735 C CA . ASP A 1 372 ? -2.051 -7.894 10.049 1.00 93.75 372 ASP A CA 1
ATOM 2736 C C . ASP A 1 372 ? -2.473 -9.107 9.187 1.00 93.75 372 ASP A C 1
ATOM 2738 O O . ASP A 1 372 ? -1.750 -9.545 8.293 1.00 93.75 372 ASP A O 1
ATOM 2742 N N . GLN A 1 373 ? -3.644 -9.692 9.458 1.00 94.19 373 GLN A N 1
ATOM 2743 C CA . GLN A 1 373 ? -4.228 -10.747 8.621 1.00 94.19 373 GLN A CA 1
ATOM 2744 C C . GLN A 1 373 ? -5.197 -10.177 7.588 1.00 94.19 373 GLN A C 1
ATOM 2746 O O . GLN A 1 373 ? -5.219 -10.644 6.454 1.00 94.19 373 GLN A O 1
ATOM 2751 N N . LEU A 1 374 ? -5.972 -9.161 7.968 1.00 94.94 374 LEU A N 1
ATOM 2752 C CA . LEU A 1 374 ? -6.791 -8.372 7.054 1.00 94.94 374 LEU A CA 1
ATOM 2753 C C . LEU A 1 374 ? -6.062 -7.051 6.801 1.00 94.94 374 LEU A C 1
ATOM 2755 O O . LEU A 1 374 ? -6.076 -6.161 7.648 1.00 94.94 374 LEU A O 1
ATOM 2759 N N . VAL A 1 375 ? -5.374 -6.958 5.668 1.00 95.62 375 VAL A N 1
ATOM 2760 C CA . VAL A 1 375 ? -4.464 -5.850 5.350 1.00 95.62 375 VAL A CA 1
ATOM 2761 C C . VAL A 1 375 ? -5.027 -4.985 4.236 1.00 95.62 375 VAL A C 1
ATOM 2763 O O . VAL A 1 375 ? -5.806 -5.455 3.412 1.00 95.62 375 VAL A O 1
ATOM 2766 N N . THR A 1 376 ? -4.609 -3.722 4.180 1.00 95.44 376 THR A N 1
ATOM 2767 C CA . THR A 1 376 ? -5.017 -2.798 3.116 1.00 95.44 376 THR A CA 1
ATOM 2768 C C . THR A 1 376 ? -3.813 -2.166 2.440 1.00 95.44 376 THR A C 1
ATOM 2770 O O . THR A 1 376 ? -2.746 -2.021 3.048 1.00 95.44 376 THR A O 1
ATOM 2773 N N . SER A 1 377 ? -3.993 -1.759 1.190 1.00 95.31 377 SER A N 1
ATOM 2774 C CA . SER A 1 377 ? -3.028 -0.951 0.450 1.00 95.31 377 SER A CA 1
ATOM 2775 C C . SER A 1 377 ? -3.322 0.553 0.525 1.00 95.31 377 SER A C 1
ATOM 2777 O O . SER A 1 377 ? -2.773 1.352 -0.228 1.00 95.31 377 SER A O 1
ATOM 2779 N N . GLY A 1 378 ? -4.153 0.972 1.484 1.00 90.19 378 GLY A N 1
ATOM 2780 C CA . GLY A 1 378 ? -4.496 2.372 1.716 1.00 90.19 378 GLY A CA 1
ATOM 2781 C C . GLY A 1 378 ? -5.951 2.733 1.386 1.00 90.19 378 GLY A C 1
ATOM 2782 O O . GLY A 1 378 ? -6.741 1.885 0.954 1.00 90.19 378 GLY A O 1
ATOM 2783 N N . PRO A 1 379 ? -6.332 4.007 1.604 1.00 82.94 379 PRO A N 1
ATOM 2784 C CA . PRO A 1 379 ? -7.660 4.509 1.262 1.00 82.94 379 PRO A CA 1
ATOM 2785 C C . PRO A 1 379 ? -7.910 4.433 -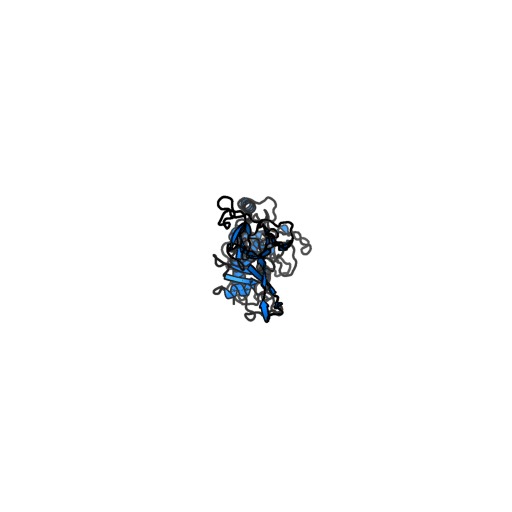0.249 1.00 82.94 379 PRO A C 1
ATOM 2787 O O . PRO A 1 379 ? -7.142 4.986 -1.034 1.00 82.94 379 PRO A O 1
ATOM 2790 N N . GLY A 1 380 ? -8.986 3.756 -0.659 1.00 81.69 380 GLY A N 1
ATOM 2791 C CA . GLY A 1 380 ? -9.336 3.576 -2.075 1.00 81.69 380 GLY A CA 1
ATOM 2792 C C . GLY A 1 380 ? -8.431 2.615 -2.857 1.00 81.69 380 GLY A C 1
ATOM 2793 O O . GLY A 1 380 ? -8.587 2.519 -4.072 1.00 81.69 380 GLY A O 1
ATOM 2794 N N . GLY A 1 381 ? -7.501 1.932 -2.177 1.00 92.12 381 GLY A N 1
ATOM 2795 C CA . GLY A 1 381 ? -6.716 0.829 -2.729 1.00 92.12 381 GLY A CA 1
ATOM 2796 C C . GLY A 1 381 ? -7.477 -0.492 -2.639 1.00 92.12 381 GLY A C 1
ATOM 2797 O O . GLY A 1 381 ? -8.688 -0.535 -2.848 1.00 92.12 381 GLY A O 1
ATOM 2798 N N . ASN A 1 382 ? -6.774 -1.552 -2.264 1.00 95.00 382 ASN A N 1
ATOM 2799 C CA . ASN A 1 382 ? -7.294 -2.900 -2.104 1.00 95.00 382 ASN A CA 1
ATOM 2800 C C . ASN A 1 382 ? -7.232 -3.351 -0.639 1.00 95.00 382 ASN A C 1
ATOM 2802 O O . ASN A 1 382 ? -6.469 -2.830 0.182 1.00 95.00 382 ASN A O 1
ATOM 2806 N N . VAL A 1 383 ? -8.073 -4.320 -0.309 1.00 94.69 383 VAL A N 1
ATOM 2807 C CA . VAL A 1 383 ? -8.073 -5.072 0.941 1.00 94.69 383 VAL A CA 1
ATOM 2808 C C . VAL A 1 383 ? -7.765 -6.522 0.607 1.00 94.69 383 VAL A C 1
ATOM 2810 O O . VAL A 1 383 ? -8.242 -7.044 -0.399 1.00 94.69 383 VAL A O 1
ATOM 2813 N N . GLY A 1 384 ? -6.948 -7.171 1.430 1.00 94.88 384 GLY A N 1
ATOM 2814 C CA . GLY A 1 384 ? -6.530 -8.536 1.167 1.00 94.88 384 GLY A CA 1
ATOM 2815 C C . GLY A 1 384 ? -6.363 -9.386 2.413 1.00 94.88 384 GLY A C 1
ATOM 2816 O O . GLY A 1 384 ? -6.100 -8.890 3.513 1.00 94.88 384 GLY A O 1
ATOM 2817 N N . TRP A 1 385 ? -6.495 -10.698 2.221 1.00 95.44 385 TRP A N 1
ATOM 2818 C CA . TRP A 1 385 ? -6.280 -11.692 3.263 1.00 95.44 385 TRP A CA 1
ATOM 2819 C C . TRP A 1 385 ? -4.863 -12.261 3.223 1.00 95.44 385 TRP A C 1
ATOM 2821 O O . TRP A 1 385 ? -4.483 -13.008 2.312 1.00 95.44 385 TRP A O 1
ATOM 2831 N N . PHE A 1 386 ? -4.089 -11.968 4.265 1.00 95.00 386 PHE A N 1
ATOM 2832 C CA . PHE A 1 386 ? -2.762 -12.516 4.482 1.00 95.00 386 PHE A CA 1
ATOM 2833 C C . PHE A 1 386 ? -2.819 -13.822 5.279 1.00 95.00 386 PHE A C 1
ATOM 2835 O O . PHE A 1 386 ? -3.124 -13.860 6.473 1.00 95.00 386 PHE A O 1
ATOM 2842 N N . ASN A 1 387 ? -2.428 -14.925 4.640 1.00 91.31 387 ASN A N 1
ATOM 2843 C CA . ASN A 1 387 ? -2.422 -16.246 5.278 1.00 91.31 387 ASN A CA 1
ATOM 2844 C C . ASN A 1 387 ? -1.163 -16.540 6.122 1.00 91.31 387 ASN A C 1
ATOM 2846 O O . ASN A 1 387 ? -0.954 -17.681 6.540 1.00 91.31 387 ASN A O 1
ATOM 2850 N N . GLY A 1 388 ? -0.300 -15.541 6.335 1.00 89.56 388 GLY A N 1
ATOM 2851 C CA . GLY A 1 388 ? 1.003 -15.688 6.990 1.00 89.56 388 GLY A CA 1
ATOM 2852 C C . GLY A 1 388 ? 2.181 -15.890 6.029 1.00 89.56 388 GLY A C 1
ATOM 2853 O O . GLY A 1 388 ? 3.328 -15.898 6.469 1.00 89.56 388 GLY A O 1
ATOM 2854 N N . THR A 1 389 ? 1.937 -16.073 4.727 1.00 89.19 389 THR A N 1
ATOM 2855 C CA . THR A 1 389 ? 2.993 -16.187 3.700 1.00 89.19 389 THR A CA 1
ATOM 2856 C C . THR A 1 389 ? 2.728 -15.307 2.483 1.00 89.19 389 THR A C 1
ATOM 2858 O O . THR A 1 389 ? 3.660 -14.701 1.963 1.00 89.19 389 THR A O 1
ATOM 2861 N N . THR A 1 390 ? 1.480 -15.214 2.028 1.00 90.31 390 THR A N 1
ATOM 2862 C CA . THR A 1 390 ? 1.101 -14.401 0.867 1.00 90.31 390 THR A CA 1
ATOM 2863 C C . THR A 1 390 ? -0.331 -13.884 1.005 1.00 90.31 390 THR A C 1
ATOM 2865 O O . THR A 1 390 ? -1.091 -14.379 1.845 1.00 90.31 390 THR A O 1
ATOM 2868 N N . ILE A 1 391 ? -0.675 -12.886 0.195 1.00 93.12 391 ILE A N 1
ATOM 2869 C CA . ILE A 1 391 ? -2.050 -12.421 0.014 1.00 93.12 391 ILE A CA 1
ATOM 2870 C C . ILE A 1 391 ? -2.732 -13.407 -0.935 1.00 93.12 391 ILE A C 1
ATOM 2872 O O . ILE A 1 391 ? -2.228 -13.643 -2.031 1.00 93.12 391 ILE A O 1
ATOM 2876 N N . ILE A 1 392 ? -3.810 -14.052 -0.487 1.00 91.06 392 ILE A N 1
ATOM 2877 C CA . ILE A 1 392 ? -4.494 -15.112 -1.258 1.00 91.06 392 ILE A CA 1
ATOM 2878 C C . ILE A 1 392 ? -5.876 -14.719 -1.766 1.00 91.06 392 ILE A C 1
ATOM 2880 O O . ILE A 1 392 ? -6.471 -15.475 -2.528 1.00 91.06 392 ILE A O 1
ATOM 2884 N N . ASP A 1 393 ? -6.369 -13.575 -1.320 1.00 90.88 393 ASP A N 1
ATOM 2885 C CA . ASP A 1 393 ? -7.661 -13.035 -1.690 1.00 90.88 393 ASP A CA 1
ATOM 2886 C C . ASP A 1 393 ? -7.577 -11.519 -1.565 1.00 90.88 393 ASP A C 1
ATOM 2888 O O . ASP A 1 393 ? -7.026 -11.022 -0.579 1.00 90.88 393 ASP A O 1
ATOM 2892 N N . GLU A 1 394 ? -8.012 -10.817 -2.598 1.00 93.00 394 GLU A N 1
ATOM 2893 C CA . GLU A 1 394 ? -7.780 -9.393 -2.793 1.00 93.00 394 GLU A CA 1
ATOM 2894 C C . GLU A 1 394 ? -8.952 -8.791 -3.556 1.00 93.00 394 GLU A C 1
ATOM 2896 O O . GLU A 1 394 ? -9.271 -9.212 -4.669 1.00 93.00 394 GLU A O 1
ATOM 2901 N N . HIS A 1 395 ? -9.545 -7.760 -2.965 1.00 92.19 395 HIS A N 1
ATOM 2902 C CA . HIS A 1 395 ? -10.652 -7.014 -3.545 1.00 92.19 395 HIS A CA 1
ATOM 2903 C C . HIS A 1 395 ? -10.418 -5.513 -3.366 1.00 92.19 395 HIS A C 1
ATOM 2905 O O . HIS A 1 395 ? -9.633 -5.110 -2.504 1.00 92.19 395 HIS A O 1
ATOM 2911 N N . PRO A 1 396 ? -11.098 -4.652 -4.140 1.00 92.44 396 PRO A N 1
ATOM 2912 C CA . PRO A 1 396 ? -11.091 -3.217 -3.878 1.00 92.44 396 PRO A CA 1
ATOM 2913 C C . PRO A 1 396 ? -11.479 -2.913 -2.425 1.00 92.44 396 PRO A C 1
ATOM 2915 O O . PRO A 1 396 ? -12.424 -3.489 -1.894 1.00 92.44 396 PRO A O 1
ATOM 2918 N N . ASN A 1 397 ? -10.778 -1.987 -1.773 1.00 91.50 397 ASN A N 1
ATOM 2919 C CA . ASN A 1 397 ? -11.082 -1.531 -0.417 1.00 91.50 397 ASN A CA 1
ATOM 2920 C C . ASN A 1 397 ? -12.277 -0.568 -0.444 1.00 91.50 397 ASN A C 1
ATOM 2922 O O . ASN A 1 397 ? -12.138 0.648 -0.283 1.00 91.50 397 ASN A O 1
ATOM 2926 N N . THR A 1 398 ? -13.452 -1.121 -0.717 1.00 86.56 398 THR A N 1
ATOM 2927 C CA . THR A 1 398 ? -14.723 -0.405 -0.793 1.00 86.56 398 THR A CA 1
ATOM 2928 C C . THR A 1 398 ? -15.766 -1.077 0.089 1.00 86.56 398 THR A C 1
ATOM 2930 O O . THR A 1 398 ? -15.542 -2.160 0.634 1.00 86.56 398 THR A O 1
ATOM 2933 N N . LEU A 1 399 ? -16.932 -0.440 0.173 1.00 79.81 399 LEU A N 1
ATOM 2934 C CA . LEU A 1 399 ? -18.138 -0.998 0.773 1.00 79.81 399 LEU A CA 1
ATOM 2935 C C . LEU A 1 399 ? -18.389 -2.444 0.288 1.00 79.81 399 LEU A C 1
ATOM 2937 O O . LEU A 1 399 ? -18.198 -2.733 -0.898 1.00 79.81 399 LEU A O 1
ATOM 2941 N N . ASP A 1 400 ? -18.727 -3.337 1.219 1.00 78.19 400 ASP A N 1
ATOM 2942 C CA . ASP A 1 400 ? -19.027 -4.779 1.077 1.00 78.19 400 ASP A CA 1
ATOM 2943 C C . ASP A 1 400 ? -17.879 -5.682 0.578 1.00 78.19 400 ASP A C 1
ATOM 2945 O O . ASP A 1 400 ? -17.869 -6.895 0.807 1.00 78.19 400 ASP A O 1
ATOM 2949 N N . GLN A 1 401 ? -16.867 -5.126 -0.092 1.00 84.50 401 GLN A N 1
ATOM 2950 C CA . GLN A 1 401 ? -15.794 -5.904 -0.722 1.00 84.50 401 GLN A CA 1
ATOM 2951 C C . GLN A 1 401 ? -14.812 -6.507 0.291 1.00 84.50 401 GLN A C 1
ATOM 2953 O O . GLN A 1 401 ? -14.285 -7.602 0.076 1.00 84.50 401 GLN A O 1
ATOM 2958 N N . PHE A 1 402 ? -14.596 -5.860 1.441 1.00 86.69 402 PHE A N 1
ATOM 2959 C CA . PHE A 1 402 ? -13.802 -6.500 2.491 1.00 86.69 402 PHE A CA 1
ATOM 2960 C C . PHE A 1 402 ? -14.566 -7.660 3.152 1.00 86.69 402 PHE A C 1
ATOM 2962 O O . PHE A 1 402 ? -13.946 -8.656 3.526 1.00 86.69 402 PHE A O 1
ATOM 2969 N N . TRP A 1 403 ? -15.901 -7.591 3.250 1.00 87.50 403 TRP A N 1
ATOM 2970 C CA . TRP A 1 403 ? -16.710 -8.730 3.697 1.00 87.50 403 TRP A CA 1
ATOM 2971 C C . TRP A 1 403 ? -16.645 -9.883 2.701 1.00 87.50 403 TRP A C 1
ATOM 2973 O O . TRP A 1 403 ? -16.523 -11.031 3.127 1.00 87.50 403 TRP A O 1
ATOM 2983 N N . LEU A 1 404 ? -16.638 -9.585 1.397 1.00 85.38 404 LEU A N 1
ATOM 2984 C CA . LEU A 1 404 ? -16.398 -10.582 0.352 1.00 85.38 404 LEU A CA 1
ATOM 2985 C C . LEU A 1 404 ? -15.040 -11.272 0.533 1.00 85.38 404 LEU A C 1
ATOM 2987 O O . LEU A 1 404 ? -14.988 -12.500 0.554 1.00 85.38 404 LEU A O 1
ATOM 2991 N N . THR A 1 405 ? -13.981 -10.494 0.783 1.00 87.56 405 THR A N 1
ATOM 2992 C CA . THR A 1 405 ? -12.640 -11.034 1.083 1.00 87.56 405 THR A CA 1
ATOM 2993 C C . THR A 1 405 ? -12.696 -12.015 2.267 1.00 87.56 405 THR A C 1
ATOM 2995 O O . THR A 1 405 ? -12.139 -13.107 2.253 1.00 87.56 405 THR A O 1
ATOM 2998 N N . LEU A 1 406 ? -13.411 -11.662 3.338 1.00 89.69 406 LEU A N 1
ATOM 2999 C CA . LEU A 1 406 ? -13.548 -12.545 4.501 1.00 89.69 406 LEU A CA 1
ATOM 3000 C C . LEU A 1 406 ? -14.401 -13.789 4.204 1.00 89.69 406 LEU A C 1
ATOM 3002 O O . LEU A 1 406 ? -14.155 -14.866 4.754 1.00 89.69 406 LEU A O 1
ATOM 3006 N N . HIS A 1 407 ? -15.405 -13.667 3.345 1.00 87.69 407 HIS A N 1
ATOM 3007 C CA . HIS A 1 407 ? -16.254 -14.783 2.955 1.00 87.69 407 HIS A CA 1
ATOM 3008 C C . HIS A 1 407 ? -15.508 -15.823 2.113 1.00 87.69 407 HIS A C 1
ATOM 3010 O O . HIS A 1 407 ? -15.597 -17.024 2.393 1.00 87.69 407 HIS A O 1
ATOM 3016 N N . GLU A 1 408 ? -14.760 -15.377 1.105 1.00 89.00 408 GLU A N 1
ATOM 3017 C CA . GLU A 1 408 ? -14.085 -16.241 0.131 1.00 89.00 408 GLU A CA 1
ATOM 3018 C C . GLU A 1 408 ? -12.925 -17.043 0.744 1.00 89.00 408 GLU A C 1
ATOM 3020 O O . GLU A 1 408 ? -12.698 -18.196 0.362 1.00 89.00 408 GLU A O 1
ATOM 3025 N N . VAL A 1 409 ? -12.270 -16.514 1.784 1.00 87.12 409 VAL A N 1
ATOM 3026 C CA . VAL A 1 409 ? -11.233 -17.220 2.564 1.00 87.12 409 VAL A CA 1
ATOM 3027 C C . VAL A 1 409 ? -11.758 -18.512 3.215 1.00 87.12 409 VAL A C 1
ATOM 3029 O O . VAL A 1 409 ? -11.003 -19.476 3.384 1.00 87.12 409 VAL A O 1
ATOM 3032 N N . GLY A 1 410 ? -13.056 -18.572 3.534 1.00 78.00 410 GLY A N 1
ATOM 3033 C CA . GLY A 1 410 ? -13.735 -19.754 4.062 1.00 78.00 410 GLY A CA 1
ATOM 3034 C C . GLY A 1 410 ? -13.343 -20.146 5.497 1.00 78.00 410 GLY A C 1
ATOM 3035 O O . GLY A 1 410 ? -12.240 -19.923 5.986 1.00 78.00 410 GLY A O 1
ATOM 3036 N N . GLY A 1 411 ? -14.275 -20.774 6.224 1.00 80.19 411 GLY A N 1
ATOM 3037 C CA . GLY A 1 411 ? -14.026 -21.273 7.590 1.00 80.19 411 GLY A CA 1
ATOM 3038 C C . GLY A 1 411 ? -13.942 -20.194 8.678 1.00 80.19 411 GLY A C 1
ATOM 3039 O O . GLY A 1 411 ? -13.720 -20.526 9.845 1.00 80.19 411 GLY A O 1
ATOM 3040 N N . LEU A 1 412 ? -14.164 -18.930 8.315 1.00 87.06 412 LEU A N 1
ATOM 3041 C CA . LEU A 1 412 ? -14.249 -17.802 9.232 1.00 87.06 412 LEU A CA 1
ATOM 3042 C C . LEU A 1 412 ? -15.584 -17.831 9.993 1.00 87.06 412 LEU A C 1
ATOM 3044 O O . LEU A 1 412 ? -16.652 -18.054 9.422 1.00 87.06 412 LEU A O 1
ATOM 3048 N N . THR A 1 413 ? -15.540 -17.660 11.315 1.00 89.56 413 THR A N 1
ATOM 3049 C CA . THR A 1 413 ? -16.746 -17.709 12.150 1.00 89.56 413 THR A CA 1
ATOM 3050 C C . THR A 1 413 ? -17.465 -16.366 12.160 1.00 89.56 413 THR A C 1
ATOM 3052 O O . THR A 1 413 ? -16.847 -15.321 12.352 1.00 89.56 413 THR A O 1
ATOM 3055 N N . GLY A 1 414 ? -18.793 -16.405 12.019 1.00 88.19 414 GLY A N 1
ATOM 3056 C CA . GLY A 1 414 ? -19.631 -15.206 12.084 1.00 88.19 414 GLY A CA 1
ATOM 3057 C C . GLY A 1 414 ? -19.712 -14.402 10.786 1.00 88.19 414 GLY A C 1
ATOM 3058 O O . GLY A 1 414 ? -20.326 -13.343 10.816 1.00 88.19 414 GLY A O 1
ATOM 3059 N N . ILE A 1 415 ? -19.150 -14.919 9.686 1.00 88.81 415 ILE A N 1
ATOM 3060 C CA . ILE A 1 415 ? -19.194 -14.366 8.321 1.00 88.81 415 ILE A CA 1
ATOM 3061 C C . ILE A 1 415 ? -20.042 -15.292 7.442 1.00 88.81 415 ILE A C 1
ATOM 3063 O O . ILE A 1 415 ? -20.041 -16.510 7.678 1.00 88.81 415 ILE A O 1
ATOM 3067 N N . LYS A 1 416 ? -20.802 -14.748 6.489 1.00 81.12 416 LYS A N 1
ATOM 3068 C CA . LYS A 1 416 ? -21.761 -15.529 5.698 1.00 81.12 416 LYS A CA 1
ATOM 3069 C C . LYS A 1 416 ? -21.852 -15.177 4.234 1.00 81.12 416 LYS A C 1
ATOM 3071 O O . LYS A 1 416 ? -21.427 -14.076 3.848 1.00 81.12 416 LYS A O 1
#

Radius of gyration: 34.16 Å; Cα contacts (8 Å, |Δi|>4): 911; chains: 1; bounding box: 68×44×133 Å

Secondary structure (DSSP, 8-state):
-EEEEEEEEEE--EE-TTS-EE--EEEEEEEEEE-----EEEEEETTBSS-EEEETT-EEEEEEEEE--SSS-B---EEEE-TTSSSTTS-B-PEE-EETTEETT-SS-SSSB-TT-EEEEEEEEE--SEEEEEEEEEE-PPEE-TTS-EE--EEEEEEEEEEE------HHHHHH-GGGSSS-TT---TTHHHHHHTTSSSSS--------GGGTT--GGGEEEET-SS-SSS--STT-EEEEHHHHHHHHT-S--S-HHHHHHHHHHHHHHHHHTTPPPSTTHHHHHHHHHHT-GGGTTSS--S-SS-SSB--B-SSSSSBSSPPPPTTSHHHH--B-SS-TTS----SSSS--B-HHHHHHHHHHHTTTSEEESSTTSEEEEE-SSSEEEEEESSTTHHHHHHHHH---TTB-